Protein AF-A0AAX6NGW7-F1 (afdb_monomer_lite)

Foldseek 3Di:
DPDAAEAEQQDGDPPAHHADLDDACAVRQQVSQVCCVVVVHQEYEAEFHEHEYQAAEHAANYEYEYPAAVGYEYEHDEYPAQERYEYPDFAHEDYEYEGYEFHDLLRYANHEYHEFEWFFDPDPPREGTYAHYEYERYEFENYLAAPYEYYYPDDDDPPYDGEHANYEYYLYEFEYEQPHQHEPYYHEDRYEAYEYYLYEQEYDPPQAAGEHEHEEYAEYEHYEAYQYEYERYQEDYEYHNYENYEHECYEYEHYQEYYEYELYYNYEYELYEYENAQHPVPLNGEQYEADYQNDDYEHEAYHHYDDHSEHYYYNYLAYDYHYDDDDPHPNPDDNEAEEEDEQEAESEAYQHHEYEADQYEHQYYQYPDDFPRKHKYAYAYDHKYKYACHHQEHEPDPDGIDIGDHGKMWMWGQDPPDSHTYTPDIDPPPPD

Secondary structure (DSSP, 8-state):
-PPP-EEETTSPSTTPPPP-SSS--HHHHHHHHHHHHHHT--EEEPPSEEEEES-EEE-TT-EEE-S-TTTEEEEEPS---SEEEEE-SSSEES-EEEEEEEE-TTTSTT-EEEEEEE-B-SSTT--BSEES-EEEEEEEE--SS-SEEEEESS---TT----BBSEEEEEEEEE--TT--S-SEEEEESB--EEEES-EEES-TTS--EEEEEEEEEE-EEEEEES-EEEEEEEEEEEES-EEEEEES-EEEEEEEEEEEES-BSEEEES-EEEEES--SSS--EEEEE-STT--EEEES-EEESS-S-SEEE-SS-EEEE-S-BSS----S-SSEEEE--SEEEEET-SEEEEEP-SEEE-EEEE-PPTT--EEEEEESSS-EEEESSTTEE-GGG--EEEE-TT-EEEEEE-SSTT-EEEEEE------

Organism: Priestia aryabhattai (NCBI:txid412384)

Sequence (432 aa):
MVGEREIDAKNPPSPLTGLTGKGDETAVLENIMAFAKSNGYTKILLPRGTFTIRYLNYRDGIDIEGTGINSTFLKALPSTETVFIKSIDSPTQQFVISKFTIDGDAVNAGQHGLGLIAYPLGTPPYHGGVWYSCFKDLRIRKFRGAQIIVKKGAVEIVPSSLPNQFNVFDNVHAYRVAESTSYCLYMEDQIGQHTLRNCSFDGPLNGEKTKGTNIYIDGGNTILFDMVTSQNSEKAVEIKNNRNTTFRNCWFENINYSITAYKAVNLVIESVNFANACSDDSGGGYGVRSTDTTDSIIVSSCNFAGNVDTSVWGNGQSFEIKTWNNKGTIVTKGLTRQLRAIENIFIGNTKFIYLTNQNQIINNISHSSSPGELLAIKFHGSGTTTLTNLGNLKLPNGINTIIFRSGDCAIFTPTELENGLMLVSHNKFNAN

InterPro domains:
  IPR011050 Pectin lyase fold/virulence factor [SSF51126] (21-389)
  IPR012334 Pectin lyase fold [G3DSA:2.160.20.10] (19-410)

Radius of gyration: 26.52 Å; chains: 1; bounding box: 76×39×76 Å

Structure (mmCIF, N/CA/C/O backbone):
data_AF-A0AAX6NGW7-F1
#
_entry.id   AF-A0AAX6NGW7-F1
#
loop_
_atom_site.group_PDB
_atom_site.id
_atom_site.type_symbol
_atom_site.label_atom_id
_atom_site.label_alt_id
_atom_site.label_comp_id
_atom_site.label_asym_id
_atom_site.label_entity_id
_atom_site.label_seq_id
_atom_site.pdbx_PDB_ins_code
_atom_site.Cartn_x
_atom_site.Cartn_y
_atom_site.Cartn_z
_atom_site.occupancy
_atom_site.B_iso_or_equiv
_atom_site.auth_seq_id
_atom_site.auth_comp_id
_atom_site.auth_asym_id
_atom_site.auth_atom_id
_atom_site.pdbx_PDB_model_num
ATOM 1 N N . MET A 1 1 ? 9.872 -7.661 32.839 1.00 47.44 1 MET A N 1
ATOM 2 C CA . MET A 1 1 ? 8.665 -7.832 32.010 1.00 47.44 1 MET A CA 1
ATOM 3 C C . MET A 1 1 ? 7.472 -7.758 32.942 1.00 47.44 1 MET A C 1
ATOM 5 O O . MET A 1 1 ? 7.317 -8.645 33.770 1.00 47.44 1 MET A O 1
ATOM 9 N N . VAL A 1 2 ? 6.729 -6.652 32.913 1.00 51.25 2 VAL A N 1
ATOM 10 C CA . VAL A 1 2 ? 5.420 -6.579 33.581 1.00 51.25 2 VAL A CA 1
ATOM 11 C C . VAL A 1 2 ? 4.495 -7.486 32.770 1.00 51.25 2 VAL A C 1
ATOM 13 O O . VAL A 1 2 ? 4.556 -7.434 31.545 1.00 51.25 2 VAL A O 1
ATOM 16 N N . GLY A 1 3 ? 3.744 -8.377 33.422 1.00 66.00 3 GLY A N 1
ATOM 17 C CA . GLY A 1 3 ? 2.848 -9.300 32.720 1.00 66.00 3 GLY A CA 1
ATOM 18 C C . GLY A 1 3 ? 1.882 -8.542 31.808 1.00 66.00 3 GLY A C 1
ATOM 19 O O . GLY A 1 3 ? 1.421 -7.461 32.173 1.00 66.00 3 GLY A O 1
ATOM 20 N N . GLU A 1 4 ? 1.618 -9.093 30.625 1.00 80.62 4 GLU A N 1
ATOM 21 C CA . GLU A 1 4 ? 0.648 -8.550 29.672 1.00 80.62 4 GLU A CA 1
ATOM 22 C C . GLU A 1 4 ? -0.712 -8.417 30.374 1.00 80.62 4 GLU A C 1
ATOM 24 O O . GLU A 1 4 ? -1.225 -9.381 30.947 1.00 80.62 4 GLU A O 1
ATOM 29 N N . ARG A 1 5 ? -1.260 -7.199 30.414 1.00 94.44 5 ARG A N 1
ATOM 30 C CA . ARG A 1 5 ? -2.559 -6.921 31.038 1.00 94.44 5 ARG A CA 1
ATOM 31 C C . ARG A 1 5 ? -3.578 -6.716 29.934 1.00 94.44 5 ARG A C 1
ATOM 33 O O . ARG A 1 5 ? -3.487 -5.745 29.184 1.00 94.44 5 ARG A O 1
ATOM 40 N N . GLU A 1 6 ? -4.563 -7.600 29.873 1.00 97.06 6 GLU A N 1
ATOM 41 C CA . GLU A 1 6 ? -5.584 -7.616 28.825 1.00 97.06 6 GLU A CA 1
ATOM 42 C C . GLU A 1 6 ? -6.987 -7.268 29.345 1.00 97.06 6 GLU A C 1
ATOM 44 O O . GLU A 1 6 ? -7.314 -7.506 30.510 1.00 97.06 6 GLU A O 1
ATOM 49 N N . ILE A 1 7 ? -7.816 -6.694 28.469 1.00 97.94 7 ILE A N 1
ATOM 50 C CA . ILE A 1 7 ? -9.253 -6.486 28.682 1.00 97.94 7 ILE A CA 1
ATOM 51 C C . ILE A 1 7 ? -10.032 -7.294 27.643 1.00 97.94 7 ILE A C 1
ATOM 53 O O . ILE A 1 7 ? -9.869 -7.074 26.445 1.00 97.94 7 ILE A O 1
ATOM 57 N N . ASP A 1 8 ? -10.938 -8.168 28.089 1.00 98.12 8 ASP A N 1
ATOM 58 C CA . ASP A 1 8 ? -12.004 -8.708 27.237 1.00 98.12 8 ASP A CA 1
ATOM 59 C C . ASP A 1 8 ? -13.078 -7.632 27.046 1.00 98.12 8 ASP A C 1
ATOM 61 O O . ASP 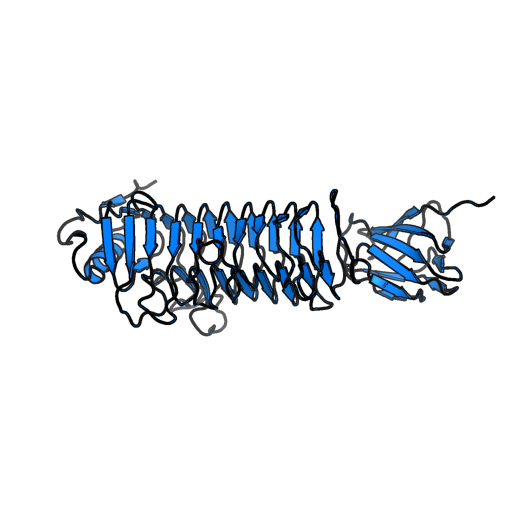A 1 8 ? -13.786 -7.278 27.991 1.00 98.12 8 ASP A O 1
ATOM 65 N N . ALA A 1 9 ? -13.225 -7.111 25.826 1.00 98.19 9 ALA A N 1
ATOM 66 C CA . ALA A 1 9 ? -14.196 -6.060 25.535 1.00 98.19 9 ALA A CA 1
ATOM 67 C C . ALA A 1 9 ? -15.651 -6.518 25.737 1.00 98.19 9 ALA A C 1
ATOM 69 O O . ALA A 1 9 ? -16.534 -5.671 25.867 1.00 98.19 9 ALA A O 1
ATOM 70 N N . LYS A 1 10 ? -15.927 -7.830 25.794 1.00 98.00 10 LYS A N 1
AT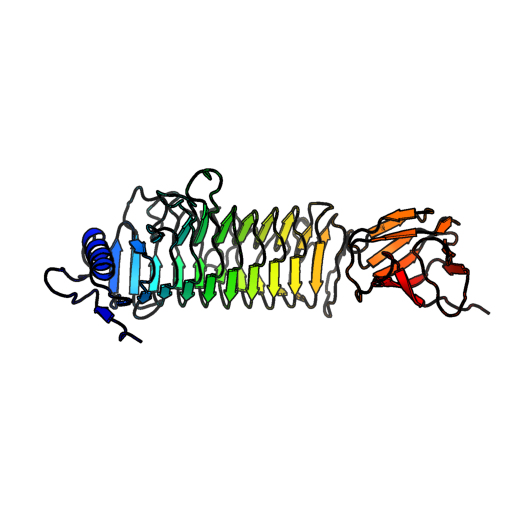OM 71 C CA . LYS A 1 10 ? -17.247 -8.368 26.159 1.00 98.00 10 LYS A CA 1
ATOM 72 C C . LYS A 1 10 ? -17.526 -8.276 27.656 1.00 98.00 10 LYS A C 1
ATOM 74 O O . LYS A 1 10 ? -18.666 -8.044 28.046 1.00 98.00 10 LYS A O 1
ATOM 79 N N . ASN A 1 11 ? -16.503 -8.489 28.481 1.00 98.06 11 ASN A N 1
ATOM 80 C CA . ASN A 1 11 ? -16.604 -8.561 29.938 1.00 98.06 11 ASN A CA 1
ATOM 81 C C . ASN A 1 11 ? -15.526 -7.679 30.597 1.00 98.06 11 ASN A C 1
ATOM 83 O O . ASN A 1 11 ? -14.668 -8.195 31.320 1.00 98.06 11 ASN A O 1
ATOM 87 N N . PRO A 1 12 ? -15.517 -6.361 30.329 1.00 97.81 12 PRO A N 1
ATOM 88 C CA . PRO A 1 12 ? -14.472 -5.494 30.842 1.00 97.81 12 PRO A CA 1
ATOM 89 C C . PRO A 1 12 ? -14.604 -5.309 32.367 1.00 97.81 12 PRO A C 1
ATOM 91 O O . PRO A 1 12 ? -15.681 -5.525 32.931 1.00 97.81 12 PRO A O 1
ATOM 94 N N . PRO A 1 13 ? -13.532 -4.886 33.062 1.00 96.50 13 PRO A N 1
ATOM 95 C CA . PRO A 1 13 ? -13.589 -4.601 34.492 1.00 96.50 13 PRO A CA 1
ATOM 96 C C . PRO A 1 13 ? -14.646 -3.546 34.846 1.00 96.50 13 PRO A C 1
ATOM 98 O O . PRO A 1 13 ? -14.817 -2.556 34.137 1.00 96.50 13 PRO A O 1
ATOM 101 N N . SER A 1 14 ? -15.308 -3.714 35.993 1.00 93.88 14 SER A N 1
ATOM 102 C CA . SER A 1 14 ? -16.222 -2.700 36.538 1.00 93.88 14 SER A CA 1
ATOM 103 C C . SER A 1 14 ? -15.496 -1.354 36.728 1.00 93.88 14 SER A C 1
ATOM 105 O O . SER A 1 14 ? -14.347 -1.358 37.181 1.00 93.88 14 SER A O 1
ATOM 107 N N . PRO A 1 15 ? -16.125 -0.203 36.409 1.00 95.50 15 PRO A N 1
ATOM 108 C CA . PRO A 1 15 ? -17.542 -0.006 36.067 1.00 95.50 15 PRO A CA 1
ATOM 109 C C . PRO A 1 15 ? -17.851 -0.014 34.558 1.00 95.50 15 PRO A C 1
ATOM 111 O O . PRO A 1 15 ? -18.891 0.500 34.143 1.00 95.50 15 PRO A O 1
ATOM 114 N N . LEU A 1 16 ? -16.958 -0.535 33.714 1.00 97.56 16 LEU A N 1
ATOM 115 C CA . LEU A 1 16 ? -17.169 -0.532 32.268 1.00 97.56 16 LEU A CA 1
ATOM 116 C C . LEU A 1 16 ? -18.340 -1.437 31.868 1.00 97.56 16 LEU A C 1
ATOM 118 O O . LEU A 1 16 ? -18.589 -2.483 32.464 1.00 97.56 16 LEU A O 1
ATOM 122 N N . THR A 1 17 ? -19.039 -1.035 30.811 1.00 97.62 17 THR A N 1
ATOM 123 C CA . THR A 1 17 ? -20.021 -1.882 30.126 1.00 97.62 17 THR A CA 1
ATOM 124 C C . THR A 1 17 ? -19.329 -2.602 28.975 1.00 97.62 17 THR A C 1
ATOM 126 O O . THR A 1 17 ? -18.498 -2.005 28.296 1.00 97.62 17 THR A O 1
ATOM 129 N N . GLY A 1 18 ? -19.641 -3.880 28.769 1.00 98.12 18 GLY A N 1
ATOM 130 C CA . GLY A 1 18 ? -19.083 -4.667 27.672 1.00 98.12 18 GLY A CA 1
ATOM 131 C C . GLY A 1 18 ? -19.829 -4.505 26.352 1.00 98.12 18 GLY A C 1
ATOM 132 O O . GLY A 1 18 ? -20.981 -4.071 26.316 1.00 98.12 18 GLY A O 1
ATOM 133 N N . LEU A 1 19 ? -19.170 -4.901 25.265 1.00 98.31 19 LEU A N 1
ATOM 134 C CA . LEU A 1 19 ? -19.763 -4.978 23.935 1.00 98.31 19 LEU A CA 1
ATOM 135 C C . LEU A 1 19 ? -20.880 -6.031 23.892 1.00 98.31 19 LEU A C 1
ATOM 137 O O . LEU A 1 19 ? -20.720 -7.184 24.298 1.00 98.31 19 LEU A O 1
ATOM 141 N N . THR A 1 20 ? -22.011 -5.623 23.337 1.00 97.88 20 THR A N 1
ATOM 142 C CA . THR A 1 20 ? -23.258 -6.378 23.197 1.00 97.88 20 THR A CA 1
ATOM 143 C C . THR A 1 20 ? -23.551 -6.794 21.754 1.00 97.88 20 THR A C 1
ATOM 145 O O . THR A 1 20 ? -24.342 -7.719 21.543 1.00 97.88 20 THR A O 1
ATOM 148 N N . GLY A 1 21 ? -22.944 -6.127 20.765 1.00 96.88 21 GLY A N 1
ATOM 149 C CA . GLY A 1 21 ? -23.258 -6.299 19.344 1.00 96.88 21 GLY A CA 1
ATOM 150 C C . GLY A 1 21 ? -24.611 -5.697 18.946 1.00 96.88 21 GLY A C 1
ATOM 151 O O . GLY A 1 21 ? -25.217 -6.135 17.965 1.00 96.88 21 GLY A O 1
ATOM 152 N N . LYS A 1 22 ? -25.141 -4.753 19.736 1.00 96.38 22 LYS A N 1
ATOM 153 C CA . LYS A 1 22 ? -26.439 -4.104 19.509 1.00 96.38 22 LYS A CA 1
ATOM 154 C C . LYS A 1 22 ? -26.314 -2.586 19.607 1.00 96.38 22 LYS A C 1
ATOM 156 O O . LYS A 1 22 ? -25.844 -2.063 20.609 1.00 96.38 22 LYS A O 1
ATOM 161 N N . GLY A 1 23 ? -26.859 -1.884 18.613 1.00 96.56 23 GLY A N 1
ATOM 162 C CA . GLY A 1 23 ? -26.894 -0.420 18.598 1.00 96.56 23 GLY A CA 1
ATOM 163 C C . GLY A 1 23 ? -25.537 0.217 18.288 1.00 96.56 23 GLY A C 1
ATOM 164 O O . GLY A 1 23 ? -24.658 -0.415 17.712 1.00 96.56 23 GLY A O 1
ATOM 165 N N . ASP A 1 24 ? -25.394 1.498 18.614 1.00 98.31 24 ASP A N 1
ATOM 166 C CA . ASP A 1 24 ? -24.142 2.237 18.445 1.00 98.31 24 ASP A CA 1
ATOM 167 C C . ASP A 1 24 ? -23.235 2.016 19.662 1.00 98.31 24 ASP A C 1
ATOM 169 O O . ASP A 1 24 ? -23.515 2.506 20.756 1.00 98.31 24 ASP A O 1
ATOM 173 N N . GLU A 1 25 ? -22.150 1.271 19.471 1.00 98.56 25 GLU A N 1
ATOM 174 C CA . GLU A 1 25 ? -21.233 0.873 20.545 1.00 98.56 25 GLU A CA 1
ATOM 175 C C . GLU A 1 25 ? -19.979 1.751 20.615 1.00 98.56 25 GLU A C 1
ATOM 177 O O . GLU A 1 25 ? -19.036 1.432 21.340 1.00 98.56 25 GLU A O 1
ATOM 182 N N . THR A 1 26 ? -19.971 2.881 19.898 1.00 98.56 26 THR A N 1
ATOM 183 C CA . THR A 1 26 ? -18.813 3.788 19.822 1.00 98.56 26 THR A CA 1
ATOM 184 C C . THR A 1 26 ? -18.353 4.224 21.211 1.00 98.56 26 THR A C 1
ATOM 186 O O . THR A 1 26 ? -17.193 4.046 21.567 1.00 98.56 26 THR A O 1
ATOM 189 N N . ALA A 1 27 ? -19.269 4.743 22.037 1.00 98.31 27 ALA A N 1
ATOM 190 C CA . ALA A 1 27 ? -18.928 5.226 23.376 1.00 98.31 27 ALA A CA 1
ATOM 191 C C . ALA A 1 27 ? -18.445 4.098 24.302 1.00 98.31 27 ALA A C 1
ATOM 193 O O . ALA A 1 27 ? -17.561 4.310 25.127 1.00 98.31 27 ALA A O 1
ATOM 194 N N . VAL A 1 28 ? -19.005 2.894 24.155 1.00 98.50 28 VAL A N 1
ATOM 195 C CA . VAL A 1 28 ? -18.617 1.724 24.952 1.00 98.50 28 VAL A CA 1
ATOM 196 C C . VAL A 1 28 ? -17.170 1.343 24.651 1.00 98.50 28 VAL A C 1
ATOM 198 O O . VAL A 1 28 ? -16.356 1.244 25.569 1.00 98.50 28 VAL A O 1
ATOM 201 N N . LEU A 1 29 ? -16.832 1.194 23.368 1.00 98.25 29 LEU A N 1
ATOM 202 C CA . LEU A 1 29 ? -15.488 0.811 22.953 1.00 98.25 29 LEU A CA 1
ATOM 203 C C . LEU A 1 29 ? -14.454 1.897 23.286 1.00 98.25 29 LEU A C 1
ATOM 205 O O . LEU A 1 29 ? -13.394 1.580 23.819 1.00 98.25 29 LEU A O 1
ATOM 209 N N . GLU A 1 30 ? -14.775 3.173 23.068 1.00 98.12 30 GLU A N 1
ATOM 210 C CA . GLU A 1 30 ? -13.881 4.286 23.417 1.00 98.12 30 GLU A CA 1
ATOM 211 C C . GLU A 1 30 ? -13.606 4.371 24.926 1.00 98.12 30 GLU A C 1
ATOM 213 O O . GLU A 1 30 ? -12.467 4.617 25.331 1.00 98.12 30 GLU A O 1
ATOM 218 N N . ASN A 1 31 ? -14.609 4.104 25.768 1.00 98.38 31 ASN A N 1
ATOM 219 C CA . ASN A 1 31 ? -14.425 4.047 27.220 1.00 98.38 31 ASN A CA 1
ATOM 220 C C . ASN A 1 31 ? -13.505 2.889 27.633 1.00 98.38 31 ASN A C 1
ATOM 222 O O . ASN A 1 31 ? -12.661 3.071 28.512 1.00 98.38 31 ASN A O 1
ATOM 226 N N . ILE A 1 32 ? -13.618 1.726 26.981 1.00 98.56 32 ILE A N 1
ATOM 227 C CA . ILE A 1 32 ? -12.707 0.591 27.193 1.00 98.56 32 ILE A CA 1
ATOM 228 C C . ILE A 1 32 ? -11.274 0.968 26.779 1.00 98.56 32 ILE A C 1
ATOM 230 O O . ILE A 1 32 ? -10.345 0.761 27.561 1.00 98.56 32 ILE A O 1
ATOM 234 N N . MET A 1 33 ? -11.089 1.582 25.603 1.00 98.06 33 MET A N 1
ATOM 235 C CA . MET A 1 33 ? -9.780 2.049 25.116 1.00 98.06 33 MET A CA 1
ATOM 236 C C . MET A 1 33 ? -9.139 3.067 26.071 1.00 98.06 33 MET A C 1
ATOM 238 O O . MET A 1 33 ? -7.954 2.970 26.396 1.00 98.06 33 MET A O 1
ATOM 242 N N . ALA A 1 34 ? -9.912 4.055 26.530 1.00 97.38 34 ALA A N 1
ATOM 243 C CA . ALA A 1 34 ? -9.437 5.074 27.463 1.00 97.38 34 ALA A CA 1
ATOM 244 C C . ALA A 1 34 ? -9.061 4.463 28.821 1.00 97.38 34 ALA A C 1
ATOM 246 O O . ALA A 1 34 ? -7.981 4.739 29.347 1.00 97.38 34 ALA A O 1
ATOM 247 N N . PHE A 1 35 ? -9.907 3.580 29.359 1.00 97.62 35 PHE A N 1
ATOM 248 C CA . PHE A 1 35 ? -9.631 2.886 30.612 1.00 97.62 35 PHE A CA 1
ATOM 249 C C . PHE A 1 35 ? -8.377 2.014 30.519 1.00 97.62 35 PHE A C 1
ATOM 251 O O . PHE A 1 35 ? -7.567 2.032 31.449 1.00 97.62 35 PHE A O 1
ATOM 258 N N . ALA A 1 36 ? -8.190 1.295 29.406 1.00 97.31 36 ALA A N 1
ATOM 259 C CA . ALA A 1 36 ? -6.997 0.491 29.168 1.00 97.31 36 ALA A CA 1
ATOM 260 C C . ALA A 1 36 ? -5.727 1.343 29.285 1.00 97.31 36 ALA A C 1
ATOM 262 O O . ALA A 1 36 ? -4.836 1.009 30.070 1.00 97.31 36 ALA A O 1
ATOM 263 N N . LYS A 1 37 ? -5.697 2.498 28.602 1.00 95.62 37 LYS A N 1
ATOM 264 C CA . LYS A 1 37 ? -4.553 3.422 28.628 1.00 95.62 37 LYS A CA 1
ATOM 265 C C . LYS A 1 37 ? -4.289 3.955 30.033 1.00 95.62 37 LYS A C 1
ATOM 267 O O . LYS A 1 37 ? -3.156 3.898 30.502 1.00 95.62 37 LYS A O 1
ATOM 272 N N . SER A 1 38 ? -5.323 4.434 30.726 1.00 96.38 38 SER A N 1
ATOM 273 C CA . SER A 1 38 ? -5.180 5.025 32.064 1.00 96.38 38 SER A CA 1
ATOM 274 C C . SER A 1 38 ? -4.776 4.021 33.145 1.00 96.38 38 SER A C 1
ATOM 276 O O . SER A 1 38 ? -4.199 4.421 34.151 1.00 96.38 38 SER A O 1
ATOM 278 N N . ASN A 1 39 ? -5.063 2.730 32.955 1.00 96.19 39 ASN A N 1
ATOM 279 C CA . ASN A 1 39 ? -4.804 1.691 33.955 1.00 96.19 39 ASN A CA 1
ATOM 280 C C . ASN A 1 39 ? -3.652 0.748 33.580 1.00 96.19 39 ASN A C 1
ATOM 282 O O . ASN A 1 39 ? -3.432 -0.243 34.284 1.00 96.19 39 ASN A O 1
ATOM 286 N N . GLY A 1 40 ? -2.914 1.042 32.505 1.00 95.12 40 GLY A N 1
ATOM 287 C CA . GLY A 1 40 ? -1.749 0.264 32.080 1.00 95.12 40 GLY A CA 1
ATOM 288 C C . GLY A 1 40 ? -2.092 -1.130 31.548 1.00 95.12 40 GLY A C 1
ATOM 289 O O . GLY A 1 40 ? -1.333 -2.069 31.783 1.00 95.12 40 GLY A O 1
ATOM 290 N N . TYR A 1 41 ? -3.244 -1.280 30.890 1.00 97.12 41 TYR A N 1
ATOM 291 C CA . TYR A 1 41 ? -3.520 -2.450 30.057 1.00 97.12 41 TYR A CA 1
ATOM 292 C C . TYR A 1 41 ? -2.855 -2.265 28.697 1.00 97.12 41 TYR A C 1
ATOM 294 O O . TYR A 1 41 ? -2.848 -1.166 28.147 1.00 97.12 41 TYR A O 1
ATOM 302 N N . THR A 1 42 ? -2.313 -3.350 28.163 1.00 97.12 42 THR A N 1
ATOM 303 C CA . THR A 1 42 ? -1.554 -3.367 26.909 1.00 97.12 42 THR A CA 1
ATOM 304 C C . THR A 1 42 ? -2.334 -4.006 25.770 1.00 97.12 42 THR A C 1
ATOM 306 O O . THR A 1 42 ? -1.876 -3.970 24.636 1.00 97.12 42 THR A O 1
ATOM 309 N N . LYS A 1 43 ? -3.502 -4.600 26.049 1.00 98.31 43 LYS A N 1
ATOM 310 C CA . LYS A 1 43 ? -4.281 -5.334 25.052 1.00 98.31 43 LYS A CA 1
ATOM 311 C C . LYS A 1 43 ? -5.782 -5.268 25.286 1.00 98.31 43 LYS A C 1
ATOM 313 O O . LYS A 1 43 ? -6.250 -5.387 26.419 1.00 98.31 43 LYS A O 1
ATOM 318 N N . ILE A 1 44 ? -6.536 -5.150 24.199 1.00 98.56 44 ILE A N 1
ATOM 319 C CA . ILE A 1 44 ? -7.993 -5.265 24.162 1.00 98.56 44 ILE A CA 1
ATOM 320 C C . ILE A 1 44 ? -8.379 -6.397 23.212 1.00 98.56 44 ILE A C 1
ATOM 322 O O . ILE A 1 44 ? -8.037 -6.384 22.028 1.00 98.56 44 ILE A O 1
ATOM 326 N N . LEU A 1 45 ? -9.116 -7.368 23.744 1.00 98.69 45 LEU A N 1
ATOM 327 C CA . LEU A 1 45 ? -9.663 -8.494 23.001 1.00 98.69 45 LEU A CA 1
ATOM 328 C C . LEU A 1 45 ? -11.081 -8.161 22.538 1.00 98.69 45 LEU A C 1
ATOM 330 O O . LEU A 1 45 ? -11.989 -7.970 23.348 1.00 98.69 45 LEU A O 1
ATOM 334 N N . LEU A 1 46 ? -11.282 -8.111 21.225 1.00 98.75 46 LEU A N 1
ATOM 335 C CA . LEU A 1 46 ? -12.591 -7.955 20.610 1.00 98.75 46 LEU A CA 1
ATOM 336 C C . LEU A 1 46 ? -13.236 -9.339 20.432 1.00 98.75 46 LEU A C 1
ATOM 338 O O . LEU A 1 46 ? -12.701 -10.177 19.696 1.00 98.75 46 LEU A O 1
ATOM 342 N N . PRO A 1 47 ? -14.398 -9.605 21.054 1.00 98.38 47 PRO A N 1
ATOM 343 C CA . PRO A 1 47 ? -15.051 -10.905 20.961 1.00 98.38 47 PRO A CA 1
ATOM 344 C C . PRO A 1 47 ? -15.536 -11.204 19.533 1.00 98.38 47 PRO A C 1
ATOM 346 O O . PRO A 1 47 ? -15.578 -10.344 18.649 1.00 98.38 47 PRO A O 1
ATOM 349 N N . ARG A 1 48 ? -15.945 -12.453 19.292 1.00 98.62 48 ARG A N 1
ATOM 350 C CA . ARG A 1 48 ? -16.683 -12.819 18.076 1.00 98.62 48 ARG A CA 1
ATOM 351 C C . ARG A 1 48 ? -18.004 -12.049 18.027 1.00 98.62 48 ARG A C 1
ATOM 353 O O . ARG A 1 48 ? -18.759 -12.062 18.998 1.00 98.62 48 ARG A O 1
ATOM 360 N N . GLY A 1 49 ? -18.314 -11.459 16.879 1.00 98.38 49 GLY A N 1
ATOM 361 C CA . GLY A 1 49 ? -19.549 -10.714 16.667 1.00 98.38 49 GLY A CA 1
ATOM 362 C C . GLY A 1 49 ? -19.395 -9.598 15.643 1.00 98.38 49 GLY A C 1
ATOM 363 O O . GLY A 1 49 ? -18.333 -9.407 15.049 1.00 98.38 49 GLY A O 1
ATOM 364 N N . THR A 1 50 ? -20.483 -8.865 15.442 1.00 98.69 50 THR A N 1
ATOM 365 C CA . THR A 1 50 ? -20.503 -7.631 14.660 1.00 98.69 50 THR A CA 1
ATOM 366 C C . THR A 1 50 ? -20.844 -6.487 15.596 1.00 98.69 50 THR A C 1
ATOM 368 O O . THR A 1 50 ? -21.902 -6.508 16.218 1.00 98.69 50 THR A O 1
ATOM 371 N N . PHE A 1 51 ? -19.949 -5.509 15.676 1.00 98.69 51 PHE A N 1
ATOM 372 C CA . PHE A 1 51 ? -20.067 -4.344 16.547 1.00 98.69 51 PHE A CA 1
ATOM 373 C C . PHE A 1 51 ? -20.169 -3.113 15.658 1.00 98.69 51 PHE A C 1
ATOM 375 O O . PHE A 1 51 ? -19.280 -2.848 14.842 1.00 98.69 51 PHE A O 1
ATOM 382 N N . THR A 1 52 ? -21.288 -2.404 15.756 1.00 98.56 52 THR A N 1
ATOM 383 C CA . THR A 1 52 ? -21.554 -1.212 14.950 1.00 98.56 52 THR A CA 1
ATOM 384 C C . THR A 1 52 ? -21.086 0.036 15.683 1.00 98.56 52 THR A C 1
ATOM 386 O O . THR A 1 52 ? -21.562 0.328 16.776 1.00 98.56 52 THR A O 1
ATOM 389 N N . ILE A 1 53 ? -20.157 0.773 15.077 1.00 98.62 53 ILE A N 1
ATOM 390 C CA . ILE A 1 53 ? -19.525 1.966 15.659 1.00 98.62 53 ILE A CA 1
ATOM 391 C C . ILE A 1 53 ? -19.388 3.062 14.594 1.00 98.62 53 ILE A C 1
ATOM 393 O O . ILE A 1 53 ? -19.507 2.804 13.397 1.00 98.62 53 ILE A O 1
ATOM 397 N N . ARG A 1 54 ? -19.145 4.305 15.007 1.00 98.38 54 ARG A N 1
ATOM 398 C CA . ARG A 1 54 ? -18.893 5.456 14.120 1.00 98.38 54 ARG A CA 1
ATOM 399 C C . ARG A 1 54 ? -17.412 5.662 13.843 1.00 98.38 54 ARG A C 1
ATOM 401 O O . ARG A 1 54 ? -17.075 6.156 12.769 1.00 98.38 54 ARG A O 1
ATOM 408 N N . TYR A 1 55 ? -16.575 5.312 14.814 1.00 98.31 55 TYR A N 1
ATOM 409 C CA . TYR A 1 55 ? -15.121 5.338 14.746 1.00 98.31 55 TYR A CA 1
ATOM 410 C C . TYR A 1 55 ? -14.508 4.488 15.867 1.00 98.31 55 TYR A C 1
ATOM 412 O O . TYR A 1 55 ? -15.203 4.106 16.809 1.00 98.31 55 TYR A O 1
ATOM 420 N N . LEU A 1 56 ? -13.204 4.236 15.761 1.00 98.31 56 LEU A N 1
ATOM 421 C CA . LEU A 1 56 ? -12.349 3.700 16.813 1.00 98.31 56 LEU A CA 1
ATOM 422 C C . LEU A 1 56 ? -11.024 4.461 16.842 1.00 98.31 56 LEU A C 1
ATOM 424 O O . LEU A 1 56 ? -10.333 4.576 15.826 1.00 98.31 56 LEU A O 1
ATOM 428 N N . ASN A 1 57 ? -10.641 4.926 18.020 1.00 97.56 57 ASN A N 1
ATOM 429 C CA . ASN A 1 57 ? -9.363 5.567 18.251 1.00 97.56 57 ASN A CA 1
ATOM 430 C C . ASN A 1 57 ? -8.376 4.584 18.889 1.00 97.56 57 ASN A C 1
ATOM 432 O O . ASN A 1 57 ? -8.496 4.250 20.071 1.00 97.56 57 ASN A O 1
ATOM 436 N N . TYR A 1 58 ? -7.381 4.135 18.124 1.00 96.81 58 TYR A N 1
ATOM 437 C CA . TYR A 1 58 ? -6.292 3.340 18.688 1.00 96.81 58 TYR A CA 1
ATOM 438 C C . TYR A 1 58 ? -5.248 4.234 19.361 1.00 96.81 58 TYR A C 1
ATOM 440 O O . TYR A 1 58 ? -5.120 5.428 19.067 1.00 96.81 58 TYR A O 1
ATOM 448 N N . ARG A 1 59 ? -4.533 3.636 20.313 1.00 96.06 59 ARG A N 1
ATOM 449 C CA . ARG A 1 59 ? -3.697 4.335 21.286 1.00 96.06 59 ARG A CA 1
ATOM 450 C C . ARG A 1 59 ? -2.312 3.721 21.355 1.00 96.06 59 ARG A C 1
ATOM 452 O O . ARG A 1 59 ? -2.119 2.547 21.053 1.00 96.06 59 ARG A O 1
ATOM 459 N N . ASP A 1 60 ? -1.369 4.540 21.782 1.00 95.56 60 ASP A N 1
ATOM 460 C CA . ASP A 1 60 ? 0.032 4.179 21.927 1.00 95.56 60 ASP A CA 1
ATOM 461 C C . ASP A 1 60 ? 0.189 3.009 22.913 1.00 95.56 60 ASP A C 1
ATOM 463 O O . ASP A 1 60 ? -0.335 3.067 24.034 1.00 95.56 60 ASP A O 1
ATOM 467 N N . GLY A 1 61 ? 0.889 1.955 22.487 1.00 96.19 61 GLY A N 1
ATOM 468 C CA . GLY A 1 61 ? 1.166 0.759 23.285 1.00 96.19 61 GLY A CA 1
ATOM 469 C C . GLY A 1 61 ? -0.037 -0.136 23.608 1.00 96.19 61 GLY A C 1
ATOM 470 O O . GLY A 1 61 ? 0.062 -0.938 24.537 1.00 96.19 61 GLY A O 1
ATOM 471 N N . ILE A 1 62 ? -1.178 0.016 22.917 1.00 97.81 62 ILE A N 1
ATOM 472 C CA . ILE A 1 62 ? -2.367 -0.824 23.140 1.00 97.81 62 ILE A CA 1
ATOM 473 C C . ILE A 1 62 ? -2.677 -1.667 21.908 1.00 97.81 62 ILE A C 1
ATOM 475 O O . ILE A 1 62 ? -3.155 -1.160 20.892 1.00 97.81 62 ILE A O 1
ATOM 479 N N . ASP A 1 63 ? -2.498 -2.974 22.053 1.00 98.44 63 ASP A N 1
ATOM 480 C CA . ASP A 1 63 ? -2.900 -3.962 21.065 1.00 98.44 63 ASP A CA 1
ATOM 481 C C . ASP A 1 63 ? -4.428 -4.093 21.002 1.00 98.44 63 ASP A C 1
ATOM 483 O O . ASP A 1 63 ? -5.122 -4.100 22.022 1.00 98.44 63 ASP A O 1
ATOM 487 N N . ILE A 1 64 ? -4.960 -4.253 19.793 1.00 98.69 64 ILE A N 1
ATOM 488 C CA . ILE A 1 64 ? -6.372 -4.536 19.527 1.00 98.69 64 ILE A CA 1
ATOM 489 C C . ILE A 1 64 ? -6.429 -5.844 18.742 1.00 98.69 64 ILE A C 1
ATOM 491 O O . ILE A 1 64 ? -6.015 -5.904 17.582 1.00 98.69 64 ILE A O 1
ATOM 495 N N . GLU A 1 65 ? -6.952 -6.900 19.356 1.00 98.81 65 GLU A N 1
ATOM 496 C CA . GLU A 1 65 ? -6.989 -8.237 18.760 1.00 98.81 65 GLU A CA 1
ATOM 497 C C . GLU A 1 65 ? -8.416 -8.786 18.714 1.00 98.81 65 GLU A C 1
ATOM 499 O O . GLU A 1 65 ? -9.087 -8.896 19.733 1.00 98.81 65 GLU A O 1
ATOM 504 N N . GLY A 1 66 ? -8.888 -9.151 17.524 1.00 98.75 66 GLY A N 1
ATOM 505 C CA . GLY A 1 66 ? -10.140 -9.878 17.337 1.00 98.75 66 GLY A CA 1
ATOM 506 C C . GLY A 1 66 ? -9.971 -11.397 17.361 1.00 98.75 66 GLY A C 1
ATOM 507 O O . GLY A 1 66 ? -8.879 -11.944 17.500 1.00 98.75 66 GLY A O 1
ATOM 508 N N . THR A 1 67 ? -11.078 -12.110 17.162 1.00 98.44 67 THR A N 1
ATOM 509 C CA . THR A 1 67 ? -11.098 -13.589 17.135 1.00 98.44 67 THR A CA 1
ATOM 510 C C . THR A 1 67 ? -10.883 -14.194 15.741 1.00 98.44 67 THR A C 1
ATOM 512 O O . THR A 1 67 ? -10.911 -15.414 15.580 1.00 98.44 67 THR A O 1
ATOM 515 N N . GLY A 1 68 ? -10.696 -13.364 14.712 1.00 98.00 68 GLY A N 1
ATOM 516 C CA . GLY A 1 68 ? -10.436 -13.770 13.331 1.00 98.00 68 GLY A CA 1
ATOM 517 C C . GLY A 1 68 ? -11.153 -12.892 12.303 1.00 98.00 68 GLY A C 1
ATOM 518 O O . GLY A 1 68 ? -12.228 -12.348 12.565 1.00 98.00 68 GLY A O 1
ATOM 519 N N . ILE A 1 69 ? -10.597 -12.820 11.087 1.00 97.88 69 ILE A N 1
ATOM 520 C CA . ILE A 1 69 ? -11.128 -12.004 9.976 1.00 97.88 69 ILE A CA 1
ATOM 521 C C . ILE A 1 69 ? -12.576 -12.338 9.593 1.00 97.88 69 ILE A C 1
ATOM 523 O O . ILE A 1 69 ? -13.286 -11.479 9.087 1.00 97.88 69 ILE A O 1
ATOM 527 N N . ASN A 1 70 ? -13.037 -13.565 9.847 1.00 98.12 70 ASN A N 1
ATOM 528 C CA . ASN A 1 70 ? -14.411 -14.000 9.567 1.00 98.12 70 ASN A CA 1
ATOM 529 C C . ASN A 1 70 ? -15.278 -14.106 10.839 1.00 98.12 70 ASN A C 1
ATOM 531 O O . ASN A 1 70 ? -16.402 -14.601 10.770 1.00 98.12 70 ASN A O 1
ATOM 535 N N . SER A 1 71 ? -14.763 -13.669 11.992 1.00 98.38 71 SER A N 1
ATOM 536 C CA . SER A 1 71 ? -15.390 -13.861 13.307 1.00 98.38 71 SER A CA 1
ATOM 537 C C . SER A 1 71 ? -15.714 -12.541 14.000 1.00 98.38 71 SER A C 1
ATOM 539 O O . SER A 1 71 ? -16.793 -12.404 14.577 1.00 98.38 71 SER A O 1
ATOM 541 N N . THR A 1 72 ? -14.805 -11.569 13.938 1.00 98.81 72 THR A N 1
ATOM 542 C CA . THR A 1 72 ? -14.966 -10.247 14.554 1.00 98.81 72 THR A CA 1
ATOM 543 C C . THR A 1 72 ? -15.087 -9.191 13.459 1.00 98.81 72 THR A C 1
ATOM 545 O O . THR A 1 72 ? -14.240 -9.115 12.568 1.00 98.81 72 THR A O 1
ATOM 548 N N . PHE A 1 73 ? -16.140 -8.377 13.523 1.00 98.81 73 PHE A N 1
ATOM 549 C CA . PHE A 1 73 ? -16.424 -7.310 12.565 1.00 98.81 73 PHE A CA 1
ATOM 550 C C . PHE A 1 73 ? -16.652 -5.993 13.303 1.00 98.81 73 PHE A C 1
ATOM 552 O O . PHE A 1 73 ? -17.551 -5.907 14.139 1.00 98.81 73 PHE A O 1
ATOM 559 N N . LEU A 1 74 ? -15.890 -4.963 12.945 1.00 98.75 74 LEU A N 1
ATOM 560 C CA . LEU A 1 74 ? -16.195 -3.576 13.284 1.00 98.75 74 LEU A CA 1
ATOM 561 C C . LEU A 1 74 ? -16.871 -2.939 12.074 1.00 98.75 74 LEU A C 1
ATOM 563 O O . LEU A 1 74 ? -16.243 -2.780 11.025 1.00 98.75 74 LEU A O 1
ATOM 567 N N . LYS A 1 75 ? -18.162 -2.636 12.203 1.00 98.62 75 LYS A N 1
ATOM 568 C CA . LYS A 1 75 ? -19.006 -2.166 11.104 1.00 98.62 75 LYS A CA 1
ATOM 569 C C . LYS A 1 75 ? -19.330 -0.682 11.271 1.00 98.62 75 LYS A C 1
ATOM 571 O O . LYS A 1 75 ? -19.808 -0.273 12.325 1.00 98.62 75 LYS A O 1
ATOM 576 N N . ALA A 1 76 ? -19.095 0.112 10.233 1.00 98.38 76 ALA A N 1
ATOM 577 C CA . ALA A 1 76 ? -19.337 1.546 10.258 1.00 98.38 76 ALA A CA 1
ATOM 578 C C . ALA A 1 76 ? -20.837 1.884 10.283 1.00 98.38 76 ALA A C 1
ATOM 580 O O . ALA A 1 76 ? -21.644 1.306 9.553 1.00 98.38 76 ALA A O 1
ATOM 581 N N . LEU A 1 77 ? -21.193 2.864 11.109 1.00 98.31 77 LEU A N 1
ATOM 582 C CA . LEU A 1 77 ? -22.476 3.564 11.102 1.00 98.31 77 LEU A CA 1
ATOM 583 C C . LEU A 1 77 ? -22.374 4.875 10.306 1.00 98.31 77 LEU A C 1
ATOM 585 O O . LEU A 1 77 ? -21.264 5.391 10.133 1.00 98.31 77 LEU A O 1
ATOM 589 N N . PRO A 1 78 ? -23.509 5.462 9.870 1.00 97.88 78 PRO A N 1
ATOM 590 C CA . PRO A 1 78 ? -23.530 6.813 9.314 1.00 97.88 78 PRO A CA 1
ATOM 591 C C . PRO A 1 78 ? -22.789 7.794 10.228 1.00 97.88 78 PRO A C 1
ATOM 593 O O . PRO A 1 78 ? -23.106 7.881 11.411 1.00 97.88 78 PRO A O 1
ATOM 596 N N . SER A 1 79 ? -21.790 8.504 9.716 1.00 96.50 79 SER A N 1
ATOM 597 C CA . SER A 1 79 ? -20.860 9.312 10.509 1.00 96.50 79 SER A CA 1
ATOM 598 C C . SER A 1 79 ? -20.259 10.445 9.677 1.00 96.50 79 SER A C 1
ATOM 600 O O . SER A 1 79 ? -20.154 10.347 8.457 1.00 96.50 79 SER A O 1
ATOM 602 N N . THR A 1 80 ? -19.836 11.515 10.349 1.00 95.75 80 THR A N 1
ATOM 603 C CA . THR A 1 80 ? -19.060 12.621 9.761 1.00 95.75 80 THR A CA 1
ATOM 604 C C . THR A 1 80 ? -17.549 12.406 9.875 1.00 95.75 80 THR A C 1
ATOM 606 O O . THR A 1 80 ? -16.771 13.246 9.430 1.00 95.75 80 THR A O 1
ATOM 609 N N . GLU A 1 81 ? -17.120 11.307 10.494 1.00 96.31 81 GLU A N 1
ATOM 610 C CA . GLU A 1 81 ? -15.708 10.970 10.660 1.00 96.31 81 GLU A CA 1
ATOM 611 C C . GLU A 1 81 ? -15.045 10.678 9.317 1.00 96.31 81 GLU A C 1
ATOM 613 O O . GLU A 1 81 ? -15.509 9.836 8.546 1.00 96.31 81 GLU A O 1
ATOM 618 N N . THR A 1 82 ? -13.916 11.334 9.060 1.00 95.50 82 THR A N 1
ATOM 619 C CA . THR A 1 82 ? -13.150 11.161 7.819 1.00 95.50 82 THR A CA 1
ATOM 620 C C . THR A 1 82 ? -12.380 9.847 7.783 1.00 95.50 82 THR A C 1
ATOM 622 O O . THR A 1 82 ? -12.146 9.309 6.706 1.00 95.50 82 THR A O 1
ATOM 625 N N . VAL A 1 83 ? -12.003 9.306 8.941 1.00 97.69 83 VAL A N 1
ATOM 626 C CA . VAL A 1 83 ? -11.294 8.031 9.083 1.00 97.69 83 VAL A CA 1
ATOM 627 C C . VAL A 1 83 ? -11.998 7.214 10.156 1.00 97.69 83 VAL A C 1
ATOM 629 O O . VAL A 1 83 ? -12.240 7.720 11.250 1.00 97.69 83 VAL A O 1
ATOM 632 N N . PHE A 1 84 ? -12.319 5.962 9.845 1.00 98.50 84 PHE A N 1
ATOM 633 C CA . PHE A 1 84 ? -13.056 5.084 10.742 1.00 98.50 84 PHE A CA 1
ATOM 634 C C . PHE A 1 84 ? -12.195 4.581 11.905 1.00 98.50 84 PHE A C 1
ATOM 636 O O . PHE A 1 84 ? -12.603 4.704 13.053 1.00 98.50 84 PHE A O 1
ATOM 643 N N . ILE A 1 85 ? -10.993 4.068 11.636 1.00 98.50 85 ILE A N 1
ATOM 644 C CA . ILE A 1 85 ? -10.031 3.665 12.670 1.00 98.50 85 ILE A CA 1
ATOM 645 C C . ILE A 1 85 ? -8.783 4.533 12.565 1.00 98.50 85 ILE A C 1
ATOM 647 O O . ILE A 1 85 ? -8.097 4.485 11.544 1.00 98.50 85 ILE A O 1
ATOM 651 N N . LYS A 1 86 ? -8.469 5.321 13.596 1.00 96.31 86 LYS A N 1
ATOM 652 C CA . LYS A 1 86 ? -7.379 6.312 13.550 1.00 96.31 86 LYS A CA 1
ATOM 653 C C . LYS A 1 86 ? -6.571 6.381 14.843 1.00 96.31 86 LYS A C 1
ATOM 655 O O . LYS A 1 86 ? -7.067 6.058 15.918 1.00 96.31 86 LYS A O 1
ATOM 660 N N . SER A 1 87 ? -5.329 6.836 14.715 1.00 92.88 87 SER A N 1
ATOM 661 C CA . SER A 1 87 ? -4.495 7.211 15.855 1.00 92.88 87 SER A CA 1
ATOM 662 C C . SER A 1 87 ? -5.027 8.500 16.470 1.00 92.88 87 SER A C 1
ATOM 664 O O . SER A 1 87 ? -5.336 9.440 15.734 1.00 92.88 87 SER A O 1
ATOM 666 N N . ILE A 1 88 ? -5.065 8.573 17.798 1.00 90.44 88 ILE A N 1
ATOM 667 C CA . ILE A 1 88 ? -5.318 9.833 18.523 1.00 90.44 88 ILE A CA 1
ATOM 668 C C . ILE A 1 88 ? -4.164 10.272 19.410 1.00 90.44 88 ILE A C 1
ATOM 670 O O . ILE A 1 88 ? -4.098 11.443 19.778 1.00 90.44 88 ILE A O 1
ATOM 674 N N . ASP A 1 89 ? -3.262 9.352 19.734 1.00 89.81 89 ASP A N 1
ATOM 675 C CA . ASP A 1 89 ? -2.037 9.692 20.435 1.00 89.81 89 ASP A CA 1
ATOM 676 C C . ASP A 1 89 ? -1.005 10.205 19.413 1.00 89.81 89 ASP A C 1
ATOM 678 O O . ASP A 1 89 ? -1.173 10.077 18.190 1.00 89.81 89 ASP A O 1
ATOM 682 N N . SER A 1 90 ? 0.042 10.859 19.911 1.00 88.06 90 SER A N 1
ATOM 683 C CA . SER A 1 90 ? 1.171 11.257 19.085 1.00 88.06 90 SER A CA 1
ATOM 684 C C . SER A 1 90 ? 2.449 11.406 19.915 1.00 88.06 90 SER A C 1
ATOM 686 O O . SER A 1 90 ? 2.402 12.083 20.941 1.00 88.06 90 SER A O 1
ATOM 688 N N . PRO A 1 91 ? 3.582 10.824 19.481 1.00 92.00 91 PRO A N 1
ATOM 689 C CA . PRO A 1 91 ? 3.637 9.724 18.515 1.00 92.00 91 PRO A CA 1
ATOM 690 C C . PRO A 1 91 ? 2.870 8.501 19.046 1.00 92.00 91 PRO A C 1
ATOM 692 O O . PRO A 1 91 ? 2.781 8.304 20.255 1.00 92.00 91 PRO A O 1
ATOM 695 N N . THR A 1 92 ? 2.356 7.668 18.144 1.00 94.75 92 THR A N 1
ATOM 696 C CA . THR A 1 92 ? 1.688 6.408 18.510 1.00 94.75 92 THR A CA 1
ATOM 697 C C . THR A 1 92 ? 2.549 5.250 18.080 1.00 94.75 92 THR A C 1
ATOM 699 O O . THR A 1 92 ? 2.856 5.116 16.893 1.00 94.75 92 THR A O 1
ATOM 702 N N . GLN A 1 93 ? 2.976 4.432 19.035 1.00 95.88 93 GLN A N 1
ATOM 703 C CA . GLN A 1 93 ? 3.991 3.428 18.776 1.00 95.88 93 GLN A CA 1
ATOM 704 C C . GLN A 1 93 ? 3.660 2.082 19.413 1.00 95.88 93 GLN A C 1
ATOM 706 O O . GLN A 1 93 ? 2.819 1.987 20.307 1.00 95.88 93 GLN A O 1
ATOM 711 N N . GLN A 1 94 ? 4.368 1.047 18.953 1.00 95.81 94 GLN A N 1
ATOM 712 C CA . GLN A 1 94 ? 4.465 -0.255 19.624 1.00 95.81 94 GLN A CA 1
ATOM 713 C C . GLN A 1 94 ? 3.110 -0.908 19.926 1.00 95.81 94 GLN A C 1
ATOM 715 O O . GLN A 1 94 ? 2.888 -1.404 21.027 1.00 95.81 94 GLN A O 1
ATOM 720 N N . PHE A 1 95 ? 2.208 -0.911 18.946 1.00 97.50 95 PHE A N 1
ATOM 721 C CA . PHE A 1 95 ? 0.929 -1.606 19.049 1.00 97.50 95 PHE A CA 1
ATOM 722 C C . PHE A 1 95 ? 0.705 -2.557 17.871 1.00 97.50 95 PHE A C 1
ATOM 724 O O . PHE A 1 95 ? 1.313 -2.436 16.797 1.00 97.50 95 PHE A O 1
ATOM 731 N N . VAL A 1 96 ? -0.219 -3.489 18.071 1.00 98.56 96 VAL A N 1
ATOM 732 C CA . VAL A 1 96 ? -0.683 -4.445 17.073 1.00 98.56 96 VAL A CA 1
ATOM 733 C C . VAL A 1 96 ? -2.193 -4.326 16.889 1.00 98.56 96 VAL A C 1
ATOM 735 O O . VAL A 1 96 ? -2.951 -4.485 17.839 1.00 98.56 96 VAL A O 1
ATOM 738 N N . ILE A 1 97 ? -2.658 -4.124 15.655 1.00 98.81 97 ILE A N 1
ATOM 739 C CA . ILE A 1 97 ? -4.082 -4.253 15.300 1.00 98.81 97 ILE A CA 1
ATOM 740 C C . ILE A 1 97 ? -4.255 -5.527 14.483 1.00 98.81 97 ILE A C 1
ATOM 742 O O . ILE A 1 97 ? -3.646 -5.657 13.417 1.00 98.81 97 ILE A O 1
ATOM 746 N N . SER A 1 98 ? -5.056 -6.481 14.970 1.00 98.81 98 SER A N 1
ATOM 747 C CA . SER A 1 98 ? -5.108 -7.793 14.326 1.00 98.81 98 SER A CA 1
ATOM 748 C C . SER A 1 98 ? -6.389 -8.603 14.439 1.00 98.81 98 SER A C 1
ATOM 750 O O . SER A 1 98 ? -7.150 -8.462 15.389 1.00 98.81 98 SER A O 1
ATOM 752 N N . LYS A 1 99 ? -6.578 -9.528 13.486 1.00 98.75 99 LYS A N 1
ATOM 753 C CA . LYS A 1 99 ? -7.585 -10.606 13.502 1.00 98.75 99 LYS A CA 1
ATOM 754 C C . LYS A 1 99 ? -9.048 -10.147 13.491 1.00 98.75 99 LYS A C 1
ATOM 756 O O . LYS A 1 99 ? -9.888 -10.721 14.187 1.00 98.75 99 LYS A O 1
ATOM 761 N N . PHE A 1 100 ? -9.403 -9.161 12.673 1.00 98.88 100 PHE A N 1
ATOM 762 C CA . PHE A 1 100 ? -10.808 -8.790 12.458 1.00 98.88 100 PHE A CA 1
ATOM 763 C C . PHE A 1 100 ? -11.046 -8.122 11.100 1.00 98.88 100 PHE A C 1
ATOM 765 O O . PHE A 1 100 ? -10.115 -7.754 10.383 1.00 98.88 100 PHE A O 1
ATOM 772 N N . THR A 1 101 ? -12.321 -7.985 10.736 1.00 98.88 101 THR A N 1
ATOM 773 C CA . THR A 1 101 ? -12.756 -7.209 9.570 1.00 98.88 101 THR A CA 1
ATOM 774 C C . THR A 1 101 ? -13.157 -5.790 9.979 1.00 98.88 101 THR A C 1
ATOM 776 O O . THR A 1 101 ? -13.929 -5.602 10.919 1.00 98.88 101 THR A O 1
ATOM 779 N N . ILE A 1 102 ? -12.686 -4.805 9.218 1.00 98.69 102 ILE A N 1
ATOM 780 C CA . ILE A 1 102 ? -13.094 -3.400 9.240 1.00 98.69 102 ILE A CA 1
ATOM 781 C C . ILE A 1 102 ? -14.032 -3.180 8.044 1.00 98.69 102 ILE A C 1
ATOM 783 O O . ILE A 1 102 ? -13.609 -3.259 6.887 1.00 98.69 102 ILE A O 1
ATOM 787 N N . ASP A 1 103 ? -15.318 -2.968 8.310 1.00 98.12 103 ASP A N 1
ATOM 788 C CA . ASP A 1 103 ? -16.369 -2.926 7.288 1.00 98.12 103 ASP A CA 1
ATOM 789 C C . ASP A 1 103 ? -17.019 -1.542 7.218 1.00 98.12 103 ASP A C 1
ATOM 791 O O . ASP A 1 103 ? -17.757 -1.150 8.119 1.00 98.12 103 ASP A O 1
ATOM 795 N N . GLY A 1 104 ? -16.767 -0.806 6.137 1.00 96.81 104 GLY A N 1
ATOM 796 C CA . GLY A 1 104 ? -17.328 0.528 5.925 1.00 96.81 104 GLY A CA 1
ATOM 797 C C . GLY A 1 104 ? -18.799 0.540 5.510 1.00 96.81 104 GLY A C 1
ATOM 798 O O . GLY A 1 104 ? -19.395 1.613 5.445 1.00 96.81 104 GLY A O 1
ATOM 799 N N . ASP A 1 105 ? -19.375 -0.624 5.176 1.00 93.19 105 ASP A N 1
ATOM 800 C CA . ASP A 1 105 ? -20.757 -0.822 4.706 1.00 93.19 105 ASP A CA 1
ATOM 801 C C . ASP A 1 105 ? -21.208 0.092 3.546 1.00 93.19 105 ASP A C 1
ATOM 803 O O . ASP A 1 105 ? -22.389 0.179 3.224 1.00 93.19 105 ASP A O 1
ATOM 807 N N . ALA A 1 106 ? -20.267 0.783 2.900 1.00 90.88 106 ALA A N 1
ATOM 808 C CA . ALA A 1 106 ? -20.476 1.817 1.895 1.00 90.88 106 ALA A CA 1
ATOM 809 C C . ALA A 1 106 ? -21.440 2.944 2.324 1.00 90.88 106 ALA A C 1
ATOM 811 O O . ALA A 1 106 ? -21.995 3.627 1.454 1.00 90.88 106 ALA A O 1
ATOM 812 N N . VAL A 1 107 ? -21.615 3.167 3.636 1.00 93.88 107 VAL A N 1
ATOM 813 C CA . VAL A 1 107 ? -22.597 4.129 4.176 1.00 93.88 107 VAL A CA 1
ATOM 814 C C . VAL A 1 107 ? -22.090 5.572 4.183 1.00 93.88 107 VAL A C 1
ATOM 816 O O . VAL A 1 107 ? -22.879 6.491 3.984 1.00 93.88 107 VAL A O 1
ATOM 819 N N . ASN A 1 108 ? -20.781 5.782 4.355 1.00 93.31 108 ASN A N 1
ATOM 820 C CA . ASN A 1 108 ? -20.189 7.114 4.502 1.00 93.31 108 ASN A CA 1
ATOM 821 C C . ASN A 1 108 ? -19.440 7.534 3.234 1.00 93.31 108 ASN A C 1
ATOM 823 O O . ASN A 1 108 ? -18.499 6.867 2.798 1.00 93.31 108 ASN A O 1
ATOM 827 N N . ALA A 1 109 ? -19.841 8.657 2.635 1.00 93.06 109 ALA A N 1
ATOM 828 C CA . ALA A 1 109 ? -19.130 9.246 1.504 1.00 93.06 109 ALA A CA 1
ATOM 829 C C . ALA A 1 109 ? -17.752 9.766 1.945 1.00 93.06 109 ALA A C 1
ATOM 831 O O . ALA A 1 109 ? -17.643 10.479 2.935 1.00 93.06 109 ALA A O 1
ATOM 832 N N . GLY A 1 110 ? -16.697 9.396 1.215 1.00 91.19 110 GLY A N 1
ATOM 833 C CA . GLY A 1 110 ? -15.333 9.882 1.456 1.00 91.19 110 GLY A CA 1
ATOM 834 C C . GLY A 1 110 ? -14.632 9.354 2.715 1.00 91.19 110 GLY A C 1
ATOM 835 O O . GLY A 1 110 ? -13.436 9.582 2.851 1.00 91.19 110 GLY A O 1
ATOM 836 N N . GLN A 1 111 ? -15.315 8.623 3.602 1.00 96.44 111 GLN A N 1
ATOM 837 C CA . GLN A 1 111 ? -14.684 8.051 4.793 1.00 96.44 111 GLN A CA 1
ATOM 838 C C . GLN A 1 111 ? -13.649 6.984 4.412 1.00 96.44 111 GLN A C 1
ATOM 840 O O . GLN A 1 111 ? -13.933 6.090 3.609 1.00 96.44 111 GLN A O 1
ATOM 845 N N . HIS A 1 112 ? -12.470 7.075 5.021 1.00 97.81 112 HIS A N 1
ATOM 846 C CA . HIS A 1 112 ? -11.383 6.106 4.939 1.00 97.81 112 HIS A CA 1
ATOM 847 C C . HIS A 1 112 ? -11.522 5.013 6.008 1.00 97.81 112 HIS A C 1
ATOM 849 O O . HIS A 1 112 ? -12.079 5.260 7.077 1.00 97.81 112 HIS A O 1
ATOM 855 N N . GLY A 1 113 ? -10.981 3.823 5.745 1.00 98.38 113 GLY A N 1
ATOM 856 C CA . GLY A 1 113 ? -11.028 2.697 6.681 1.00 98.38 113 GLY A CA 1
ATOM 857 C C . GLY A 1 113 ? -10.045 2.845 7.843 1.00 98.38 113 GLY A C 1
ATOM 858 O O . GLY A 1 113 ? -10.396 3.333 8.916 1.00 98.38 113 GLY A O 1
ATOM 859 N N . LEU A 1 114 ? -8.808 2.408 7.631 1.00 98.69 114 LEU A N 1
ATOM 860 C CA . LEU A 1 114 ? -7.720 2.471 8.605 1.00 98.69 114 LEU A CA 1
ATOM 861 C C . LEU A 1 114 ? -6.777 3.633 8.277 1.00 98.69 114 LEU A C 1
ATOM 863 O O . LEU A 1 114 ? -6.244 3.701 7.172 1.00 98.69 114 LEU A O 1
ATOM 867 N N . GLY A 1 115 ? -6.535 4.521 9.237 1.00 97.75 115 GLY A N 1
ATOM 868 C CA . GLY A 1 115 ? -5.644 5.663 9.072 1.00 97.75 115 GLY A CA 1
ATOM 869 C C . GLY A 1 115 ? -4.443 5.651 10.005 1.00 97.75 115 GLY A C 1
ATOM 870 O O . GLY A 1 115 ? -4.587 5.562 11.225 1.00 97.75 115 GLY A O 1
ATOM 871 N N . LEU A 1 116 ? -3.263 5.833 9.420 1.00 97.06 116 LEU A N 1
ATOM 872 C CA . LEU A 1 116 ? -2.028 6.231 10.090 1.00 97.06 116 LEU A CA 1
ATOM 873 C C . LEU A 1 116 ? -1.842 7.722 9.808 1.00 97.06 116 LEU A C 1
ATOM 875 O O . LEU A 1 116 ? -1.214 8.126 8.825 1.00 97.06 116 LEU A O 1
ATOM 879 N N . ILE A 1 117 ? -2.500 8.537 10.628 1.00 93.50 117 ILE A N 1
ATOM 880 C CA . ILE A 1 117 ? -2.541 9.986 10.456 1.00 93.50 117 ILE A CA 1
ATOM 881 C C . ILE A 1 117 ? -1.624 10.627 11.494 1.00 93.50 117 ILE A C 1
ATOM 883 O O . ILE A 1 117 ? -1.870 10.522 12.693 1.00 93.50 117 ILE A O 1
ATOM 887 N N . ALA A 1 118 ? -0.562 11.283 11.030 1.00 91.19 118 ALA A N 1
ATOM 888 C CA . ALA A 1 118 ? 0.438 11.881 11.906 1.00 91.19 118 ALA A CA 1
ATOM 889 C C . ALA A 1 118 ? 0.032 13.294 12.353 1.00 91.19 118 ALA A C 1
ATOM 891 O O . ALA A 1 118 ? -0.054 14.205 11.530 1.00 91.19 118 ALA A O 1
ATOM 892 N N . TYR A 1 119 ? -0.182 13.491 13.653 1.00 89.38 119 TYR A N 1
ATOM 893 C CA . TYR A 1 119 ? -0.438 14.803 14.258 1.00 89.38 119 TYR A CA 1
ATOM 894 C C . TYR A 1 119 ? 0.770 15.250 15.088 1.00 89.38 119 TYR A C 1
ATOM 896 O O . TYR A 1 119 ? 1.427 14.390 15.661 1.00 89.38 119 TYR A O 1
ATOM 904 N N . PRO A 1 120 ? 1.106 16.544 15.178 1.00 87.56 120 PRO A N 1
ATOM 905 C CA . PRO A 1 120 ? 2.183 17.000 16.053 1.00 87.56 120 PRO A CA 1
ATOM 906 C C . PRO A 1 120 ? 1.797 16.856 17.529 1.00 87.56 120 PRO A C 1
ATOM 908 O O . PRO A 1 120 ? 0.630 17.004 17.895 1.00 87.56 120 PRO A O 1
ATOM 911 N N . LEU A 1 121 ? 2.792 16.621 18.386 1.00 85.31 121 LEU A N 1
ATOM 912 C CA . LEU A 1 121 ? 2.660 16.824 19.830 1.00 85.31 121 LEU A CA 1
ATOM 913 C C . LEU A 1 121 ? 2.214 18.262 20.147 1.00 85.31 121 LEU A C 1
ATOM 915 O O . LEU A 1 121 ? 2.474 19.189 19.384 1.00 85.31 121 LEU A O 1
ATOM 919 N N . GLY A 1 122 ? 1.592 18.470 21.311 1.00 84.44 122 GLY A N 1
ATOM 920 C CA . GLY A 1 122 ? 1.259 19.816 21.797 1.00 84.44 122 GLY A CA 1
ATOM 921 C C . GLY A 1 122 ? 2.475 20.627 22.266 1.00 84.44 122 GLY A C 1
ATOM 922 O O . GLY A 1 122 ? 2.370 21.834 22.464 1.00 84.44 122 GLY A O 1
ATOM 923 N N . THR A 1 123 ? 3.629 19.978 22.445 1.00 82.94 123 THR A N 1
ATOM 924 C CA . THR A 1 123 ? 4.866 20.581 22.955 1.00 82.94 123 THR A CA 1
ATOM 925 C C . THR A 1 123 ? 6.080 20.223 22.084 1.00 82.94 123 THR A C 1
ATOM 927 O O . THR A 1 123 ? 6.097 19.158 21.455 1.00 82.94 123 THR A O 1
ATOM 930 N N . PRO A 1 124 ? 7.115 21.089 22.029 1.00 82.94 124 PRO A N 1
ATOM 931 C CA . PRO A 1 124 ? 8.355 20.800 21.309 1.00 82.94 124 PRO A CA 1
ATOM 932 C C . PRO A 1 124 ? 8.982 19.463 21.748 1.00 82.94 124 PRO A C 1
ATOM 934 O O . PRO A 1 124 ? 8.941 19.152 22.940 1.00 82.94 124 PRO A O 1
ATOM 937 N N . PRO A 1 125 ? 9.594 18.683 20.836 1.00 83.44 125 PRO A N 1
ATOM 938 C CA . PRO A 1 125 ? 9.907 19.004 19.437 1.00 83.44 125 PRO A CA 1
ATOM 939 C C . PRO A 1 125 ? 8.765 18.751 18.428 1.00 83.44 125 PRO A C 1
ATOM 941 O O . PRO A 1 125 ? 9.022 18.668 17.231 1.00 83.44 125 PRO A O 1
ATOM 944 N N . TYR A 1 126 ? 7.503 18.641 18.872 1.00 85.75 126 TYR A N 1
ATOM 945 C CA . TYR A 1 126 ? 6.324 18.511 17.997 1.00 85.75 126 TYR A CA 1
ATOM 946 C C . TYR A 1 126 ? 6.349 17.283 17.063 1.00 85.75 126 TYR A C 1
ATOM 948 O O . TYR A 1 126 ? 5.635 17.245 16.060 1.00 85.75 126 TYR A O 1
ATOM 956 N N . HIS A 1 127 ? 7.173 16.277 17.370 1.00 88.25 127 HIS A N 1
ATOM 957 C CA . HIS A 1 127 ? 7.241 15.043 16.591 1.00 88.25 127 HIS A CA 1
ATOM 958 C C . HIS A 1 127 ? 5.958 14.228 16.729 1.00 88.25 127 HIS A C 1
ATOM 960 O O . HIS A 1 127 ? 5.287 14.284 17.759 1.00 88.25 127 HIS A O 1
ATOM 966 N N . GLY A 1 128 ? 5.635 13.461 15.693 1.00 91.81 128 GLY A N 1
ATOM 967 C CA . GLY A 1 128 ? 4.445 12.627 15.690 1.00 91.81 128 GLY A CA 1
ATOM 968 C C . GLY A 1 128 ? 4.485 11.499 14.673 1.00 91.81 128 GLY A C 1
ATOM 969 O O . GLY A 1 128 ? 5.542 11.145 14.153 1.00 91.81 128 GLY A O 1
ATOM 970 N N . GLY A 1 129 ? 3.307 10.947 14.392 1.00 94.06 129 GLY A N 1
ATOM 971 C CA . GLY A 1 129 ? 3.128 9.832 13.462 1.00 94.06 129 GLY A CA 1
ATOM 972 C C . GLY A 1 129 ? 3.034 8.475 14.136 1.00 94.06 129 GLY A C 1
ATOM 973 O O . GLY A 1 129 ? 3.073 8.362 15.362 1.00 94.06 129 GLY A O 1
ATOM 974 N N . VAL A 1 130 ? 2.878 7.446 13.306 1.00 95.81 130 VAL A N 1
ATOM 975 C CA . VAL A 1 130 ? 2.741 6.050 13.730 1.00 95.81 130 VAL A CA 1
ATOM 976 C C . VAL A 1 130 ? 4.042 5.296 13.483 1.00 95.81 130 VAL A C 1
ATOM 978 O O . VAL A 1 130 ? 4.549 5.298 12.355 1.00 95.81 130 VAL A O 1
ATOM 981 N N . TRP A 1 131 ? 4.595 4.695 14.541 1.00 96.19 131 TRP A N 1
ATOM 982 C CA . TRP A 1 131 ? 5.924 4.086 14.506 1.00 96.19 131 TRP A CA 1
ATOM 983 C C . TRP A 1 131 ? 5.940 2.670 15.073 1.00 96.19 131 TRP A C 1
ATOM 985 O O . TRP A 1 131 ? 5.178 2.357 15.982 1.00 96.19 131 TRP A O 1
ATOM 995 N N . TYR A 1 132 ? 6.847 1.819 14.590 1.00 97.75 132 TYR A N 1
ATOM 996 C CA . TYR A 1 132 ? 7.123 0.499 15.186 1.00 97.75 132 TYR A CA 1
ATOM 997 C C . TYR A 1 132 ? 5.864 -0.350 15.438 1.00 97.75 132 TYR A C 1
ATOM 999 O O . TYR A 1 132 ? 5.768 -1.031 16.458 1.00 97.75 132 TYR A O 1
ATOM 1007 N N . SER A 1 133 ? 4.873 -0.258 14.550 1.00 98.38 133 SER A N 1
ATOM 1008 C CA . SER A 1 133 ? 3.552 -0.859 14.754 1.00 98.38 133 SER A CA 1
ATOM 1009 C C . SER A 1 133 ? 3.244 -1.918 13.702 1.00 98.38 133 SER A C 1
ATOM 1011 O O . SER A 1 133 ? 3.795 -1.907 12.595 1.00 98.38 133 SER A O 1
ATOM 1013 N N . CYS A 1 134 ? 2.368 -2.858 14.054 1.00 98.69 134 CYS A N 1
ATOM 1014 C CA . CYS A 1 134 ? 2.012 -3.985 13.199 1.00 98.69 134 CYS A CA 1
ATOM 1015 C C . CYS A 1 134 ? 0.501 -4.052 12.958 1.00 98.69 134 CYS A C 1
ATOM 1017 O O . CYS A 1 134 ? -0.308 -3.979 13.880 1.00 98.69 134 CYS A O 1
ATOM 1019 N N . PHE A 1 135 ? 0.118 -4.248 11.706 1.00 98.81 135 PHE A N 1
ATOM 1020 C CA . PHE A 1 135 ? -1.256 -4.469 11.281 1.00 98.81 135 PHE A CA 1
ATOM 1021 C C . PHE A 1 135 ? -1.294 -5.844 10.633 1.00 98.81 135 PHE A C 1
ATOM 1023 O O . PHE A 1 135 ? -0.651 -6.036 9.599 1.00 98.81 135 PHE A O 1
ATOM 1030 N N . LYS A 1 136 ? -1.988 -6.812 11.239 1.00 98.69 136 LYS A N 1
ATOM 1031 C CA . LYS A 1 136 ? -1.921 -8.196 10.755 1.00 98.69 136 LYS A CA 1
ATOM 1032 C C . LYS A 1 136 ? -3.238 -8.944 10.764 1.00 98.69 136 LYS A C 1
ATOM 1034 O O . LYS A 1 136 ? -4.044 -8.762 11.668 1.00 98.69 136 LYS A O 1
ATOM 1039 N N . ASP A 1 137 ? -3.448 -9.816 9.786 1.00 98.81 137 ASP A N 1
ATOM 1040 C CA . ASP A 1 137 ? -4.686 -10.593 9.656 1.00 98.81 137 ASP A CA 1
ATOM 1041 C C . ASP A 1 137 ? -5.925 -9.682 9.665 1.00 98.81 137 ASP A C 1
ATOM 1043 O O . ASP A 1 137 ? -6.825 -9.822 10.502 1.00 98.81 137 ASP A O 1
ATOM 1047 N N . LEU A 1 138 ? -5.946 -8.695 8.768 1.00 98.88 138 LEU A N 1
ATOM 1048 C CA . LEU A 1 138 ? -7.038 -7.728 8.657 1.00 98.88 138 LEU A CA 1
ATOM 1049 C C . LEU A 1 138 ? -7.720 -7.833 7.301 1.00 98.88 138 LEU A C 1
ATOM 1051 O O . LEU A 1 138 ? -7.080 -8.028 6.269 1.00 98.88 138 LEU A O 1
ATOM 1055 N N . ARG A 1 139 ? -9.035 -7.619 7.293 1.00 98.75 139 ARG A N 1
ATOM 1056 C CA . ARG A 1 139 ? -9.794 -7.372 6.064 1.00 98.75 139 ARG A CA 1
ATOM 1057 C C . ARG A 1 139 ? -10.470 -6.015 6.155 1.00 98.75 139 ARG A C 1
ATOM 1059 O O . ARG A 1 139 ? -11.258 -5.789 7.062 1.00 98.75 139 ARG A O 1
ATOM 1066 N N . ILE A 1 140 ? -10.201 -5.135 5.204 1.00 98.56 140 ILE A N 1
ATOM 1067 C CA . ILE A 1 140 ? -10.725 -3.773 5.149 1.00 98.56 140 ILE A CA 1
ATOM 1068 C C . ILE A 1 140 ? -11.504 -3.628 3.853 1.00 98.56 140 ILE A C 1
ATOM 1070 O O . ILE A 1 140 ? -10.977 -3.870 2.767 1.00 98.56 140 ILE A O 1
ATOM 1074 N N . ARG A 1 141 ? -12.788 -3.299 3.953 1.00 96.56 141 ARG A N 1
ATOM 1075 C CA . ARG A 1 141 ? -13.663 -3.279 2.781 1.00 96.56 141 ARG A CA 1
ATOM 1076 C C . ARG A 1 141 ? -14.761 -2.249 2.909 1.00 96.56 141 ARG A C 1
ATOM 1078 O O . ARG A 1 141 ? -15.132 -1.845 4.009 1.00 96.56 141 ARG A O 1
ATOM 1085 N N . LYS A 1 142 ? -15.372 -1.952 1.766 1.00 94.62 142 LYS A N 1
ATOM 1086 C CA . LYS A 1 142 ? -16.611 -1.178 1.673 1.00 94.62 142 LYS A CA 1
ATOM 1087 C C . LYS A 1 142 ? -16.497 0.263 2.185 1.00 94.62 142 LYS A C 1
ATOM 1089 O O . LYS A 1 142 ? -17.510 0.870 2.511 1.00 94.62 142 LYS A O 1
ATOM 1094 N N . PHE A 1 143 ? -15.303 0.848 2.213 1.00 96.12 143 PHE A N 1
ATOM 1095 C CA . PHE A 1 143 ? -15.156 2.296 2.383 1.00 96.12 143 PHE A CA 1
ATOM 1096 C C . PHE A 1 143 ? -15.241 2.996 1.026 1.00 96.12 143 PHE A C 1
ATOM 1098 O O . PHE A 1 143 ? -14.723 2.483 0.032 1.00 96.12 143 PHE A O 1
ATOM 1105 N N . ARG A 1 144 ? -15.909 4.157 0.970 1.00 94.56 144 ARG A N 1
ATOM 1106 C CA . ARG A 1 144 ? -15.967 4.980 -0.253 1.00 94.56 144 ARG A CA 1
ATOM 1107 C C . ARG A 1 144 ? -14.706 5.832 -0.434 1.00 94.56 144 ARG A C 1
ATOM 1109 O O . ARG A 1 144 ? -14.398 6.184 -1.570 1.00 94.56 144 ARG A O 1
ATOM 1116 N N . GLY A 1 145 ? -13.995 6.143 0.653 1.00 96.06 145 GLY A N 1
ATOM 1117 C CA . GLY A 1 145 ? -12.619 6.634 0.623 1.00 96.06 145 GLY A CA 1
ATOM 1118 C C . GLY A 1 145 ? -11.603 5.490 0.532 1.00 96.06 145 GLY A C 1
ATOM 1119 O O . GLY A 1 145 ? -11.940 4.351 0.206 1.00 96.06 145 GLY A O 1
ATOM 1120 N N . ALA A 1 146 ? -10.342 5.804 0.825 1.00 97.50 146 ALA A N 1
ATOM 1121 C CA . ALA A 1 146 ? -9.268 4.816 0.820 1.00 97.50 146 ALA A CA 1
ATOM 1122 C C . ALA A 1 146 ? -9.461 3.766 1.926 1.00 97.50 146 ALA A C 1
ATOM 1124 O O . ALA A 1 146 ? -9.833 4.118 3.047 1.00 97.50 146 ALA A O 1
ATOM 1125 N N . GLN A 1 147 ? -9.179 2.493 1.642 1.00 98.06 147 GLN A N 1
ATOM 1126 C CA . GLN A 1 147 ? -9.288 1.452 2.673 1.00 98.06 147 GLN A CA 1
ATOM 1127 C C . GLN A 1 147 ? -8.202 1.637 3.741 1.00 98.06 147 GLN A C 1
ATOM 1129 O O . GLN A 1 147 ? -8.493 1.564 4.931 1.00 98.06 147 GLN A O 1
ATOM 1134 N N . ILE A 1 148 ? -6.977 1.955 3.319 1.00 98.69 148 ILE A N 1
ATOM 1135 C CA . ILE A 1 148 ? -5.859 2.338 4.182 1.00 98.69 148 ILE A CA 1
ATOM 1136 C C . ILE A 1 148 ? -5.334 3.700 3.735 1.00 98.69 148 ILE A C 1
ATOM 1138 O O . ILE A 1 148 ? -5.110 3.924 2.543 1.00 98.69 148 ILE A O 1
ATOM 1142 N N . ILE A 1 149 ? -5.119 4.599 4.692 1.00 98.12 149 ILE A N 1
ATOM 1143 C CA . ILE A 1 149 ? -4.551 5.925 4.458 1.00 98.12 149 ILE A CA 1
ATOM 1144 C C . ILE A 1 149 ? -3.368 6.192 5.396 1.00 98.12 149 ILE A C 1
ATOM 1146 O O . ILE A 1 149 ? -3.475 6.044 6.610 1.00 98.12 149 ILE A O 1
ATOM 1150 N N . VAL A 1 150 ? -2.234 6.607 4.837 1.00 97.56 150 VAL A N 1
ATOM 1151 C CA . VAL A 1 150 ? -1.017 6.991 5.562 1.00 97.56 150 VAL A CA 1
ATOM 1152 C C . VAL A 1 150 ? -0.643 8.400 5.123 1.00 97.56 150 VAL A C 1
ATOM 1154 O O . VAL A 1 150 ? -0.312 8.611 3.962 1.00 97.56 150 VAL A O 1
ATOM 1157 N N . LYS A 1 151 ? -0.739 9.382 6.019 1.00 94.88 151 LYS A N 1
ATOM 1158 C CA . LYS A 1 151 ? -0.447 10.790 5.691 1.00 94.88 151 LYS A CA 1
ATOM 1159 C C . LYS A 1 151 ? -0.158 11.613 6.938 1.00 94.88 151 LYS A C 1
ATOM 1161 O O . LYS A 1 151 ? -0.382 11.158 8.064 1.00 94.88 151 LYS A O 1
ATOM 1166 N N . LYS A 1 152 ? 0.252 12.867 6.750 1.00 89.88 152 LYS A N 1
ATOM 1167 C CA . LYS A 1 152 ? 0.181 13.863 7.825 1.00 89.88 152 LYS A CA 1
ATOM 1168 C C . LYS A 1 152 ? -1.264 14.330 8.038 1.00 89.88 152 LYS A C 1
ATOM 1170 O O . LYS A 1 152 ? -2.046 14.467 7.095 1.00 89.88 152 LYS A O 1
ATOM 1175 N N . GLY A 1 153 ? -1.624 14.562 9.292 1.00 81.38 153 GLY A N 1
ATOM 1176 C CA . GLY A 1 153 ? -2.937 15.048 9.718 1.00 81.38 153 GLY A CA 1
ATOM 1177 C C . GLY A 1 153 ? -3.019 16.555 9.919 1.00 81.38 153 GLY A C 1
ATOM 1178 O O . GLY A 1 153 ? -4.119 17.087 10.029 1.00 81.38 153 GLY A O 1
ATOM 1179 N N . ALA A 1 154 ? -1.878 17.241 9.970 1.00 76.88 154 ALA A N 1
ATOM 1180 C CA . ALA A 1 154 ? -1.801 18.674 10.216 1.00 76.88 154 ALA A CA 1
ATOM 1181 C C . ALA A 1 154 ? -0.675 19.321 9.401 1.00 76.88 154 ALA A C 1
ATOM 1183 O O . ALA A 1 154 ? 0.215 18.644 8.880 1.00 76.88 154 ALA A O 1
ATOM 1184 N N . VAL A 1 155 ? -0.728 20.651 9.305 1.00 76.06 155 VAL A N 1
ATOM 1185 C CA . VAL A 1 155 ? 0.387 21.450 8.793 1.00 76.06 155 VAL A CA 1
ATOM 1186 C C . VAL A 1 155 ? 1.561 21.315 9.761 1.00 76.06 155 VAL A C 1
ATOM 1188 O O . VAL A 1 155 ? 1.393 21.409 10.976 1.00 76.06 155 VAL A O 1
ATOM 1191 N N . GLU A 1 156 ? 2.743 21.076 9.208 1.00 72.19 156 GLU A N 1
ATOM 1192 C CA . GLU A 1 156 ? 3.987 20.940 9.955 1.00 72.19 156 GLU A CA 1
ATOM 1193 C C . GLU A 1 156 ? 4.356 22.282 10.608 1.00 72.19 156 GLU A C 1
ATOM 1195 O O . GLU A 1 156 ? 4.516 23.296 9.927 1.00 72.19 156 GLU A O 1
ATOM 1200 N N . ILE A 1 157 ? 4.475 22.305 11.936 1.00 76.12 157 ILE A N 1
ATOM 1201 C CA . ILE A 1 157 ? 4.988 23.461 12.684 1.00 76.12 157 ILE A CA 1
ATOM 1202 C C . ILE A 1 157 ? 6.489 23.255 12.838 1.00 76.12 157 ILE A C 1
ATOM 1204 O O . ILE A 1 157 ? 6.894 22.332 13.533 1.00 76.12 157 ILE A O 1
ATOM 1208 N N . VAL A 1 158 ? 7.332 24.054 12.191 1.00 74.81 158 VAL A N 1
ATOM 1209 C CA . VAL A 1 158 ? 8.797 23.891 12.264 1.00 74.81 158 VAL A CA 1
ATOM 1210 C C . VAL A 1 158 ? 9.284 24.024 13.724 1.00 74.81 158 VAL A C 1
ATOM 1212 O O . VAL A 1 158 ? 8.867 24.972 14.394 1.00 74.81 158 VAL A O 1
ATOM 1215 N N . PRO A 1 159 ? 10.171 23.142 14.238 1.00 67.44 159 PRO A N 1
ATOM 1216 C CA . PRO A 1 159 ? 10.859 22.024 13.578 1.00 67.44 159 PRO A CA 1
ATOM 1217 C C . PRO A 1 159 ? 10.202 20.653 13.859 1.00 67.44 159 PRO A C 1
ATOM 1219 O O . PRO A 1 159 ? 10.851 19.744 14.372 1.00 67.44 159 PRO A O 1
ATOM 1222 N N . SER A 1 160 ? 8.907 20.492 13.577 1.00 76.75 160 SER A N 1
ATOM 1223 C CA . SER A 1 160 ? 8.248 19.182 13.674 1.00 76.75 160 SER A CA 1
ATOM 1224 C C . SER A 1 160 ? 8.758 18.225 12.601 1.00 76.75 160 SER A C 1
ATOM 1226 O O . SER A 1 160 ? 9.391 18.615 11.629 1.00 76.75 160 SER A O 1
ATOM 1228 N N . SER A 1 161 ? 8.509 16.942 12.841 1.00 86.19 161 SER A N 1
ATOM 1229 C CA . SER A 1 161 ? 8.644 15.880 11.855 1.00 86.19 161 SER A CA 1
ATOM 1230 C C . SER A 1 161 ? 7.515 14.904 12.147 1.00 86.19 161 SER A C 1
ATOM 1232 O O . SER A 1 161 ? 7.327 14.497 13.299 1.00 86.19 161 SER A O 1
ATOM 1234 N N . LEU A 1 162 ? 6.726 14.585 11.127 1.00 91.88 162 LEU A N 1
ATOM 1235 C CA . LEU A 1 162 ? 5.506 13.789 11.238 1.00 91.88 162 LEU A CA 1
ATOM 1236 C C . LEU A 1 162 ? 5.604 12.484 10.428 1.00 91.88 162 LEU A C 1
ATOM 1238 O O . LEU A 1 162 ? 4.682 12.191 9.659 1.00 91.88 162 LEU A O 1
ATOM 1242 N N . PRO A 1 163 ? 6.703 11.706 10.529 1.00 92.56 163 PRO A N 1
ATOM 1243 C CA . PRO A 1 163 ? 6.865 10.533 9.702 1.00 92.56 163 PRO A CA 1
ATOM 1244 C C . PRO A 1 163 ? 5.995 9.390 10.222 1.00 92.56 163 PRO A C 1
ATOM 1246 O O . PRO A 1 163 ? 5.917 9.134 11.421 1.00 92.56 163 PRO A O 1
ATOM 1249 N N . ASN A 1 164 ? 5.390 8.643 9.307 1.00 95.81 164 ASN A N 1
ATOM 1250 C CA . ASN A 1 164 ? 4.905 7.299 9.608 1.00 95.81 164 ASN A CA 1
ATOM 1251 C C . ASN A 1 164 ? 5.984 6.310 9.165 1.00 95.81 164 ASN A C 1
ATOM 1253 O O . ASN A 1 164 ? 6.265 6.241 7.966 1.00 95.81 164 ASN A O 1
ATOM 1257 N N . GLN A 1 165 ? 6.602 5.564 10.083 1.00 95.88 165 GLN A N 1
ATOM 1258 C CA . GLN A 1 165 ? 7.781 4.746 9.759 1.00 95.88 165 GLN A CA 1
ATOM 1259 C C . GLN A 1 165 ? 7.988 3.533 10.668 1.00 95.88 165 GLN A C 1
ATOM 1261 O O . GLN A 1 165 ? 7.496 3.480 11.783 1.00 95.88 165 GLN A O 1
ATOM 1266 N N . PHE A 1 166 ? 8.745 2.552 10.191 1.00 97.75 166 PHE A N 1
ATOM 1267 C CA . PHE A 1 166 ? 8.954 1.251 10.832 1.00 97.75 166 PHE A CA 1
ATOM 1268 C C . PHE A 1 166 ? 7.660 0.463 11.074 1.00 97.75 166 PHE A C 1
ATOM 1270 O O . PHE A 1 166 ? 7.534 -0.225 12.083 1.00 97.75 166 PHE A O 1
ATOM 1277 N N . ASN A 1 167 ? 6.698 0.554 10.153 1.00 98.44 167 ASN A N 1
ATOM 1278 C CA . ASN A 1 167 ? 5.428 -0.160 10.274 1.00 98.44 167 ASN A CA 1
ATOM 1279 C C . ASN A 1 167 ? 5.386 -1.398 9.376 1.00 98.44 167 ASN A C 1
ATOM 1281 O O . ASN A 1 167 ? 5.967 -1.424 8.285 1.00 98.44 167 ASN A O 1
ATOM 1285 N N . VAL A 1 168 ? 4.672 -2.421 9.839 1.00 98.88 168 VAL A N 1
ATOM 1286 C CA . VAL A 1 168 ? 4.483 -3.680 9.115 1.00 98.88 168 VAL A CA 1
ATOM 1287 C C . VAL A 1 168 ? 2.998 -3.930 8.890 1.00 98.88 168 VAL A C 1
ATOM 1289 O O . VAL A 1 168 ? 2.212 -3.909 9.832 1.00 98.88 168 VAL A O 1
ATOM 1292 N N . PHE A 1 169 ? 2.633 -4.208 7.645 1.00 98.88 169 PHE A N 1
ATOM 1293 C CA . PHE A 1 169 ? 1.347 -4.770 7.256 1.00 98.88 169 PHE A CA 1
ATOM 1294 C C . PHE A 1 169 ? 1.594 -6.217 6.832 1.00 98.88 169 PHE A C 1
ATOM 1296 O O . PHE A 1 169 ? 2.398 -6.456 5.932 1.00 98.88 169 PHE A O 1
ATOM 1303 N N . ASP A 1 170 ? 0.955 -7.178 7.490 1.00 98.81 170 ASP A N 1
ATOM 1304 C CA . ASP A 1 170 ? 1.161 -8.608 7.240 1.00 98.81 170 ASP A CA 1
ATOM 1305 C C . ASP A 1 170 ? -0.182 -9.324 7.095 1.00 98.81 170 ASP A C 1
ATOM 1307 O O . ASP A 1 170 ? -1.002 -9.296 8.008 1.00 98.81 170 ASP A O 1
ATOM 1311 N N . ASN A 1 171 ? -0.445 -9.948 5.950 1.00 98.75 171 ASN A N 1
ATOM 1312 C CA . ASN A 1 171 ? -1.741 -10.582 5.685 1.00 98.75 171 ASN A CA 1
ATOM 1313 C C . ASN A 1 171 ? -2.929 -9.597 5.819 1.00 98.75 171 ASN A C 1
ATOM 1315 O O . ASN A 1 171 ? -3.925 -9.855 6.503 1.00 98.75 171 ASN A O 1
ATOM 1319 N N . VAL A 1 172 ? -2.795 -8.413 5.207 1.00 98.88 172 VAL A N 1
ATOM 1320 C CA . VAL A 1 172 ? -3.833 -7.371 5.181 1.00 98.88 172 VAL A CA 1
ATOM 1321 C C . VAL A 1 172 ? -4.495 -7.329 3.808 1.00 98.88 172 VAL A C 1
ATOM 1323 O O . VAL A 1 172 ? -3.837 -7.126 2.790 1.00 98.88 172 VAL A O 1
ATOM 1326 N N . HIS A 1 173 ? -5.817 -7.475 3.780 1.00 98.50 173 HIS A N 1
ATOM 1327 C CA . HIS A 1 173 ? -6.610 -7.455 2.555 1.00 98.50 173 HIS A CA 1
ATOM 1328 C C . HIS A 1 173 ? -7.494 -6.210 2.506 1.00 98.50 173 HIS A C 1
ATOM 1330 O O . HIS A 1 173 ? -8.382 -6.045 3.342 1.00 98.50 173 HIS A O 1
ATOM 1336 N N . ALA A 1 174 ? -7.281 -5.352 1.518 1.00 98.12 174 ALA A N 1
ATOM 1337 C CA . ALA A 1 174 ? -7.993 -4.103 1.310 1.00 98.12 174 ALA A CA 1
ATOM 1338 C C . ALA A 1 174 ? -8.713 -4.112 -0.047 1.00 98.12 174 ALA A C 1
ATOM 1340 O O . ALA A 1 174 ? -8.071 -4.198 -1.094 1.00 98.12 174 ALA A O 1
ATOM 1341 N N . TYR A 1 175 ? -10.043 -3.981 -0.018 1.00 95.88 175 TYR A N 1
ATOM 1342 C CA . TYR A 1 175 ? -10.903 -4.065 -1.203 1.00 95.88 175 TYR A CA 1
ATOM 1343 C C . TYR A 1 175 ? -11.699 -2.780 -1.422 1.00 95.88 175 TYR A C 1
ATOM 1345 O O . TYR A 1 175 ? -12.499 -2.384 -0.564 1.00 95.88 175 TYR A O 1
ATOM 1353 N N . ARG A 1 176 ? -11.530 -2.149 -2.588 1.00 91.44 176 ARG A N 1
ATOM 1354 C CA . ARG A 1 176 ? -12.362 -1.001 -2.991 1.00 91.44 176 ARG A CA 1
ATOM 1355 C C . ARG A 1 176 ? -13.787 -1.433 -3.329 1.00 91.44 176 ARG A C 1
ATOM 1357 O O . ARG A 1 176 ? -14.035 -2.554 -3.770 1.00 91.44 176 ARG A O 1
ATOM 1364 N N . VAL A 1 177 ? -14.730 -0.507 -3.164 1.00 89.12 177 VAL A N 1
ATOM 1365 C CA . VAL A 1 177 ? -16.067 -0.635 -3.767 1.00 89.12 177 VAL A CA 1
ATOM 1366 C C . VAL A 1 177 ? -15.997 -0.341 -5.263 1.00 89.12 177 VAL A C 1
ATOM 1368 O O . VAL A 1 177 ? -15.164 0.459 -5.691 1.00 89.12 177 VAL A O 1
ATOM 1371 N N . ALA A 1 178 ? -16.862 -0.975 -6.055 1.00 85.88 178 ALA A N 1
ATOM 1372 C CA . ALA A 1 178 ? -16.789 -0.935 -7.516 1.00 85.88 178 ALA A CA 1
ATOM 1373 C C . ALA A 1 178 ? -16.944 0.470 -8.095 1.00 85.88 178 ALA A C 1
ATOM 1375 O O . ALA A 1 178 ? -16.304 0.822 -9.084 1.00 85.88 178 ALA A O 1
ATOM 1376 N N . GLU A 1 179 ? -17.756 1.287 -7.437 1.00 84.38 179 GLU A N 1
ATOM 1377 C CA . GLU A 1 179 ? -18.093 2.637 -7.862 1.00 84.38 179 GLU A CA 1
ATOM 1378 C C . GLU A 1 179 ? -17.067 3.680 -7.389 1.00 84.38 179 GLU A C 1
ATOM 1380 O O . GLU A 1 179 ? -17.179 4.852 -7.749 1.00 84.38 179 GLU A O 1
ATOM 1385 N N . SER A 1 180 ? -16.084 3.298 -6.562 1.00 82.31 180 SER A N 1
ATOM 1386 C CA . SER A 1 180 ? -15.107 4.236 -6.003 1.00 82.31 180 SER A CA 1
ATOM 1387 C C . SER A 1 180 ? -13.836 4.304 -6.840 1.00 82.31 180 SER A C 1
ATOM 1389 O O . SER A 1 180 ? -13.146 3.308 -7.050 1.00 82.31 180 SER A O 1
ATOM 1391 N N . THR A 1 181 ? -13.461 5.526 -7.212 1.00 87.44 181 THR A N 1
ATOM 1392 C CA . THR A 1 181 ? -12.146 5.854 -7.781 1.00 87.44 181 THR A CA 1
ATOM 1393 C C . THR A 1 181 ? -11.081 6.098 -6.707 1.00 87.44 181 THR A C 1
ATOM 1395 O O . THR A 1 181 ? -10.013 6.616 -7.023 1.00 87.44 181 THR A O 1
ATOM 1398 N N . SER A 1 182 ? -11.379 5.807 -5.434 1.00 90.81 182 SER A N 1
ATOM 1399 C CA . SER A 1 182 ? -10.416 5.917 -4.336 1.00 90.81 182 SER A CA 1
ATOM 1400 C C . SER A 1 182 ? -9.398 4.769 -4.371 1.00 90.81 182 SER A C 1
ATOM 1402 O O . SER A 1 182 ? -9.246 4.105 -5.392 1.00 90.81 182 SER A O 1
ATOM 1404 N N . TYR A 1 183 ? -8.701 4.539 -3.259 1.00 96.44 183 TYR A N 1
ATOM 1405 C CA . TYR A 1 183 ? -7.530 3.666 -3.185 1.00 96.44 183 TYR A CA 1
ATOM 1406 C C . TYR A 1 183 ? -7.743 2.485 -2.232 1.00 96.44 183 TYR A C 1
ATOM 1408 O O . TYR A 1 183 ? -8.492 2.573 -1.257 1.00 96.44 183 TYR A O 1
ATOM 1416 N N . CYS A 1 184 ? -7.063 1.367 -2.466 1.00 97.81 184 CYS A N 1
ATOM 1417 C CA . CYS A 1 184 ? -6.888 0.359 -1.419 1.00 97.81 184 CYS A CA 1
ATOM 1418 C C . CYS A 1 184 ? -5.881 0.881 -0.393 1.00 97.81 184 CYS A C 1
ATOM 1420 O O . CYS A 1 184 ? -6.163 0.889 0.803 1.00 97.81 184 CYS A O 1
ATOM 1422 N N . LEU A 1 185 ? -4.750 1.391 -0.879 1.00 98.56 185 LEU A N 1
ATOM 1423 C CA . LEU A 1 185 ? -3.697 2.004 -0.084 1.00 98.56 185 LEU A CA 1
ATOM 1424 C C . LEU A 1 185 ? -3.366 3.385 -0.647 1.00 98.56 185 LEU A C 1
ATOM 1426 O O . LEU A 1 185 ? -3.000 3.512 -1.814 1.00 98.56 185 LEU A O 1
ATOM 1430 N N . TYR A 1 186 ? -3.473 4.405 0.196 1.00 98.31 186 TYR A N 1
ATOM 1431 C CA . TYR A 1 186 ? -3.033 5.762 -0.097 1.00 98.31 186 TYR A CA 1
ATOM 1432 C C . TYR A 1 186 ? -1.929 6.164 0.873 1.00 98.31 186 TYR A C 1
ATOM 1434 O O . TYR A 1 186 ? -2.156 6.171 2.083 1.00 98.31 186 TYR A O 1
ATOM 1442 N N . MET A 1 187 ? -0.758 6.522 0.357 1.00 98.31 187 MET A N 1
ATOM 1443 C CA . MET A 1 187 ? 0.363 7.020 1.146 1.00 98.31 187 MET A CA 1
ATOM 1444 C C . MET A 1 187 ? 0.815 8.376 0.601 1.00 98.31 187 MET A C 1
ATOM 1446 O O . MET A 1 187 ? 1.114 8.488 -0.585 1.00 98.31 187 MET A O 1
ATOM 1450 N N . GLU A 1 188 ? 0.894 9.390 1.459 1.00 95.69 188 GLU A N 1
ATOM 1451 C CA . GLU A 1 188 ? 1.390 10.724 1.103 1.00 95.69 188 GLU A CA 1
ATOM 1452 C C . GLU A 1 188 ? 2.308 11.319 2.192 1.00 95.69 188 GLU A C 1
ATOM 1454 O O . GLU A 1 188 ? 2.201 10.971 3.371 1.00 95.69 188 GLU A O 1
ATOM 1459 N N . ASP A 1 189 ? 3.172 12.259 1.795 1.00 90.81 189 ASP A N 1
ATOM 1460 C CA . ASP A 1 189 ? 4.034 13.089 2.647 1.00 90.81 189 ASP A CA 1
ATOM 1461 C C . ASP A 1 189 ? 5.238 12.347 3.275 1.00 90.81 189 ASP A C 1
ATOM 1463 O O . ASP A 1 189 ? 6.056 11.730 2.587 1.00 90.81 189 ASP A O 1
ATOM 1467 N N . GLN A 1 190 ? 5.421 12.486 4.595 1.00 90.94 190 GLN A N 1
ATOM 1468 C CA . GLN A 1 190 ? 6.555 11.952 5.343 1.00 90.94 190 GLN A CA 1
ATOM 1469 C C . GLN A 1 190 ? 6.313 10.471 5.646 1.00 90.94 190 GLN A C 1
ATOM 1471 O O . GLN A 1 190 ? 5.756 10.085 6.674 1.00 90.94 190 GLN A O 1
ATOM 1476 N N . ILE A 1 191 ? 6.730 9.623 4.714 1.00 95.00 191 ILE A N 1
ATOM 1477 C CA . ILE A 1 191 ? 6.636 8.169 4.829 1.00 95.00 191 ILE A CA 1
ATOM 1478 C C . ILE A 1 191 ? 8.053 7.606 4.971 1.00 95.00 191 ILE A C 1
ATOM 1480 O O . ILE A 1 191 ? 8.917 7.846 4.131 1.00 95.00 191 ILE A O 1
ATOM 1484 N N . GLY A 1 192 ? 8.315 6.862 6.038 1.00 92.31 192 GLY A N 1
ATOM 1485 C CA . GLY A 1 192 ? 9.579 6.143 6.199 1.00 92.31 192 GLY A CA 1
ATOM 1486 C C . GLY A 1 192 ? 9.437 4.667 5.854 1.00 92.31 192 GLY A C 1
ATOM 1487 O O . GLY A 1 192 ? 8.732 4.291 4.921 1.00 92.31 192 GLY A O 1
ATOM 1488 N N . GLN A 1 193 ? 10.103 3.826 6.637 1.00 97.19 193 GLN A N 1
ATOM 1489 C CA . GLN A 1 193 ? 10.200 2.395 6.397 1.00 97.19 193 GLN A CA 1
ATOM 1490 C C . GLN A 1 193 ? 8.837 1.716 6.572 1.00 97.19 193 GLN A C 1
ATOM 1492 O O . GLN A 1 193 ? 8.320 1.643 7.685 1.00 97.19 193 GLN A O 1
ATOM 1497 N N . HIS A 1 194 ? 8.260 1.181 5.498 1.00 98.56 194 HIS A N 1
ATOM 1498 C CA . HIS A 1 194 ? 7.046 0.356 5.561 1.00 98.56 194 HIS A CA 1
ATOM 1499 C C . HIS A 1 194 ? 7.303 -0.987 4.899 1.00 98.56 194 HIS A C 1
ATOM 1501 O O . HIS A 1 194 ? 7.939 -1.061 3.850 1.00 98.56 194 HIS A O 1
ATOM 1507 N N . THR A 1 195 ? 6.810 -2.060 5.508 1.00 98.75 195 THR A N 1
ATOM 1508 C CA . THR A 1 195 ? 6.847 -3.398 4.914 1.00 98.75 195 THR A CA 1
ATOM 1509 C C . THR A 1 195 ? 5.436 -3.943 4.796 1.00 98.75 195 THR A C 1
ATOM 1511 O O . THR A 1 195 ? 4.746 -4.066 5.802 1.00 98.75 195 THR A O 1
ATOM 1514 N N . LEU A 1 196 ? 5.031 -4.309 3.587 1.00 98.81 196 LEU A N 1
ATOM 1515 C CA . LEU A 1 196 ? 3.733 -4.882 3.269 1.00 98.81 196 LEU A CA 1
ATOM 1516 C C . LEU A 1 196 ? 3.962 -6.295 2.737 1.00 98.81 196 LEU A C 1
ATOM 1518 O O . LEU A 1 196 ? 4.508 -6.471 1.648 1.00 98.81 196 LEU A O 1
ATOM 1522 N N . ARG A 1 197 ? 3.605 -7.296 3.541 1.00 98.62 197 ARG A N 1
ATOM 1523 C CA . ARG A 1 197 ? 3.840 -8.720 3.288 1.00 98.62 197 ARG A CA 1
ATOM 1524 C C . ARG A 1 197 ? 2.520 -9.458 3.136 1.00 98.62 197 ARG A C 1
ATOM 1526 O O . ARG A 1 197 ? 1.614 -9.262 3.943 1.00 98.62 197 ARG A O 1
ATOM 1533 N N . ASN A 1 198 ? 2.411 -10.298 2.107 1.00 98.44 198 ASN A N 1
ATOM 1534 C CA . ASN A 1 198 ? 1.227 -11.135 1.879 1.00 98.44 198 ASN A CA 1
ATOM 1535 C C . ASN A 1 198 ? -0.093 -10.327 1.873 1.00 98.44 198 ASN A C 1
ATOM 1537 O O . ASN A 1 198 ? -1.099 -10.745 2.436 1.00 98.44 198 ASN A O 1
ATOM 1541 N N . CYS A 1 199 ? -0.069 -9.108 1.326 1.00 98.81 199 CYS A N 1
ATOM 1542 C CA . CYS A 1 199 ? -1.227 -8.211 1.323 1.00 98.81 199 CYS A CA 1
ATOM 1543 C C . CYS A 1 199 ? -1.983 -8.281 -0.008 1.00 98.81 199 CYS A C 1
ATOM 1545 O O . CYS A 1 199 ? -1.383 -8.506 -1.058 1.00 98.81 199 CYS A O 1
ATOM 1547 N N . SER A 1 200 ? -3.285 -8.001 0.027 1.00 98.38 200 SER A N 1
ATOM 1548 C CA . SER A 1 200 ? -4.116 -7.862 -1.175 1.00 98.38 200 SER A CA 1
ATOM 1549 C C . SER A 1 200 ? -4.657 -6.446 -1.273 1.00 98.38 200 SER A C 1
ATOM 1551 O O . SER A 1 200 ? -5.331 -5.981 -0.354 1.00 98.38 200 SER A O 1
ATOM 1553 N N . PHE A 1 201 ? -4.385 -5.764 -2.380 1.00 98.12 201 PHE A N 1
ATOM 1554 C CA . PHE A 1 201 ? -4.888 -4.426 -2.677 1.00 98.12 201 PHE A CA 1
ATOM 1555 C C . PHE A 1 201 ? -5.672 -4.486 -3.974 1.00 98.12 201 PHE A C 1
ATOM 1557 O O . PHE A 1 201 ? -5.145 -4.152 -5.029 1.00 98.12 201 PHE A O 1
ATOM 1564 N N . ASP A 1 202 ? -6.928 -4.911 -3.896 1.00 96.19 202 ASP A N 1
ATOM 1565 C CA . ASP A 1 202 ? -7.698 -5.249 -5.090 1.00 96.19 202 ASP A CA 1
ATOM 1566 C C . ASP A 1 202 ? -8.901 -4.321 -5.285 1.00 96.19 202 ASP A C 1
ATOM 1568 O O . ASP A 1 202 ? -9.471 -3.752 -4.343 1.00 96.19 202 ASP A O 1
ATOM 1572 N N . GLY A 1 203 ? -9.328 -4.217 -6.541 1.00 89.12 203 GLY A N 1
ATOM 1573 C CA . GLY A 1 203 ? -10.676 -3.792 -6.874 1.00 89.12 203 GLY A CA 1
ATOM 1574 C C . GLY A 1 203 ? -11.731 -4.770 -6.329 1.00 89.12 203 GLY A C 1
ATOM 1575 O O . GLY A 1 203 ? -11.454 -5.630 -5.486 1.00 89.12 203 GLY A O 1
ATOM 1576 N N . PRO A 1 204 ? -12.979 -4.655 -6.791 1.00 81.88 204 PRO A N 1
ATOM 1577 C CA . PRO A 1 204 ? -14.045 -5.547 -6.360 1.00 81.88 204 PRO A CA 1
ATOM 1578 C C . PRO A 1 204 ? -13.735 -7.022 -6.638 1.00 81.88 204 PRO A C 1
ATOM 1580 O O . PRO A 1 204 ? -13.092 -7.390 -7.619 1.00 81.88 204 PRO A O 1
ATOM 1583 N N . LEU A 1 205 ? -14.272 -7.887 -5.778 1.00 77.81 205 LEU A N 1
ATOM 1584 C CA . LEU A 1 205 ? -14.082 -9.342 -5.831 1.00 77.81 205 LEU A CA 1
ATOM 1585 C C . LEU A 1 205 ? -14.867 -10.041 -6.957 1.00 77.81 205 LEU A C 1
ATOM 1587 O O . LEU A 1 205 ? -14.865 -11.266 -7.026 1.00 77.81 205 LEU A O 1
ATOM 1591 N N . ASN A 1 206 ? -15.575 -9.298 -7.811 1.00 79.38 206 ASN A N 1
ATOM 1592 C CA . ASN A 1 206 ? -16.383 -9.863 -8.897 1.00 79.38 206 ASN A CA 1
ATOM 1593 C C . ASN A 1 206 ? -15.569 -10.164 -10.170 1.00 79.38 206 ASN A C 1
ATOM 1595 O O . ASN A 1 206 ? -16.138 -10.659 -11.138 1.00 79.38 206 ASN A O 1
ATOM 1599 N N . GLY A 1 207 ? -14.263 -9.871 -10.176 1.00 79.75 207 GLY A N 1
ATOM 1600 C CA . GLY A 1 207 ? -13.391 -10.075 -11.336 1.00 79.75 207 GLY A CA 1
ATOM 1601 C C . GLY A 1 207 ? -13.522 -8.995 -12.412 1.00 79.75 207 GLY A C 1
ATOM 1602 O O . GLY A 1 207 ? -12.850 -9.073 -13.438 1.00 79.75 207 GLY A O 1
ATOM 1603 N N . GLU A 1 208 ? -14.359 -7.977 -12.204 1.00 86.50 208 GLU A N 1
ATOM 1604 C CA . GLU A 1 208 ? -14.504 -6.879 -13.153 1.00 86.50 208 GLU A CA 1
ATOM 1605 C C . GLU A 1 208 ? -13.480 -5.787 -12.872 1.00 86.50 208 GLU A C 1
ATOM 1607 O O . GLU A 1 208 ? -13.331 -5.301 -11.750 1.00 86.50 208 GLU A O 1
ATOM 1612 N N . LYS A 1 209 ? -12.799 -5.356 -13.930 1.00 89.06 209 LYS A N 1
ATOM 1613 C CA . LYS A 1 209 ? -11.869 -4.236 -13.870 1.00 89.06 209 LYS A CA 1
ATOM 1614 C C . LYS A 1 209 ? -12.639 -2.940 -13.611 1.00 89.06 209 LYS A C 1
ATOM 1616 O O . LYS A 1 209 ? -13.487 -2.555 -14.415 1.00 89.06 209 LYS A O 1
ATOM 1621 N N . THR A 1 210 ? -12.321 -2.238 -12.525 1.00 92.19 210 THR A N 1
ATOM 1622 C CA . THR A 1 210 ? -12.951 -0.948 -12.196 1.00 92.19 210 THR A CA 1
ATOM 1623 C C . THR A 1 210 ? -11.998 0.227 -12.342 1.00 92.19 210 THR A C 1
ATOM 1625 O O . THR A 1 210 ? -10.780 0.084 -12.249 1.00 92.19 210 THR A O 1
ATOM 1628 N N . LYS A 1 211 ? -12.552 1.425 -12.557 1.00 91.19 211 LYS A N 1
ATOM 1629 C CA . LYS A 1 211 ? -11.766 2.665 -12.620 1.00 91.19 211 LYS A CA 1
ATOM 1630 C C . LYS A 1 211 ? -11.023 2.931 -11.307 1.00 91.19 211 LYS A C 1
ATOM 1632 O O . LYS A 1 211 ? -11.469 2.519 -10.233 1.00 91.19 211 LYS A O 1
ATOM 1637 N N . GLY A 1 212 ? -9.930 3.684 -11.398 1.00 91.69 212 GLY A N 1
ATOM 1638 C CA . GLY A 1 212 ? -9.138 4.117 -10.244 1.00 91.69 212 GLY A CA 1
ATOM 1639 C C . GLY A 1 212 ? -7.872 3.296 -10.000 1.00 91.69 212 GLY A C 1
ATOM 1640 O O . GLY A 1 212 ? -7.513 2.411 -10.779 1.00 91.69 212 GLY A O 1
ATOM 1641 N N . THR A 1 213 ? -7.190 3.633 -8.906 1.00 95.81 213 THR A N 1
ATOM 1642 C CA . THR A 1 213 ? -5.864 3.106 -8.568 1.00 95.81 213 THR A CA 1
ATOM 1643 C C . THR A 1 213 ? -5.922 2.308 -7.274 1.00 95.81 213 THR A C 1
ATOM 1645 O O . THR A 1 213 ? -6.441 2.803 -6.279 1.00 95.81 213 THR A O 1
ATOM 1648 N N . ASN A 1 214 ? -5.351 1.105 -7.236 1.00 97.88 214 ASN A N 1
ATOM 1649 C CA . ASN A 1 214 ? -5.315 0.327 -5.995 1.00 97.88 214 ASN A CA 1
ATOM 1650 C C . ASN A 1 214 ? -4.291 0.884 -4.990 1.00 97.88 214 ASN A C 1
ATOM 1652 O O . ASN A 1 214 ? -4.633 1.092 -3.826 1.00 97.88 214 ASN A O 1
ATOM 1656 N N . ILE A 1 215 ? -3.060 1.162 -5.424 1.00 98.56 215 ILE A N 1
ATOM 1657 C CA . ILE A 1 215 ? -1.965 1.632 -4.565 1.00 98.56 215 ILE A CA 1
ATOM 1658 C C . ILE A 1 215 ? -1.457 2.986 -5.064 1.00 98.56 215 ILE A C 1
ATOM 1660 O O . ILE A 1 215 ? -0.979 3.102 -6.191 1.00 98.56 215 ILE A O 1
ATOM 1664 N N . TYR A 1 216 ? -1.529 4.005 -4.214 1.00 98.38 216 TYR A N 1
ATOM 1665 C CA . TYR A 1 216 ? -0.984 5.335 -4.476 1.00 98.38 216 TYR A CA 1
ATOM 1666 C C . TYR A 1 216 ? 0.081 5.693 -3.445 1.00 98.38 216 TYR A C 1
ATOM 1668 O O . TYR A 1 216 ? -0.156 5.561 -2.243 1.00 98.38 216 TYR A O 1
ATOM 1676 N N . ILE A 1 217 ? 1.232 6.165 -3.919 1.00 98.00 217 ILE A N 1
ATOM 1677 C CA . ILE A 1 217 ? 2.351 6.610 -3.089 1.00 98.00 217 ILE A CA 1
ATOM 1678 C C . ILE A 1 217 ? 2.854 7.946 -3.630 1.00 98.00 217 ILE A C 1
ATOM 1680 O O . ILE A 1 217 ? 3.277 8.018 -4.782 1.00 98.00 217 ILE A O 1
ATOM 1684 N N . ASP A 1 218 ? 2.859 8.984 -2.801 1.00 96.88 218 ASP A N 1
ATOM 1685 C CA . ASP A 1 218 ? 3.502 10.262 -3.105 1.00 96.88 218 ASP A CA 1
ATOM 1686 C C . ASP A 1 218 ? 4.438 10.679 -1.972 1.00 96.88 218 ASP A C 1
ATOM 1688 O O . ASP A 1 218 ? 4.013 10.995 -0.860 1.00 96.88 218 ASP A O 1
ATOM 1692 N N . GLY A 1 219 ? 5.735 10.636 -2.253 1.00 92.12 219 GLY A N 1
ATOM 1693 C CA . GLY A 1 219 ? 6.779 10.762 -1.253 1.00 92.12 219 GLY A CA 1
ATOM 1694 C C . GLY A 1 219 ? 7.246 9.413 -0.715 1.00 92.12 219 GLY A C 1
ATOM 1695 O O . GLY A 1 219 ? 6.944 8.333 -1.228 1.00 92.12 219 GLY A O 1
ATOM 1696 N N . GLY A 1 220 ? 8.030 9.488 0.348 1.00 90.19 220 GLY A N 1
ATOM 1697 C CA . GLY A 1 220 ? 8.471 8.331 1.105 1.00 90.19 220 GLY A CA 1
ATOM 1698 C C . GLY A 1 220 ? 9.837 7.756 0.753 1.00 90.19 220 GLY A C 1
ATOM 1699 O O . GLY A 1 220 ? 10.415 8.026 -0.303 1.00 90.19 220 GLY A O 1
ATOM 1700 N N . ASN A 1 221 ? 10.358 6.957 1.683 1.00 93.06 221 ASN A N 1
ATOM 1701 C CA . ASN A 1 221 ? 11.652 6.301 1.567 1.00 93.06 221 ASN A CA 1
ATOM 1702 C C . ASN A 1 221 ? 11.609 4.883 2.150 1.00 93.06 221 ASN A C 1
ATOM 1704 O O . ASN A 1 221 ? 11.220 4.711 3.300 1.00 93.06 221 ASN A O 1
ATOM 1708 N N . THR A 1 222 ? 12.123 3.901 1.407 1.00 96.06 222 THR A N 1
ATOM 1709 C CA . THR A 1 222 ? 12.287 2.509 1.869 1.00 96.06 222 THR A CA 1
ATOM 1710 C C . THR A 1 222 ? 10.947 1.811 2.122 1.00 96.06 222 THR A C 1
ATOM 1712 O O . THR A 1 222 ? 10.596 1.480 3.252 1.00 96.06 222 THR A O 1
ATOM 1715 N N . ILE A 1 223 ? 10.180 1.573 1.057 1.00 98.38 223 ILE A N 1
ATOM 1716 C CA . ILE A 1 223 ? 8.908 0.840 1.134 1.00 98.38 223 ILE A CA 1
ATOM 1717 C C . ILE A 1 223 ? 9.078 -0.518 0.451 1.00 98.38 223 ILE A C 1
ATOM 1719 O O . ILE A 1 223 ? 9.485 -0.588 -0.706 1.00 98.38 223 ILE A O 1
ATOM 1723 N N . LEU A 1 224 ? 8.770 -1.602 1.156 1.00 98.69 224 LEU A N 1
ATOM 1724 C CA . LEU A 1 224 ? 8.849 -2.962 0.630 1.00 98.69 224 LEU A CA 1
ATOM 1725 C C . LEU A 1 224 ? 7.449 -3.558 0.483 1.00 98.69 224 LEU A C 1
ATOM 1727 O O . LEU A 1 224 ? 6.753 -3.739 1.478 1.00 98.69 224 LEU A O 1
ATOM 1731 N N . PHE A 1 225 ? 7.087 -3.932 -0.738 1.00 98.81 225 PHE A N 1
ATOM 1732 C CA . PHE A 1 225 ? 5.945 -4.780 -1.063 1.00 98.81 225 PHE A CA 1
ATOM 1733 C C . PHE A 1 225 ? 6.467 -6.176 -1.412 1.00 98.81 225 PHE A C 1
ATOM 1735 O O . PHE A 1 225 ? 7.235 -6.336 -2.361 1.00 98.81 225 PHE A O 1
ATOM 1742 N N . ASP A 1 226 ? 6.073 -7.183 -0.641 1.00 98.69 226 ASP A N 1
ATOM 1743 C CA . ASP A 1 226 ? 6.534 -8.563 -0.788 1.00 98.69 226 ASP A CA 1
ATOM 1744 C C . ASP A 1 226 ? 5.344 -9.522 -0.786 1.00 98.69 226 ASP A C 1
ATOM 1746 O O . ASP A 1 226 ? 4.556 -9.540 0.161 1.00 98.69 226 ASP A O 1
ATOM 1750 N N . MET A 1 227 ? 5.205 -10.315 -1.850 1.00 98.25 227 MET A N 1
ATOM 1751 C CA . MET A 1 227 ? 4.050 -11.205 -2.046 1.00 98.25 227 MET A CA 1
ATOM 1752 C C . MET A 1 227 ? 2.714 -10.451 -2.007 1.00 98.25 227 MET A C 1
ATOM 1754 O O . MET A 1 227 ? 1.763 -10.867 -1.351 1.00 98.25 227 MET A O 1
ATOM 1758 N N . VAL A 1 228 ? 2.654 -9.301 -2.679 1.00 98.62 228 VAL A N 1
ATOM 1759 C CA . VAL A 1 228 ? 1.447 -8.471 -2.745 1.00 98.62 228 VAL A CA 1
ATOM 1760 C C . VAL A 1 228 ? 0.644 -8.776 -4.004 1.00 98.62 228 VAL A C 1
ATOM 1762 O O . VAL A 1 228 ? 1.212 -8.878 -5.094 1.00 98.62 228 VAL A O 1
ATOM 1765 N N . THR A 1 229 ? -0.678 -8.871 -3.867 1.00 98.12 229 THR A N 1
ATOM 1766 C CA . THR A 1 229 ? -1.605 -8.928 -5.003 1.00 98.12 229 THR A CA 1
ATOM 1767 C C . THR A 1 229 ? -2.236 -7.564 -5.257 1.00 98.12 229 THR A C 1
ATOM 1769 O O . THR A 1 229 ? -2.536 -6.821 -4.320 1.00 98.12 229 THR A O 1
ATOM 1772 N N . SER A 1 230 ? -2.422 -7.224 -6.531 1.00 97.75 230 SER A N 1
ATOM 1773 C CA . SER A 1 230 ? -3.255 -6.094 -6.943 1.00 97.75 230 SER A CA 1
ATOM 1774 C C . SER A 1 230 ? -4.024 -6.479 -8.194 1.00 97.75 230 SER A C 1
ATOM 1776 O O . SER A 1 230 ? -3.419 -6.840 -9.205 1.00 97.75 230 SER A O 1
ATOM 1778 N N . GLN A 1 231 ? -5.351 -6.461 -8.110 1.00 95.94 231 GLN A N 1
ATOM 1779 C CA . GLN A 1 231 ? -6.216 -6.973 -9.170 1.00 95.94 231 GLN A CA 1
ATOM 1780 C C . GLN A 1 231 ? -7.381 -6.041 -9.506 1.00 95.94 231 GLN A C 1
ATOM 1782 O O . GLN A 1 231 ? -7.765 -5.180 -8.708 1.00 95.94 231 GLN A O 1
ATOM 1787 N N . ASN A 1 232 ? -7.987 -6.269 -10.676 1.00 94.81 232 ASN A N 1
ATOM 1788 C CA . ASN A 1 232 ? -9.307 -5.749 -11.061 1.00 94.81 232 ASN A CA 1
ATOM 1789 C C . ASN A 1 232 ? -9.414 -4.216 -10.998 1.00 94.81 232 ASN A C 1
ATOM 1791 O O . ASN A 1 232 ? -10.396 -3.651 -10.512 1.00 94.81 232 ASN A O 1
ATOM 1795 N N . SER A 1 233 ? -8.395 -3.522 -11.494 1.00 94.69 233 SER A N 1
ATOM 1796 C CA . SER A 1 233 ? -8.327 -2.059 -11.462 1.00 94.69 233 SER A CA 1
ATOM 1797 C C . SER A 1 233 ? -7.771 -1.492 -12.755 1.00 94.69 233 SER A C 1
ATOM 1799 O O . SER A 1 233 ? -6.922 -2.107 -13.390 1.00 94.69 233 SER A O 1
ATOM 1801 N N . GLU A 1 234 ? -8.162 -0.275 -13.102 1.00 94.62 234 GLU A N 1
ATOM 1802 C CA . GLU A 1 234 ? -7.531 0.481 -14.179 1.00 94.62 234 GLU A CA 1
ATOM 1803 C C . GLU A 1 234 ? -6.030 0.668 -13.914 1.00 94.62 234 GLU A C 1
ATOM 1805 O O . GLU A 1 234 ? -5.220 0.394 -14.801 1.00 94.62 234 GLU A O 1
ATOM 1810 N N . LYS A 1 235 ? -5.649 1.052 -12.687 1.00 96.38 235 LYS A N 1
ATOM 1811 C CA . LYS A 1 235 ? -4.246 1.182 -12.275 1.00 96.38 235 LYS A CA 1
ATOM 1812 C C . LYS A 1 235 ? -3.922 0.345 -11.039 1.00 96.38 235 LYS A C 1
ATOM 1814 O O . LYS A 1 235 ? -4.580 0.489 -10.011 1.00 96.38 235 LYS A O 1
ATOM 1819 N N . ALA A 1 236 ? -2.854 -0.451 -11.085 1.00 97.56 236 ALA A N 1
ATOM 1820 C CA . ALA A 1 236 ? -2.409 -1.174 -9.888 1.00 97.56 236 ALA A CA 1
ATOM 1821 C C . ALA A 1 236 ? -1.682 -0.232 -8.922 1.00 97.56 236 ALA A C 1
ATOM 1823 O O . ALA A 1 236 ? -2.028 -0.158 -7.744 1.00 97.56 236 ALA A O 1
ATOM 1824 N N . VAL A 1 237 ? -0.679 0.482 -9.435 1.00 98.44 237 VAL A N 1
ATOM 1825 C CA . VAL A 1 237 ? 0.273 1.266 -8.650 1.00 98.44 237 VAL A CA 1
ATOM 1826 C C . VAL A 1 237 ? 0.579 2.597 -9.342 1.00 98.44 237 VAL A C 1
ATOM 1828 O O . VAL A 1 237 ? 0.953 2.638 -10.517 1.00 98.44 237 VAL A O 1
ATOM 1831 N N . GLU A 1 238 ? 0.497 3.690 -8.589 1.00 97.81 238 GLU A N 1
ATOM 1832 C CA . GLU A 1 238 ? 0.995 5.012 -8.978 1.00 97.81 238 GLU A CA 1
ATOM 1833 C C . GLU A 1 238 ? 1.965 5.530 -7.907 1.00 97.81 238 GLU A C 1
ATOM 1835 O O . GLU A 1 238 ? 1.603 5.632 -6.735 1.00 97.81 238 GLU A O 1
ATOM 1840 N N . ILE A 1 239 ? 3.204 5.829 -8.309 1.00 96.88 239 ILE A N 1
ATOM 1841 C CA . ILE A 1 239 ? 4.296 6.248 -7.422 1.00 96.88 239 ILE A CA 1
ATOM 1842 C C . ILE A 1 239 ? 4.849 7.591 -7.879 1.00 96.88 239 ILE A C 1
ATOM 1844 O O . ILE A 1 239 ? 5.244 7.753 -9.037 1.00 96.88 239 ILE A O 1
ATOM 1848 N N . LYS A 1 240 ? 4.935 8.532 -6.943 1.00 96.19 240 LYS A N 1
ATOM 1849 C CA . LYS A 1 240 ? 5.454 9.882 -7.144 1.00 96.19 240 LYS A CA 1
ATOM 1850 C C . LYS A 1 240 ? 6.480 10.237 -6.080 1.00 96.19 240 LYS A C 1
ATOM 1852 O O . LYS A 1 240 ? 6.327 9.851 -4.927 1.00 96.19 240 LYS A O 1
ATOM 1857 N N . ASN A 1 241 ? 7.515 10.985 -6.465 1.00 94.94 241 ASN A N 1
ATOM 1858 C CA . ASN A 1 241 ? 8.480 11.616 -5.548 1.00 94.94 241 ASN A CA 1
ATOM 1859 C C . ASN A 1 241 ? 9.072 10.663 -4.485 1.00 94.94 241 ASN A C 1
ATOM 1861 O O . ASN A 1 241 ? 9.365 11.071 -3.361 1.00 94.94 241 ASN A O 1
ATOM 1865 N N . ASN A 1 242 ? 9.231 9.386 -4.821 1.00 94.19 242 ASN A N 1
ATOM 1866 C CA . ASN A 1 242 ? 9.540 8.325 -3.869 1.00 94.19 242 ASN A CA 1
ATOM 1867 C C . ASN A 1 242 ? 10.977 7.813 -4.039 1.00 94.19 242 ASN A C 1
ATOM 1869 O O . ASN A 1 242 ? 11.543 7.867 -5.135 1.00 94.19 242 ASN A O 1
ATOM 1873 N N . ARG A 1 243 ? 11.572 7.298 -2.955 1.00 93.50 243 ARG A N 1
ATOM 1874 C CA . ARG A 1 243 ? 12.919 6.714 -2.968 1.00 93.50 243 ARG A CA 1
ATOM 1875 C C . ARG A 1 243 ? 12.943 5.294 -2.400 1.00 93.50 243 ARG A C 1
ATOM 1877 O O . ARG A 1 243 ? 12.331 5.022 -1.371 1.00 93.50 243 ARG A O 1
ATOM 1884 N N . ASN A 1 244 ? 13.743 4.421 -3.009 1.00 94.56 244 ASN A N 1
ATOM 1885 C CA . ASN A 1 244 ? 14.063 3.081 -2.505 1.00 94.56 244 ASN A CA 1
ATOM 1886 C C . ASN A 1 244 ? 12.822 2.200 -2.249 1.00 94.56 244 ASN A C 1
ATOM 1888 O O . ASN A 1 244 ? 12.727 1.548 -1.209 1.00 94.56 244 ASN A O 1
ATOM 1892 N N . THR A 1 245 ? 11.851 2.192 -3.163 1.00 97.06 245 THR A N 1
ATOM 1893 C CA . THR A 1 245 ? 10.703 1.273 -3.076 1.00 97.06 245 THR A CA 1
ATOM 1894 C C . THR A 1 245 ? 10.986 -0.018 -3.829 1.00 97.06 245 THR A C 1
ATOM 1896 O O . THR A 1 245 ? 11.553 0.006 -4.916 1.00 97.06 245 THR A O 1
ATOM 1899 N N . THR A 1 246 ? 10.585 -1.154 -3.265 1.00 98.12 246 THR A N 1
ATOM 1900 C CA . THR A 1 246 ? 10.731 -2.475 -3.886 1.00 98.12 246 THR A CA 1
ATOM 1901 C C . THR A 1 246 ? 9.389 -3.188 -3.951 1.00 98.12 246 THR A C 1
ATOM 1903 O O . THR A 1 246 ? 8.716 -3.320 -2.934 1.00 98.12 246 THR A O 1
ATOM 1906 N N . PHE A 1 247 ? 9.037 -3.699 -5.127 1.00 98.50 247 PHE A N 1
ATOM 1907 C CA . PHE A 1 247 ? 8.002 -4.708 -5.326 1.00 98.50 247 PHE A CA 1
ATOM 1908 C C . PHE A 1 247 ? 8.695 -6.017 -5.649 1.00 98.50 247 PHE A C 1
ATOM 1910 O O . PHE A 1 247 ? 9.395 -6.100 -6.658 1.00 98.50 247 PHE A O 1
ATOM 1917 N N . ARG A 1 248 ? 8.505 -7.037 -4.814 1.00 97.81 248 ARG A N 1
ATOM 1918 C CA . ARG A 1 248 ? 9.054 -8.366 -5.071 1.00 97.81 248 ARG A CA 1
ATOM 1919 C C . ARG A 1 248 ? 8.020 -9.466 -4.900 1.00 97.81 248 ARG A C 1
ATOM 1921 O O . ARG A 1 248 ? 7.146 -9.367 -4.039 1.00 97.81 248 ARG A O 1
ATOM 1928 N N . ASN A 1 249 ? 8.111 -10.509 -5.722 1.00 97.62 249 ASN A N 1
ATOM 1929 C CA . ASN A 1 249 ? 7.212 -11.672 -5.673 1.00 97.62 249 ASN A CA 1
ATOM 1930 C C . ASN A 1 249 ? 5.717 -11.302 -5.770 1.00 97.62 249 ASN A C 1
ATOM 1932 O O . ASN A 1 249 ? 4.869 -11.985 -5.203 1.00 97.62 249 ASN A O 1
ATOM 1936 N N . CYS A 1 250 ? 5.386 -10.181 -6.415 1.00 98.56 250 CYS A N 1
ATOM 1937 C CA . CYS A 1 250 ? 4.017 -9.667 -6.480 1.00 98.56 250 CYS A CA 1
ATOM 1938 C C . CYS A 1 250 ? 3.228 -10.287 -7.644 1.00 98.56 250 CYS A C 1
ATOM 1940 O O . CYS A 1 250 ? 3.810 -10.765 -8.620 1.00 98.56 250 CYS A O 1
ATOM 1942 N N . TRP A 1 251 ? 1.898 -10.226 -7.563 1.00 97.50 251 TRP A N 1
ATOM 1943 C CA . TRP A 1 251 ? 0.984 -10.680 -8.613 1.00 97.50 251 TRP A CA 1
ATOM 1944 C C . TRP A 1 251 ? 0.008 -9.572 -9.003 1.00 97.50 251 TRP A C 1
ATOM 1946 O O . TRP A 1 251 ? -0.868 -9.198 -8.219 1.00 97.50 251 TRP A O 1
ATOM 1956 N N . PHE A 1 252 ? 0.140 -9.065 -10.224 1.00 97.56 252 PHE A N 1
ATOM 1957 C CA . PHE A 1 252 ? -0.749 -8.062 -10.797 1.00 97.56 252 PHE A CA 1
ATOM 1958 C C . PHE A 1 252 ? -1.579 -8.677 -11.911 1.00 97.56 252 PHE A C 1
ATOM 1960 O O . PHE A 1 252 ? -1.030 -9.244 -12.856 1.00 97.56 252 PHE A O 1
ATOM 1967 N N . GLU A 1 253 ? -2.900 -8.567 -11.805 1.00 94.44 253 GLU A N 1
ATOM 1968 C CA . GLU A 1 253 ? -3.811 -9.228 -12.733 1.00 94.44 253 GLU A CA 1
ATOM 1969 C C . GLU A 1 253 ? -5.022 -8.388 -13.111 1.00 94.44 253 GLU A C 1
ATOM 1971 O O . GLU A 1 253 ? -5.588 -7.680 -12.280 1.00 94.44 253 GLU A O 1
ATOM 1976 N N . ASN A 1 254 ? -5.438 -8.495 -14.376 1.00 93.75 254 ASN A N 1
ATOM 1977 C CA . ASN A 1 254 ? -6.607 -7.793 -14.903 1.00 93.75 254 ASN A CA 1
ATOM 1978 C C . ASN A 1 254 ? -6.509 -6.265 -14.711 1.00 93.75 254 ASN A C 1
ATOM 1980 O O . ASN A 1 254 ? -7.381 -5.626 -14.115 1.00 93.75 254 ASN A O 1
ATOM 1984 N N . ILE A 1 255 ? -5.411 -5.677 -15.205 1.00 94.81 255 ILE A N 1
ATOM 1985 C CA . ILE A 1 255 ? -5.060 -4.258 -15.024 1.00 94.81 255 ILE A CA 1
ATOM 1986 C C . ILE A 1 255 ? -4.672 -3.594 -16.349 1.00 94.81 255 ILE A C 1
ATOM 1988 O O . ILE A 1 255 ? -3.916 -4.176 -17.123 1.00 94.81 255 ILE A O 1
ATOM 1992 N N . ASN A 1 256 ? -5.119 -2.355 -16.595 1.00 94.62 256 ASN A N 1
ATOM 1993 C CA . ASN A 1 256 ? -4.693 -1.593 -17.783 1.00 94.62 256 ASN A CA 1
ATOM 1994 C C . ASN A 1 256 ? -3.251 -1.086 -17.640 1.00 94.62 256 ASN A C 1
ATOM 1996 O O . ASN A 1 256 ? -2.415 -1.270 -18.527 1.00 94.62 256 ASN A O 1
ATOM 2000 N N . TYR A 1 257 ? -2.964 -0.455 -16.500 1.00 95.69 257 TYR A N 1
ATOM 2001 C CA . TYR A 1 257 ? -1.716 0.251 -16.226 1.00 95.69 257 TYR A CA 1
ATOM 2002 C C . TYR A 1 257 ? -1.118 -0.237 -14.901 1.00 95.69 257 TYR A C 1
ATOM 2004 O O . TYR A 1 257 ? -1.581 0.134 -13.821 1.00 95.69 257 TYR A O 1
ATOM 2012 N N . SER A 1 258 ? -0.109 -1.107 -14.952 1.00 96.62 258 SER A N 1
ATOM 2013 C CA . SER A 1 258 ? 0.300 -1.824 -13.738 1.00 96.62 258 SER A CA 1
ATOM 2014 C C . SER A 1 258 ? 1.097 -0.940 -12.772 1.00 96.62 258 SER A C 1
ATOM 2016 O O . SER A 1 258 ? 0.632 -0.692 -11.665 1.00 96.62 258 SER A O 1
ATOM 2018 N N . ILE A 1 259 ? 2.246 -0.397 -13.177 1.00 97.06 259 ILE A N 1
ATOM 2019 C CA . ILE A 1 259 ? 3.048 0.533 -12.369 1.00 97.06 259 ILE A CA 1
ATOM 2020 C C . ILE A 1 259 ? 3.315 1.804 -13.171 1.00 97.06 259 ILE A C 1
ATOM 2022 O O . ILE A 1 259 ? 3.934 1.759 -14.233 1.00 97.06 259 ILE A O 1
ATOM 2026 N N . THR A 1 260 ? 2.909 2.952 -12.631 1.00 96.06 260 THR A N 1
ATOM 2027 C CA . THR A 1 260 ? 3.278 4.280 -13.146 1.00 96.06 260 THR A CA 1
ATOM 2028 C C . THR A 1 260 ? 4.202 4.974 -12.158 1.00 96.06 260 THR A C 1
ATOM 2030 O O . THR A 1 260 ? 3.839 5.142 -10.996 1.00 96.06 260 THR A O 1
ATOM 2033 N N . ALA A 1 261 ? 5.371 5.405 -12.620 1.00 94.06 261 ALA A N 1
ATOM 2034 C CA . ALA A 1 261 ? 6.377 6.091 -11.825 1.00 94.06 261 ALA A CA 1
ATOM 2035 C C . ALA A 1 261 ? 6.625 7.518 -12.338 1.00 94.06 261 ALA A C 1
ATOM 2037 O O . ALA A 1 261 ? 6.663 7.767 -13.550 1.00 94.06 261 ALA A O 1
ATOM 2038 N N . TYR A 1 262 ? 6.795 8.445 -11.398 1.00 92.81 262 TYR A N 1
ATOM 2039 C CA . TYR A 1 262 ? 7.166 9.836 -11.641 1.00 92.81 262 TYR A CA 1
ATOM 2040 C C . TYR A 1 262 ? 8.113 10.330 -10.543 1.00 92.81 262 TYR A C 1
ATOM 2042 O O . TYR A 1 262 ? 7.737 10.405 -9.371 1.00 92.81 262 TYR A O 1
ATOM 2050 N N . LYS A 1 263 ? 9.344 10.691 -10.907 1.00 90.31 263 LYS A N 1
ATOM 2051 C CA . LYS A 1 263 ? 10.414 11.058 -9.964 1.00 90.31 263 LYS A CA 1
ATOM 2052 C C . LYS A 1 263 ? 10.658 9.970 -8.911 1.00 90.31 263 LYS A C 1
ATOM 2054 O O . LYS A 1 263 ? 10.840 10.266 -7.728 1.00 90.31 263 LYS A O 1
ATOM 2059 N N . ALA A 1 264 ? 10.619 8.709 -9.337 1.00 90.12 264 ALA A N 1
ATOM 2060 C CA . ALA A 1 264 ? 10.898 7.551 -8.497 1.00 90.12 264 ALA A CA 1
ATOM 2061 C C . ALA A 1 264 ? 12.379 7.168 -8.606 1.00 90.12 264 ALA A C 1
ATOM 2063 O O . ALA A 1 264 ? 12.871 6.819 -9.680 1.00 90.12 264 ALA A O 1
ATOM 2064 N N . VAL A 1 265 ? 13.099 7.211 -7.489 1.00 86.75 265 VAL A N 1
ATOM 2065 C CA . VAL A 1 265 ? 14.534 6.905 -7.445 1.00 86.75 265 VAL A CA 1
ATOM 2066 C C . VAL A 1 265 ? 14.745 5.551 -6.783 1.00 86.75 265 VAL A C 1
ATOM 2068 O O . VAL A 1 265 ? 14.311 5.344 -5.652 1.00 86.75 265 VAL A O 1
ATOM 2071 N N . ASN A 1 266 ? 15.456 4.651 -7.463 1.00 86.50 266 ASN A N 1
ATOM 2072 C CA . ASN A 1 266 ? 15.740 3.290 -7.002 1.00 86.50 266 ASN A CA 1
ATOM 2073 C C . ASN A 1 266 ? 14.457 2.482 -6.751 1.00 86.50 266 ASN A C 1
ATOM 2075 O O . ASN A 1 266 ? 14.300 1.854 -5.703 1.00 86.50 266 ASN A O 1
ATOM 2079 N N . LEU A 1 267 ? 13.526 2.529 -7.705 1.00 92.12 267 LEU A N 1
ATOM 2080 C CA . LEU A 1 267 ? 12.366 1.644 -7.717 1.00 92.12 267 LEU A CA 1
ATOM 2081 C C . LEU A 1 267 ? 12.794 0.271 -8.247 1.00 92.12 267 LEU A C 1
ATOM 2083 O O . LEU A 1 267 ? 13.225 0.159 -9.391 1.00 92.12 267 LEU A O 1
ATOM 2087 N N . VAL A 1 268 ? 12.665 -0.772 -7.436 1.00 91.81 268 VAL A N 1
ATOM 2088 C CA . VAL A 1 268 ? 12.992 -2.150 -7.825 1.00 91.81 268 VAL A CA 1
ATOM 2089 C C . VAL A 1 268 ? 11.707 -2.948 -7.998 1.00 91.81 268 VAL A C 1
ATOM 2091 O O . VAL A 1 268 ? 10.838 -2.939 -7.131 1.00 91.81 268 VAL A O 1
ATOM 2094 N N . ILE A 1 269 ? 11.575 -3.630 -9.127 1.00 93.94 269 ILE A N 1
ATOM 2095 C CA . ILE A 1 269 ? 10.438 -4.478 -9.477 1.00 93.94 269 ILE A CA 1
ATOM 2096 C C . ILE A 1 269 ? 11.025 -5.834 -9.849 1.00 93.94 269 ILE A C 1
ATOM 2098 O O . ILE A 1 269 ? 11.625 -5.988 -10.910 1.00 93.94 269 ILE A O 1
ATOM 2102 N N . GLU A 1 270 ? 10.903 -6.805 -8.955 1.00 91.44 270 GLU A N 1
ATOM 2103 C CA . GLU A 1 270 ? 11.579 -8.093 -9.069 1.00 91.44 270 GLU A CA 1
ATOM 2104 C C . GLU A 1 270 ? 10.602 -9.260 -8.947 1.00 91.44 270 GLU A C 1
ATOM 2106 O O . GLU A 1 270 ? 9.774 -9.303 -8.041 1.00 91.44 270 GLU A O 1
ATOM 2111 N N . SER A 1 271 ? 10.711 -10.256 -9.826 1.00 90.94 271 SER A N 1
ATOM 2112 C CA . SER A 1 271 ? 9.914 -11.489 -9.718 1.00 90.94 271 SER A CA 1
ATOM 2113 C C . SER A 1 271 ? 8.405 -11.218 -9.643 1.00 90.94 271 SER A C 1
ATOM 2115 O O . SER A 1 271 ? 7.671 -11.902 -8.933 1.00 90.94 271 SER A O 1
ATOM 2117 N N . VAL A 1 272 ? 7.939 -10.178 -10.343 1.00 94.62 272 VAL A N 1
ATOM 2118 C CA . VAL A 1 272 ? 6.521 -9.810 -10.404 1.00 94.62 272 VAL A CA 1
ATOM 2119 C C . VAL A 1 272 ? 5.863 -10.514 -11.583 1.00 94.62 272 VAL A C 1
ATOM 2121 O O . VAL A 1 272 ? 6.380 -10.496 -12.703 1.00 94.62 272 VAL A O 1
ATOM 2124 N N . ASN A 1 273 ? 4.710 -11.124 -11.337 1.00 91.12 273 ASN A N 1
ATOM 2125 C CA . ASN A 1 273 ? 3.877 -11.701 -12.377 1.00 91.12 273 ASN A CA 1
ATOM 2126 C C . ASN A 1 273 ? 2.778 -10.714 -12.788 1.00 91.12 273 ASN A C 1
ATOM 2128 O O . ASN A 1 273 ? 1.963 -10.318 -11.960 1.00 91.12 273 ASN A O 1
ATOM 2132 N N . PHE A 1 274 ? 2.745 -10.357 -14.066 1.00 91.12 274 PHE A N 1
ATOM 2133 C CA . PHE A 1 274 ? 1.721 -9.539 -14.704 1.00 91.12 274 PHE A CA 1
ATOM 2134 C C . PHE A 1 274 ? 0.851 -10.459 -15.576 1.00 91.12 274 PHE A C 1
ATOM 2136 O O . PHE A 1 274 ? 1.268 -10.833 -16.672 1.00 91.12 274 PHE A O 1
ATOM 2143 N N . ALA A 1 275 ? -0.328 -10.864 -15.099 1.00 85.56 275 ALA A N 1
ATOM 2144 C CA . ALA A 1 275 ? -1.227 -11.803 -15.786 1.00 85.56 275 ALA A CA 1
ATOM 2145 C C . ALA A 1 275 ? -2.483 -11.101 -16.314 1.00 85.56 275 ALA A C 1
ATOM 2147 O O . ALA A 1 275 ? -3.244 -10.532 -15.542 1.00 85.56 275 ALA A O 1
ATOM 2148 N N . ASN A 1 276 ? -2.731 -11.130 -17.627 1.00 83.38 276 ASN A N 1
ATOM 2149 C CA . ASN A 1 276 ? -3.811 -10.350 -18.260 1.00 83.38 276 ASN A CA 1
ATOM 2150 C C . ASN A 1 276 ? -3.797 -8.883 -17.795 1.00 83.38 276 ASN A C 1
ATOM 2152 O O . ASN A 1 276 ? -4.828 -8.258 -17.549 1.00 83.38 276 ASN A O 1
ATOM 2156 N N . ALA A 1 277 ? -2.593 -8.372 -17.581 1.00 85.19 277 ALA A N 1
ATOM 2157 C CA . ALA A 1 277 ? -2.322 -7.030 -17.123 1.00 85.19 277 ALA A CA 1
ATOM 2158 C C . ALA A 1 277 ? -1.512 -6.331 -18.211 1.00 85.19 277 ALA A C 1
ATOM 2160 O O . ALA A 1 277 ? -0.849 -7.002 -19.000 1.00 85.19 277 ALA A O 1
ATOM 2161 N N . CYS A 1 278 ? -1.480 -5.000 -18.189 1.00 88.19 278 CYS A N 1
ATOM 2162 C CA . CYS A 1 278 ? -0.759 -4.159 -19.148 1.00 88.19 278 CYS A CA 1
ATOM 2163 C C . CYS A 1 278 ? -1.474 -3.954 -20.495 1.00 88.19 278 CYS A C 1
ATOM 2165 O O . CYS A 1 278 ? -0.800 -3.641 -21.475 1.00 88.19 278 CYS A O 1
ATOM 2167 N N . SER A 1 279 ? -2.795 -4.131 -20.571 1.00 85.31 279 SER A N 1
ATOM 2168 C CA . SER A 1 279 ? -3.569 -3.856 -21.788 1.00 85.31 279 SER A CA 1
ATOM 2169 C C . SER A 1 279 ? -4.837 -3.067 -21.479 1.00 85.31 279 SER A C 1
ATOM 2171 O O . SER A 1 279 ? -5.563 -3.405 -20.539 1.00 85.31 279 SER A O 1
ATOM 2173 N N . ASP A 1 280 ? -5.076 -2.008 -22.253 1.00 89.69 280 ASP A N 1
ATOM 2174 C CA . ASP A 1 280 ? -6.325 -1.234 -22.241 1.00 89.69 280 ASP A CA 1
ATOM 2175 C C . ASP A 1 280 ? -7.220 -1.537 -23.454 1.00 89.69 280 ASP A C 1
ATOM 2177 O O . ASP A 1 280 ? -8.142 -0.775 -23.755 1.00 89.69 280 ASP A O 1
ATOM 2181 N N . ASP A 1 281 ? -6.918 -2.631 -24.164 1.00 85.25 281 ASP A N 1
ATOM 2182 C CA . ASP A 1 281 ? -7.568 -3.100 -25.395 1.00 85.25 281 ASP A CA 1
ATOM 2183 C C . ASP A 1 281 ? -7.520 -2.095 -26.570 1.00 85.25 281 ASP A C 1
ATOM 2185 O O . ASP A 1 281 ? -8.018 -2.374 -27.662 1.00 85.25 281 ASP A O 1
ATOM 2189 N N . SER A 1 282 ? -6.885 -0.935 -26.371 1.00 87.62 282 SER A N 1
ATOM 2190 C CA . SER A 1 282 ? -6.712 0.145 -27.350 1.00 87.62 282 SER A CA 1
ATOM 2191 C C . SER A 1 282 ? -5.238 0.366 -27.714 1.00 87.62 282 SER A C 1
ATOM 2193 O O . SER A 1 282 ? -4.927 1.247 -28.519 1.00 87.62 282 SER A O 1
ATOM 2195 N N . GLY A 1 283 ? -4.327 -0.430 -27.143 1.00 81.69 283 GLY A N 1
ATOM 2196 C CA . GLY A 1 283 ? -2.886 -0.364 -27.387 1.00 81.69 283 GLY A CA 1
ATOM 2197 C C . GLY A 1 283 ? -2.144 0.654 -26.515 1.00 81.69 283 GLY A C 1
ATOM 2198 O O . GLY A 1 283 ? -0.972 0.931 -26.779 1.00 81.69 283 GLY A O 1
ATOM 2199 N N . GLY A 1 284 ? -2.801 1.243 -25.514 1.00 86.94 284 GLY A N 1
ATOM 2200 C CA . GLY A 1 284 ? -2.218 2.214 -24.586 1.00 86.94 284 GLY A CA 1
ATOM 2201 C C . GLY A 1 284 ? -1.772 1.618 -23.248 1.00 86.94 284 GLY A C 1
ATOM 2202 O O . GLY A 1 284 ? -1.111 2.317 -22.470 1.00 86.94 284 GLY A O 1
ATOM 2203 N N . GLY A 1 285 ? -2.112 0.355 -22.966 1.00 89.62 285 GLY A N 1
ATOM 2204 C CA . GLY A 1 285 ? -1.786 -0.332 -21.717 1.00 89.62 285 GLY A CA 1
ATOM 2205 C C . GLY A 1 285 ? -0.283 -0.507 -21.485 1.00 89.62 285 GLY A C 1
ATOM 2206 O O . GLY A 1 285 ? 0.519 -0.538 -22.422 1.00 89.62 285 GLY A O 1
ATOM 2207 N N . TYR A 1 286 ? 0.122 -0.616 -20.214 1.00 91.56 286 TYR A N 1
ATOM 2208 C CA . TYR A 1 286 ? 1.523 -0.884 -19.880 1.00 91.56 286 TYR A CA 1
ATOM 2209 C C . TYR A 1 286 ? 1.751 -1.591 -18.541 1.00 91.56 286 TYR A C 1
ATOM 2211 O O . TYR A 1 286 ? 0.969 -1.465 -17.597 1.00 91.56 286 TYR A O 1
ATOM 2219 N N . GLY A 1 287 ? 2.873 -2.306 -18.444 1.00 91.44 287 GLY A N 1
ATOM 2220 C CA . GLY A 1 287 ? 3.336 -2.938 -17.210 1.00 91.44 287 GLY A CA 1
ATOM 2221 C C . GLY A 1 287 ? 4.072 -1.971 -16.308 1.00 91.44 287 GLY A C 1
ATOM 2222 O O . GLY A 1 287 ? 3.628 -1.698 -15.200 1.00 91.44 287 GLY A O 1
ATOM 2223 N N . VAL A 1 288 ? 5.166 -1.393 -16.785 1.00 91.56 288 VAL A N 1
ATOM 2224 C CA . VAL A 1 288 ? 5.923 -0.390 -16.028 1.00 91.56 288 VAL A CA 1
ATOM 2225 C C . VAL A 1 288 ? 6.109 0.843 -16.889 1.00 91.56 288 VAL A C 1
ATOM 2227 O O . VAL A 1 288 ? 6.639 0.741 -17.991 1.00 91.56 288 VAL A O 1
ATOM 2230 N N . ARG A 1 289 ? 5.703 2.013 -16.392 1.00 90.50 289 ARG A N 1
ATOM 2231 C CA . ARG A 1 289 ? 5.896 3.291 -17.076 1.00 90.50 289 ARG A CA 1
ATOM 2232 C C . ARG A 1 289 ? 6.708 4.265 -16.238 1.00 90.50 289 ARG A C 1
ATOM 2234 O O . ARG A 1 289 ? 6.260 4.665 -15.171 1.00 90.50 289 ARG A O 1
ATOM 2241 N N . SER A 1 290 ? 7.843 4.711 -16.769 1.00 87.88 290 SER A N 1
ATOM 2242 C CA . SER A 1 290 ? 8.546 5.909 -16.296 1.00 87.88 290 SER A CA 1
ATOM 2243 C C . SER A 1 290 ? 8.046 7.129 -17.062 1.00 87.88 290 SER A C 1
ATOM 2245 O O . SER A 1 290 ? 7.999 7.132 -18.296 1.00 87.88 290 SER A O 1
ATOM 2247 N N . THR A 1 291 ? 7.669 8.172 -16.333 1.00 85.94 291 THR A N 1
ATOM 2248 C CA . THR A 1 291 ? 7.152 9.415 -16.921 1.00 85.94 291 THR A CA 1
ATOM 2249 C C . THR A 1 291 ? 8.117 10.589 -16.786 1.00 85.94 291 THR A C 1
ATOM 2251 O O . THR A 1 291 ? 7.931 11.589 -17.480 1.00 85.94 291 THR A O 1
ATOM 2254 N N . ASP A 1 292 ? 9.170 10.461 -15.974 1.00 83.00 292 ASP A N 1
ATOM 2255 C CA . ASP A 1 292 ? 10.151 11.512 -15.705 1.00 83.00 292 ASP A CA 1
ATOM 2256 C C . ASP A 1 292 ? 11.577 11.032 -16.039 1.00 83.00 292 ASP A C 1
ATOM 2258 O O . ASP A 1 292 ? 11.918 9.860 -15.892 1.00 83.00 292 ASP A O 1
ATOM 2262 N N . THR A 1 293 ? 12.445 11.934 -16.503 1.00 71.06 293 THR A N 1
ATOM 2263 C CA . THR A 1 293 ? 13.833 11.596 -16.870 1.00 71.06 293 THR A CA 1
ATOM 2264 C C . THR A 1 293 ? 14.724 11.328 -15.658 1.00 71.06 293 THR A C 1
ATOM 2266 O O . THR A 1 293 ? 15.814 10.778 -15.815 1.00 71.06 293 THR A O 1
ATOM 2269 N N . THR A 1 294 ? 14.285 11.707 -14.458 1.00 73.88 294 THR A N 1
ATOM 2270 C CA . THR A 1 294 ? 14.981 11.448 -13.191 1.00 73.88 294 THR A CA 1
ATOM 2271 C C . THR A 1 294 ? 14.652 10.080 -12.589 1.00 73.88 294 THR A C 1
ATOM 2273 O O . THR A 1 294 ? 15.273 9.692 -11.599 1.00 73.88 294 THR A O 1
ATOM 2276 N N . ASP A 1 295 ? 13.718 9.335 -13.190 1.00 77.50 295 ASP A N 1
ATOM 2277 C CA . ASP A 1 295 ? 13.368 7.991 -12.740 1.00 77.50 295 ASP A CA 1
ATOM 2278 C C . ASP A 1 295 ? 14.564 7.025 -12.867 1.00 77.50 295 ASP A C 1
ATOM 2280 O O . ASP A 1 295 ? 15.267 7.001 -13.885 1.00 77.50 295 ASP A O 1
ATOM 2284 N N . SER A 1 296 ? 14.751 6.190 -11.841 1.00 80.50 296 SER A N 1
ATOM 2285 C CA . SER A 1 296 ? 15.712 5.080 -11.796 1.00 80.50 296 SER A CA 1
ATOM 2286 C C . SER A 1 296 ? 14.965 3.812 -11.386 1.00 80.50 296 SER A C 1
ATOM 2288 O O . SER A 1 296 ? 14.560 3.688 -10.225 1.00 80.50 296 SER A O 1
ATOM 2290 N N . ILE A 1 297 ? 14.726 2.912 -12.348 1.00 83.19 297 ILE A N 1
ATOM 2291 C CA . ILE A 1 297 ? 13.838 1.753 -12.188 1.00 83.19 297 ILE A CA 1
ATOM 2292 C C . ILE A 1 297 ? 14.548 0.469 -12.634 1.00 83.19 297 ILE A C 1
ATOM 2294 O O . ILE A 1 297 ? 15.056 0.374 -13.748 1.00 83.19 297 ILE A O 1
ATOM 2298 N N . ILE A 1 298 ? 14.538 -0.560 -11.794 1.00 82.25 298 ILE A N 1
ATOM 2299 C CA . ILE A 1 298 ? 15.064 -1.894 -12.112 1.00 82.25 298 ILE A CA 1
ATOM 2300 C C . ILE A 1 298 ? 13.880 -2.850 -12.261 1.00 82.25 298 ILE A C 1
ATOM 2302 O O . ILE A 1 298 ? 13.026 -2.889 -11.381 1.00 82.25 298 ILE A O 1
ATOM 2306 N N . VAL A 1 299 ? 13.818 -3.613 -13.359 1.00 83.19 299 VAL A N 1
ATOM 2307 C CA . VAL A 1 299 ? 12.730 -4.570 -13.636 1.00 83.19 299 VAL A CA 1
ATOM 2308 C C . VAL A 1 299 ? 13.318 -5.959 -13.907 1.00 83.19 299 VAL A C 1
ATOM 2310 O O . VAL A 1 299 ? 13.564 -6.342 -15.048 1.00 83.19 299 VAL A O 1
ATOM 2313 N N . SER A 1 300 ? 13.562 -6.749 -12.867 1.00 79.31 300 SER A N 1
ATOM 2314 C CA . SER A 1 300 ? 14.205 -8.065 -12.970 1.00 79.31 300 SER A CA 1
ATOM 2315 C C . SER A 1 300 ? 13.217 -9.215 -12.783 1.00 79.31 300 SER A C 1
ATOM 2317 O O . SER A 1 300 ? 12.220 -9.105 -12.080 1.00 79.31 300 SER A O 1
ATOM 2319 N N . SER A 1 301 ? 13.476 -10.349 -13.432 1.00 80.62 301 SER A N 1
ATOM 2320 C CA . SER A 1 301 ? 12.798 -11.635 -13.204 1.00 80.62 301 SER A CA 1
ATOM 2321 C C . SER A 1 301 ? 11.265 -11.618 -13.312 1.00 80.62 301 SER A C 1
ATOM 2323 O O . SER A 1 301 ? 10.604 -12.534 -12.839 1.00 80.62 301 SER A O 1
ATOM 2325 N N . CYS A 1 302 ? 10.682 -10.594 -13.938 1.00 82.19 302 CYS A N 1
ATOM 2326 C CA . CYS A 1 302 ? 9.240 -10.457 -14.103 1.00 82.19 302 CYS A CA 1
ATOM 2327 C C . CYS A 1 302 ? 8.699 -11.346 -15.232 1.00 82.19 302 CYS A C 1
ATOM 2329 O O . CYS A 1 302 ? 9.388 -11.612 -16.220 1.00 82.19 302 CYS A O 1
ATOM 2331 N N . ASN A 1 303 ? 7.441 -11.761 -15.100 1.00 79.19 303 ASN A N 1
ATOM 2332 C CA . ASN A 1 303 ? 6.706 -12.505 -16.119 1.00 79.19 303 ASN A CA 1
ATOM 2333 C C . ASN A 1 303 ? 5.528 -11.668 -16.623 1.00 79.19 303 ASN A C 1
ATOM 2335 O O . ASN A 1 303 ? 4.727 -11.204 -15.818 1.00 79.19 303 ASN A O 1
ATOM 2339 N N . PHE A 1 304 ? 5.405 -11.505 -17.939 1.00 82.56 304 PHE A N 1
ATOM 2340 C CA . PHE A 1 304 ? 4.276 -10.829 -18.579 1.00 82.56 304 PHE A CA 1
ATOM 2341 C C . PHE A 1 304 ? 3.491 -11.862 -19.389 1.00 82.56 304 PHE A C 1
ATOM 2343 O O . PHE A 1 304 ? 4.011 -12.426 -20.353 1.00 82.56 304 PHE A O 1
ATOM 2350 N N . ALA A 1 305 ? 2.257 -12.142 -18.979 1.00 75.19 305 ALA A N 1
ATOM 2351 C CA . ALA A 1 305 ? 1.421 -13.196 -19.539 1.00 75.19 305 ALA A CA 1
ATOM 2352 C C . ALA A 1 305 ? 0.017 -12.678 -19.883 1.00 75.19 305 ALA A C 1
ATOM 2354 O O . ALA A 1 305 ? -0.519 -11.812 -19.198 1.00 75.19 305 ALA A O 1
ATOM 2355 N N . GLY A 1 306 ? -0.605 -13.253 -20.916 1.00 74.06 306 GLY A N 1
ATOM 2356 C CA . GLY A 1 306 ? -1.932 -12.841 -21.389 1.00 74.06 306 GLY A CA 1
ATOM 2357 C C . GLY A 1 306 ? -1.881 -11.654 -22.355 1.00 74.06 306 GLY A C 1
ATOM 2358 O O . GLY A 1 306 ? -0.922 -11.522 -23.117 1.00 74.06 306 GLY A O 1
ATOM 2359 N N . ASN A 1 307 ? -2.918 -10.811 -22.335 1.00 76.12 307 ASN A N 1
ATOM 2360 C CA . ASN A 1 307 ? -2.979 -9.593 -23.149 1.00 76.12 307 ASN A CA 1
ATOM 2361 C C . ASN A 1 307 ? -2.066 -8.508 -22.563 1.00 76.12 307 ASN A C 1
ATOM 2363 O O . ASN A 1 307 ? -2.292 -8.050 -21.445 1.00 76.12 307 ASN A O 1
ATOM 2367 N N . VAL A 1 308 ? -1.054 -8.101 -23.329 1.00 78.31 308 VAL A N 1
ATOM 2368 C CA . VAL A 1 308 ? -0.042 -7.109 -22.944 1.00 78.31 308 VAL A CA 1
ATOM 2369 C C . VAL A 1 308 ? 0.175 -6.175 -24.134 1.00 78.31 308 VAL A C 1
ATOM 2371 O O . VAL A 1 308 ? 0.663 -6.623 -25.170 1.00 78.31 308 VAL A O 1
ATOM 2374 N N . ASP A 1 309 ? -0.149 -4.889 -23.984 1.00 81.62 309 ASP A N 1
ATOM 2375 C CA . ASP A 1 309 ? 0.102 -3.883 -25.025 1.00 81.62 309 ASP A CA 1
ATOM 2376 C C . ASP A 1 309 ? 1.575 -3.451 -24.993 1.00 81.62 309 ASP A C 1
ATOM 2378 O O . ASP A 1 309 ? 2.272 -3.475 -26.005 1.00 81.62 309 ASP A O 1
ATOM 2382 N N . THR A 1 310 ? 2.072 -3.079 -23.806 1.00 82.12 310 THR A N 1
ATOM 2383 C CA . THR A 1 310 ? 3.471 -2.687 -23.579 1.00 82.12 310 THR A CA 1
ATOM 2384 C C . THR A 1 310 ? 3.984 -3.244 -22.249 1.00 82.12 310 THR A C 1
ATOM 2386 O O . THR A 1 310 ? 3.436 -2.961 -21.191 1.00 82.12 310 THR A O 1
ATOM 2389 N N . SER A 1 311 ? 5.081 -4.004 -22.233 1.00 82.12 311 SER A N 1
ATOM 2390 C CA . SER A 1 311 ? 5.632 -4.500 -20.956 1.00 82.12 311 SER A CA 1
ATOM 2391 C C . SER A 1 311 ? 6.261 -3.370 -20.135 1.00 82.12 311 SER A C 1
ATOM 2393 O O . SER A 1 311 ? 5.958 -3.198 -18.956 1.00 82.12 311 SER A O 1
ATOM 2395 N N . VAL A 1 312 ? 7.124 -2.570 -20.767 1.00 82.19 312 VAL A N 1
ATOM 2396 C CA . VAL A 1 312 ? 7.857 -1.472 -20.127 1.00 82.19 312 VAL A CA 1
ATOM 2397 C C . VAL A 1 312 ? 7.956 -0.287 -21.087 1.00 82.19 312 VAL A C 1
ATOM 2399 O O . VAL A 1 312 ? 8.342 -0.457 -22.242 1.00 82.19 312 VAL A O 1
ATOM 2402 N N . TRP A 1 313 ? 7.645 0.909 -20.594 1.00 80.12 313 TRP A N 1
ATOM 2403 C CA . TRP A 1 313 ? 7.718 2.180 -21.308 1.00 80.12 313 TRP A CA 1
ATOM 2404 C C . TRP A 1 313 ? 8.466 3.205 -20.452 1.00 80.12 313 TRP A C 1
ATOM 2406 O O . TRP A 1 313 ? 8.198 3.337 -19.261 1.00 80.12 313 TRP A O 1
ATOM 2416 N N . GLY A 1 314 ? 9.385 3.990 -21.010 1.00 70.31 314 GLY A N 1
ATOM 2417 C CA . GLY A 1 314 ? 9.905 5.106 -20.232 1.00 70.31 314 GLY A CA 1
ATOM 2418 C C . GLY A 1 314 ? 10.786 6.097 -20.959 1.00 70.31 314 GLY A C 1
ATOM 2419 O O . GLY A 1 314 ? 11.340 5.813 -22.017 1.00 70.31 314 GLY A O 1
ATOM 2420 N N . ASN A 1 315 ? 10.924 7.256 -20.318 1.00 62.91 315 ASN A N 1
ATOM 2421 C CA . ASN A 1 315 ? 11.897 8.300 -20.644 1.00 62.91 315 ASN A CA 1
ATOM 2422 C C . ASN A 1 315 ? 13.037 8.383 -19.600 1.00 62.91 315 ASN A C 1
ATOM 2424 O O . ASN A 1 315 ? 13.932 9.217 -19.742 1.00 62.91 315 ASN A O 1
ATOM 2428 N N . GLY A 1 316 ? 12.978 7.552 -18.552 1.00 50.62 316 GLY A N 1
ATOM 2429 C CA . GLY A 1 316 ? 13.915 7.504 -17.430 1.00 50.62 316 GLY A CA 1
ATOM 2430 C C . GLY A 1 316 ? 15.307 6.977 -17.782 1.00 50.62 316 GLY A C 1
ATOM 2431 O O . GLY A 1 316 ? 15.531 6.356 -18.822 1.00 50.62 316 GLY A O 1
ATOM 2432 N N . GLN A 1 317 ? 16.267 7.247 -16.897 1.00 50.56 317 GLN A N 1
ATOM 2433 C CA . GLN A 1 317 ? 17.690 7.028 -17.147 1.00 50.56 317 GLN A CA 1
ATOM 2434 C C . GLN A 1 317 ? 18.157 5.578 -16.979 1.00 50.56 317 GLN A C 1
ATOM 2436 O O . GLN A 1 317 ? 19.333 5.334 -17.159 1.00 50.56 317 GLN A O 1
ATOM 2441 N N . SER A 1 318 ? 17.347 4.576 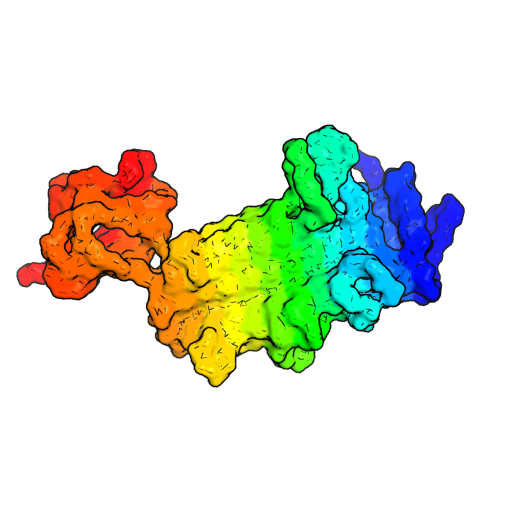-16.646 1.00 50.75 318 SER A N 1
ATOM 2442 C CA . SER A 1 318 ? 17.784 3.164 -16.721 1.00 50.75 318 SER A CA 1
ATOM 2443 C C . SER A 1 318 ? 16.606 2.226 -16.546 1.00 50.75 318 SER A C 1
ATOM 2445 O O . SER A 1 318 ? 15.844 2.393 -15.604 1.00 50.75 318 SER A O 1
ATOM 2447 N N . PHE A 1 319 ? 16.509 1.220 -17.412 1.00 53.91 319 PHE A N 1
ATOM 2448 C CA . PHE A 1 319 ? 15.813 -0.024 -17.114 1.00 53.91 319 PHE A CA 1
ATOM 2449 C C . PHE A 1 319 ? 16.821 -1.156 -17.266 1.00 53.91 319 PHE A C 1
ATOM 2451 O O . PHE A 1 319 ? 17.542 -1.224 -18.261 1.00 53.91 319 PHE A O 1
ATOM 2458 N N . GLU A 1 320 ? 16.868 -2.061 -16.301 1.00 50.12 320 GLU A N 1
ATOM 2459 C CA . GLU A 1 320 ? 17.557 -3.340 -16.441 1.00 50.12 320 GLU A CA 1
ATOM 2460 C C . GLU A 1 320 ? 16.486 -4.426 -16.480 1.00 50.12 320 GLU A C 1
ATOM 2462 O O . GLU A 1 320 ? 15.780 -4.606 -15.491 1.00 50.12 320 GLU A O 1
ATOM 2467 N N . ILE A 1 321 ? 16.342 -5.106 -17.626 1.00 54.69 321 ILE A N 1
ATOM 2468 C CA . ILE A 1 321 ? 15.410 -6.226 -17.800 1.00 54.69 321 ILE A CA 1
ATOM 2469 C C . ILE A 1 321 ? 16.179 -7.543 -17.807 1.00 54.69 321 ILE A C 1
ATOM 2471 O O . ILE A 1 321 ? 16.933 -7.823 -18.736 1.00 54.69 321 ILE A O 1
ATOM 2475 N N . LYS A 1 322 ? 15.930 -8.387 -16.802 1.00 49.53 322 LYS A N 1
ATOM 2476 C CA . LYS A 1 322 ? 16.418 -9.777 -16.728 1.00 49.53 322 LYS A CA 1
ATOM 2477 C C . LYS A 1 322 ? 15.228 -10.733 -16.757 1.00 49.53 322 LYS A C 1
ATOM 2479 O O . LYS A 1 322 ? 14.790 -11.161 -15.701 1.00 49.53 322 LYS A O 1
ATOM 2484 N N . THR A 1 323 ? 14.634 -11.023 -17.915 1.00 49.38 323 THR A N 1
ATOM 2485 C CA . THR A 1 323 ? 13.408 -11.854 -17.991 1.00 49.38 323 THR A CA 1
ATOM 2486 C C . THR A 1 323 ? 13.583 -13.040 -18.939 1.00 49.38 323 THR A C 1
ATOM 2488 O O . THR A 1 323 ? 14.280 -12.929 -19.945 1.00 49.38 323 THR A O 1
ATOM 2491 N N . TRP A 1 324 ? 13.001 -14.196 -18.584 1.00 39.38 324 TRP A N 1
ATOM 2492 C CA . TRP A 1 324 ? 13.155 -15.475 -19.305 1.00 39.38 324 TRP A CA 1
ATOM 2493 C C . TRP A 1 324 ? 11.974 -15.836 -20.219 1.00 39.38 324 TRP A C 1
ATOM 2495 O O . TRP A 1 324 ? 12.108 -16.747 -21.026 1.00 39.38 324 TRP A O 1
ATOM 2505 N N . ASN A 1 325 ? 10.842 -15.128 -20.156 1.00 38.22 325 ASN A N 1
ATOM 2506 C CA . ASN A 1 325 ? 9.666 -15.425 -20.976 1.00 38.22 325 ASN A CA 1
ATOM 2507 C C . ASN A 1 325 ? 8.997 -14.138 -21.453 1.00 38.22 325 ASN A C 1
ATOM 2509 O O . ASN A 1 325 ? 8.437 -13.386 -20.666 1.00 38.22 325 ASN A O 1
ATOM 2513 N N . ASN A 1 326 ? 9.066 -13.908 -22.759 1.00 44.88 326 ASN A N 1
ATOM 2514 C CA . ASN A 1 326 ? 8.583 -12.706 -23.420 1.00 44.88 326 ASN A CA 1
ATOM 2515 C C . ASN A 1 326 ? 7.838 -13.130 -24.695 1.00 44.88 326 ASN A C 1
ATOM 2517 O O . ASN A 1 326 ? 8.426 -13.224 -25.772 1.00 44.88 326 ASN A O 1
ATOM 2521 N N . LYS A 1 327 ? 6.543 -13.447 -24.583 1.00 38.16 327 LYS A N 1
ATOM 2522 C CA . LYS A 1 327 ? 5.651 -13.493 -25.752 1.00 38.16 327 LYS A CA 1
ATOM 2523 C C . LYS A 1 327 ? 5.031 -12.104 -25.908 1.00 38.16 327 LYS A C 1
ATOM 2525 O O . LYS A 1 327 ? 4.387 -11.630 -24.986 1.00 38.16 327 LYS A O 1
ATOM 2530 N N . GLY A 1 328 ? 5.233 -11.466 -27.064 1.00 40.88 328 GLY A N 1
ATOM 2531 C CA . GLY A 1 328 ? 4.571 -10.200 -27.416 1.00 40.88 328 GLY A CA 1
A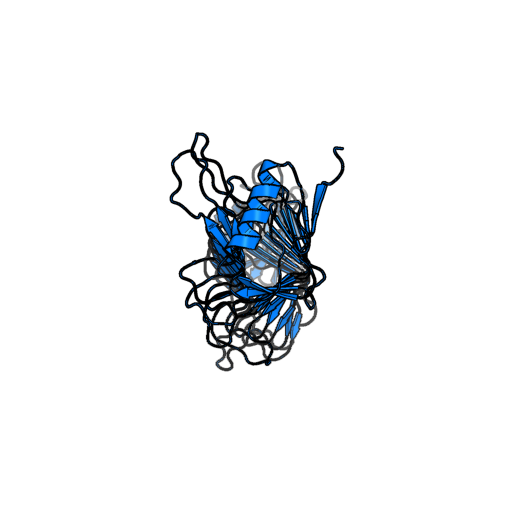TOM 2532 C C . GLY A 1 328 ? 5.346 -8.914 -27.115 1.00 40.88 328 GLY A C 1
ATOM 2533 O O . GLY A 1 328 ? 4.772 -7.836 -27.190 1.00 40.88 328 GLY A O 1
ATOM 2534 N N . THR A 1 329 ? 6.642 -8.981 -26.803 1.00 39.81 329 THR A N 1
ATOM 2535 C CA . THR A 1 329 ? 7.413 -7.788 -26.428 1.00 39.81 329 THR A CA 1
ATOM 2536 C C . THR A 1 329 ? 7.647 -6.855 -27.618 1.00 39.81 329 THR A C 1
ATOM 2538 O O . THR A 1 329 ? 8.665 -6.935 -28.306 1.00 39.81 329 THR A O 1
ATOM 2541 N N . ILE A 1 330 ? 6.749 -5.893 -27.820 1.00 40.56 330 ILE A N 1
ATOM 2542 C CA . ILE A 1 330 ? 7.164 -4.599 -28.350 1.00 40.56 330 ILE A CA 1
ATOM 2543 C C . ILE A 1 330 ? 7.825 -3.875 -27.177 1.00 40.56 330 ILE A C 1
ATOM 2545 O O . ILE A 1 330 ? 7.178 -3.286 -26.316 1.00 40.56 330 ILE A O 1
ATOM 2549 N N . VAL A 1 331 ? 9.154 -3.955 -27.113 1.00 45.41 331 VAL A N 1
ATOM 2550 C CA . VAL A 1 331 ? 9.931 -2.986 -26.341 1.00 45.41 331 VAL A CA 1
ATOM 2551 C C . VAL A 1 331 ? 9.853 -1.658 -27.096 1.00 45.41 331 VAL A C 1
ATOM 2553 O O . VAL A 1 331 ? 10.709 -1.344 -27.927 1.00 45.41 331 VAL A O 1
ATOM 2556 N N . THR A 1 332 ? 8.812 -0.868 -26.866 1.00 41.38 332 THR A N 1
ATOM 2557 C CA . THR A 1 332 ? 8.650 0.435 -27.522 1.00 41.38 332 THR A CA 1
ATOM 2558 C C . THR A 1 332 ? 9.409 1.503 -26.739 1.00 41.38 332 THR A C 1
ATOM 2560 O O . THR A 1 332 ? 8.830 2.210 -25.931 1.00 41.38 332 THR A O 1
ATOM 2563 N N . LYS A 1 333 ? 10.714 1.635 -27.035 1.00 38.69 333 LYS A N 1
ATOM 2564 C CA . LYS A 1 333 ? 11.630 2.730 -26.629 1.00 38.69 333 LYS A CA 1
ATOM 2565 C C . LYS A 1 333 ? 11.804 2.943 -25.106 1.00 38.69 333 LYS A C 1
ATOM 2567 O O . LYS A 1 333 ? 10.856 3.083 -24.348 1.00 38.69 333 LYS A O 1
ATOM 2572 N N . GLY A 1 334 ? 13.063 3.050 -24.669 1.00 41.06 334 GLY A N 1
ATOM 2573 C CA . GLY A 1 334 ? 13.407 3.493 -23.308 1.00 41.06 334 GLY A CA 1
ATOM 2574 C C . GLY A 1 334 ? 14.260 2.532 -22.479 1.00 41.06 334 GLY A C 1
ATOM 2575 O O . GLY A 1 334 ? 14.872 2.982 -21.522 1.00 41.06 334 GLY A O 1
ATOM 2576 N N . LEU A 1 335 ? 14.403 1.251 -22.854 1.00 49.62 335 LEU A N 1
ATOM 2577 C CA . LEU A 1 335 ? 15.271 0.318 -22.100 1.00 49.62 335 LEU A CA 1
ATOM 2578 C C . LEU A 1 335 ? 16.755 0.663 -22.160 1.00 49.62 335 LEU A C 1
ATOM 2580 O O . LEU A 1 335 ? 17.562 0.195 -21.366 1.00 49.62 335 LEU A O 1
ATOM 2584 N N . THR A 1 336 ? 17.127 1.442 -23.161 1.00 55.38 336 THR A N 1
ATOM 2585 C CA . THR A 1 336 ? 18.502 1.775 -23.448 1.00 55.38 336 THR A CA 1
ATOM 2586 C C . THR A 1 336 ? 18.558 3.253 -23.749 1.00 55.38 336 THR A C 1
ATOM 2588 O O . THR A 1 336 ? 17.912 3.728 -24.689 1.00 55.38 336 THR A O 1
ATOM 2591 N N . ARG A 1 337 ? 19.348 3.990 -22.968 1.00 62.00 337 ARG A N 1
ATOM 2592 C CA . ARG A 1 337 ? 19.588 5.397 -23.263 1.00 62.00 337 ARG A CA 1
ATOM 2593 C C . ARG A 1 337 ? 20.419 5.470 -24.535 1.00 62.00 337 ARG A C 1
ATOM 2595 O O . ARG A 1 337 ? 21.578 5.054 -24.548 1.00 62.00 337 ARG A O 1
ATOM 2602 N N . GLN A 1 338 ? 19.816 5.974 -25.606 1.00 72.75 338 GLN A N 1
ATOM 2603 C CA . GLN A 1 338 ? 20.548 6.238 -26.830 1.00 72.75 338 GLN A CA 1
ATOM 2604 C C . GLN A 1 338 ? 21.231 7.597 -26.713 1.00 72.75 338 GLN A C 1
ATOM 2606 O O . GLN A 1 338 ? 20.576 8.621 -26.519 1.00 72.75 338 GLN A O 1
ATOM 2611 N N . LEU A 1 339 ? 22.551 7.604 -26.821 1.00 78.31 339 LEU A N 1
ATOM 2612 C CA . LEU A 1 339 ? 23.369 8.810 -26.783 1.00 78.31 339 LEU A CA 1
ATOM 2613 C C . LEU A 1 339 ? 24.149 8.934 -28.086 1.00 78.31 339 LEU A C 1
ATOM 2615 O O . LEU A 1 339 ? 24.401 7.945 -28.770 1.00 78.31 339 LEU A O 1
ATOM 2619 N N . ARG A 1 340 ? 24.547 10.154 -28.436 1.00 83.50 340 ARG A N 1
ATOM 2620 C CA . ARG A 1 340 ? 25.541 10.374 -29.491 1.00 83.50 340 ARG A CA 1
ATOM 2621 C C . ARG A 1 340 ? 26.923 10.357 -28.853 1.00 83.50 340 ARG A C 1
ATOM 2623 O O . ARG A 1 340 ? 27.089 10.928 -27.776 1.00 83.50 340 ARG A O 1
ATOM 2630 N N . ALA A 1 341 ? 27.888 9.710 -29.501 1.00 84.25 341 ALA A N 1
ATOM 2631 C CA . ALA A 1 341 ? 29.282 9.838 -29.101 1.00 84.25 341 ALA A CA 1
ATOM 2632 C C . ALA A 1 341 ? 29.695 11.313 -29.225 1.00 84.25 341 ALA A C 1
ATOM 2634 O O . ALA A 1 341 ? 29.524 11.907 -30.285 1.00 84.25 341 ALA A O 1
ATOM 2635 N N . ILE A 1 342 ? 30.185 11.888 -28.131 1.00 87.75 342 ILE A N 1
ATOM 2636 C CA . ILE A 1 342 ? 30.787 13.223 -28.004 1.00 87.75 342 ILE A CA 1
ATOM 2637 C C . ILE A 1 342 ? 31.901 13.112 -26.957 1.00 87.75 342 ILE A C 1
ATOM 2639 O O . ILE A 1 342 ? 31.902 12.152 -26.191 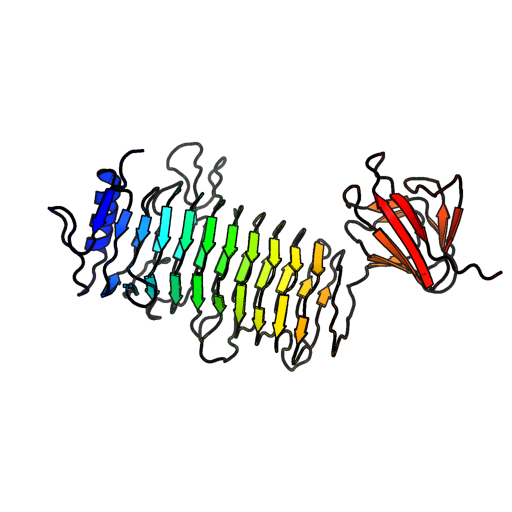1.00 87.75 342 ILE A O 1
ATOM 2643 N N . GLU A 1 343 ? 32.818 14.075 -26.887 1.00 84.12 343 GLU A N 1
ATOM 2644 C CA . GLU A 1 343 ? 34.012 13.969 -26.029 1.00 84.12 343 GLU A CA 1
ATOM 2645 C C . GLU A 1 343 ? 33.716 13.655 -24.552 1.00 84.12 343 GLU A C 1
ATOM 2647 O O . GLU A 1 343 ? 34.399 12.828 -23.939 1.00 84.12 343 GLU A O 1
ATOM 2652 N N . ASN A 1 344 ? 32.674 14.288 -24.003 1.00 86.56 344 ASN A N 1
ATOM 2653 C CA . ASN A 1 344 ? 32.238 14.127 -22.620 1.00 86.56 344 ASN A CA 1
ATOM 2654 C C . ASN A 1 344 ? 30.775 13.687 -22.590 1.00 86.56 344 ASN A C 1
ATOM 2656 O O . ASN A 1 344 ? 29.884 14.438 -22.990 1.00 86.56 344 ASN A O 1
ATOM 2660 N N . ILE A 1 345 ? 30.514 12.478 -22.103 1.00 87.62 345 ILE A N 1
ATOM 2661 C CA . ILE A 1 345 ? 29.172 11.895 -22.082 1.00 87.62 345 ILE A CA 1
ATOM 2662 C C . ILE A 1 345 ? 28.646 11.878 -20.652 1.00 87.62 345 ILE A C 1
ATOM 2664 O O . ILE A 1 345 ? 29.288 11.335 -19.763 1.00 87.62 345 ILE A O 1
ATOM 2668 N N . PHE A 1 346 ? 27.440 12.398 -20.426 1.00 82.25 346 PHE A N 1
ATOM 2669 C CA . PHE A 1 346 ? 26.744 12.241 -19.148 1.00 82.25 346 PHE A CA 1
ATOM 2670 C C . PHE A 1 346 ? 25.717 11.111 -19.227 1.00 82.25 346 PHE A C 1
ATOM 2672 O O . PHE A 1 346 ? 24.687 11.254 -19.893 1.00 82.25 346 PHE A O 1
ATOM 2679 N N . ILE A 1 347 ? 25.972 10.008 -18.523 1.00 74.94 347 ILE A N 1
ATOM 2680 C CA . ILE A 1 347 ? 25.098 8.827 -18.475 1.00 74.94 347 ILE A CA 1
ATOM 2681 C C . ILE A 1 347 ? 24.241 8.764 -17.201 1.00 74.94 347 ILE A C 1
ATOM 2683 O O . ILE A 1 347 ? 23.252 8.034 -17.185 1.00 74.94 347 ILE A O 1
ATOM 2687 N N . GLY A 1 348 ? 24.535 9.564 -16.171 1.00 73.25 348 GLY A N 1
ATOM 2688 C CA . GLY A 1 348 ? 23.775 9.560 -14.913 1.00 73.25 348 GLY A CA 1
ATOM 2689 C C . GLY A 1 348 ? 23.751 8.168 -14.269 1.00 73.25 348 GLY A C 1
ATOM 2690 O O . GLY A 1 348 ? 24.803 7.544 -14.129 1.00 73.25 348 GLY A O 1
ATOM 2691 N N . ASN A 1 349 ? 22.569 7.654 -13.920 1.00 62.91 349 ASN A N 1
ATOM 2692 C CA . ASN A 1 349 ? 22.408 6.302 -13.350 1.00 62.91 349 ASN A CA 1
ATOM 2693 C C . ASN A 1 349 ? 22.260 5.179 -14.397 1.00 62.91 349 ASN A C 1
ATOM 2695 O O . ASN A 1 349 ? 22.071 4.022 -14.030 1.00 62.91 349 ASN A O 1
ATOM 2699 N N . THR A 1 350 ? 22.369 5.490 -15.695 1.00 64.94 350 THR A N 1
ATOM 2700 C CA . THR A 1 350 ? 22.133 4.509 -16.769 1.00 64.94 350 THR A CA 1
ATOM 2701 C C . THR A 1 350 ? 23.132 3.361 -16.745 1.00 64.94 350 THR A C 1
ATOM 2703 O O . THR A 1 350 ? 24.319 3.591 -16.951 1.00 64.94 350 THR A O 1
ATOM 2706 N N . LYS A 1 351 ? 22.644 2.119 -16.610 1.00 68.38 351 LYS A N 1
ATOM 2707 C CA . LYS A 1 351 ? 23.473 0.901 -16.677 1.00 68.38 351 LYS A CA 1
ATOM 2708 C C . LYS A 1 351 ? 23.680 0.348 -18.085 1.00 68.38 351 LYS A C 1
ATOM 2710 O O . LYS A 1 351 ? 24.707 -0.264 -18.336 1.00 68.38 351 LYS A O 1
ATOM 2715 N N . PHE A 1 352 ? 22.741 0.582 -19.004 1.00 71.88 352 PHE A N 1
ATOM 2716 C CA . PHE A 1 352 ? 22.807 0.105 -20.390 1.00 71.88 352 PHE A CA 1
ATOM 2717 C C . PHE A 1 352 ? 22.623 1.260 -21.380 1.00 71.88 352 PHE A C 1
ATOM 2719 O O . PHE A 1 352 ? 21.555 1.872 -21.465 1.00 71.88 352 PHE A O 1
ATOM 2726 N N . ILE A 1 353 ? 23.671 1.558 -22.144 1.00 79.88 353 ILE A N 1
ATOM 2727 C CA . ILE A 1 353 ? 23.726 2.679 -23.089 1.00 79.88 353 ILE A CA 1
ATOM 2728 C C . ILE A 1 353 ? 23.879 2.139 -24.510 1.00 79.88 353 ILE A C 1
ATOM 2730 O O . ILE A 1 353 ? 24.686 1.244 -24.754 1.00 79.88 353 ILE A O 1
ATOM 2734 N N . TYR A 1 354 ? 23.142 2.713 -25.460 1.00 81.44 354 TYR A N 1
ATOM 2735 C CA . TYR A 1 354 ? 23.413 2.557 -26.887 1.00 81.44 354 TYR A CA 1
ATOM 2736 C C . TYR A 1 354 ? 24.067 3.837 -27.369 1.00 81.44 354 TYR A C 1
ATOM 2738 O O . TYR A 1 354 ? 23.446 4.899 -27.394 1.00 81.44 354 TYR A O 1
ATOM 2746 N N . LEU A 1 355 ? 25.335 3.747 -27.731 1.00 86.81 355 LEU A N 1
ATOM 2747 C CA . LEU A 1 355 ? 26.092 4.899 -28.164 1.00 86.81 355 LEU A CA 1
ATOM 2748 C C . LEU A 1 355 ? 26.194 4.921 -29.686 1.00 86.81 355 LEU A C 1
ATOM 2750 O O . LEU A 1 355 ? 26.773 4.023 -30.297 1.00 86.81 355 LEU A O 1
ATOM 2754 N N . THR A 1 356 ? 25.610 5.945 -30.304 1.00 87.00 356 THR A N 1
ATOM 2755 C CA . THR A 1 356 ? 25.683 6.153 -31.749 1.00 87.00 356 THR A CA 1
ATOM 2756 C C . THR A 1 356 ? 27.084 6.634 -32.122 1.00 87.00 356 THR A C 1
ATOM 2758 O O . THR A 1 356 ? 27.495 7.717 -31.697 1.00 87.00 356 THR A O 1
ATOM 2761 N N . ASN A 1 357 ? 27.796 5.844 -32.925 1.00 86.81 357 ASN A N 1
ATOM 2762 C CA . ASN A 1 357 ? 29.132 6.151 -33.429 1.00 86.81 357 ASN A CA 1
ATOM 2763 C C . ASN A 1 357 ? 29.127 7.411 -34.301 1.00 86.81 357 ASN A C 1
ATOM 2765 O O . ASN A 1 357 ? 28.213 7.602 -35.104 1.00 86.81 357 ASN A O 1
ATOM 2769 N N . GLN A 1 358 ? 30.148 8.263 -34.138 1.00 87.06 358 GLN A N 1
ATOM 2770 C CA . GLN A 1 358 ? 30.291 9.533 -34.873 1.00 87.06 358 GLN A CA 1
ATOM 2771 C C . GLN A 1 358 ? 31.750 9.918 -35.194 1.00 87.06 358 GLN A C 1
ATOM 2773 O O . GLN A 1 358 ? 32.047 11.094 -35.387 1.00 87.06 358 GLN A O 1
ATOM 2778 N N . ASN A 1 359 ? 32.673 8.951 -35.252 1.00 89.25 359 ASN A N 1
ATOM 2779 C CA . ASN A 1 359 ? 34.122 9.186 -35.378 1.00 89.25 359 ASN A CA 1
ATOM 2780 C C . ASN A 1 359 ? 34.662 10.112 -34.273 1.00 89.25 359 ASN A C 1
ATOM 2782 O O . ASN A 1 359 ? 35.505 10.969 -34.520 1.00 89.25 359 ASN A O 1
ATOM 2786 N N . GLN A 1 360 ? 34.136 9.951 -33.057 1.00 91.56 360 GLN A N 1
ATOM 2787 C CA . GLN A 1 360 ? 34.470 10.779 -31.900 1.00 91.56 360 GLN A CA 1
ATOM 2788 C C . GLN A 1 360 ? 35.434 10.061 -30.962 1.00 91.56 360 GLN A C 1
ATOM 2790 O O . GLN A 1 360 ? 35.440 8.830 -30.875 1.00 91.56 360 GLN A O 1
ATOM 2795 N N . ILE A 1 361 ? 36.224 10.858 -30.247 1.00 93.06 361 ILE A N 1
ATOM 2796 C CA . ILE A 1 361 ? 37.106 10.410 -29.174 1.00 93.06 361 ILE A CA 1
ATOM 2797 C C . ILE A 1 361 ? 36.437 10.777 -27.852 1.00 93.06 361 ILE A C 1
ATOM 2799 O O . ILE A 1 361 ? 36.106 11.939 -27.650 1.00 93.06 361 ILE A O 1
ATOM 2803 N N . ILE A 1 362 ? 36.227 9.801 -26.974 1.00 93.56 362 ILE A N 1
ATOM 2804 C CA . ILE A 1 362 ? 35.617 9.992 -25.658 1.00 93.56 362 ILE A CA 1
ATOM 2805 C C . ILE A 1 362 ? 36.706 9.884 -24.608 1.00 93.56 362 ILE A C 1
ATOM 2807 O O . ILE A 1 362 ? 37.392 8.862 -24.515 1.00 93.56 362 ILE A O 1
ATOM 2811 N N . ASN A 1 363 ? 36.806 10.939 -23.808 1.00 90.12 363 ASN A N 1
ATOM 2812 C CA . ASN A 1 363 ? 37.751 11.043 -22.703 1.00 90.12 363 ASN A CA 1
ATOM 2813 C C . ASN A 1 363 ? 37.028 10.982 -21.354 1.00 90.12 363 ASN A C 1
ATOM 2815 O O . ASN A 1 363 ? 37.617 10.562 -20.367 1.00 90.12 363 ASN A O 1
ATOM 2819 N N . ASN A 1 364 ? 35.750 11.381 -21.288 1.00 90.50 364 ASN A N 1
ATOM 2820 C CA . ASN A 1 364 ? 34.995 11.305 -20.042 1.00 90.50 364 ASN A CA 1
ATOM 2821 C C . ASN A 1 364 ? 33.596 10.721 -20.219 1.00 90.50 364 ASN A C 1
ATOM 2823 O O . ASN A 1 364 ? 32.853 11.076 -21.137 1.00 90.50 364 ASN A O 1
ATOM 2827 N N . ILE A 1 365 ? 33.212 9.873 -19.270 1.00 90.75 365 ILE A N 1
ATOM 2828 C CA . ILE A 1 365 ? 31.853 9.363 -19.107 1.00 90.75 365 ILE A CA 1
ATOM 2829 C C . ILE A 1 365 ? 31.433 9.622 -17.659 1.00 90.75 365 ILE A C 1
ATOM 2831 O O . ILE A 1 365 ? 31.815 8.903 -16.737 1.00 90.75 365 ILE A O 1
ATOM 2835 N N . SER A 1 366 ? 30.653 10.677 -17.449 1.00 86.56 366 SER A N 1
ATOM 2836 C CA . SER A 1 366 ? 30.131 11.071 -16.142 1.00 86.56 366 SER A CA 1
ATOM 2837 C C . SER A 1 366 ? 28.923 10.214 -15.756 1.00 86.56 366 SER A C 1
ATOM 2839 O O . SER A 1 366 ? 27.935 10.150 -16.493 1.00 86.56 366 SER A O 1
ATOM 2841 N N . HIS A 1 367 ? 28.977 9.595 -14.578 1.00 81.56 367 HIS A N 1
ATOM 2842 C CA . HIS A 1 367 ? 27.954 8.690 -14.050 1.00 81.56 367 HIS A CA 1
ATOM 2843 C C . HIS A 1 367 ? 27.618 9.012 -12.587 1.00 81.56 367 HIS A C 1
ATOM 2845 O O . HIS A 1 367 ? 28.341 9.737 -11.912 1.00 81.56 367 HIS A O 1
ATOM 2851 N N . SER A 1 368 ? 26.526 8.432 -12.095 1.00 75.62 368 SER A N 1
ATOM 2852 C CA . SER A 1 368 ? 26.072 8.514 -10.698 1.00 75.62 368 SER A CA 1
ATOM 2853 C C . SER A 1 368 ? 25.992 7.132 -10.023 1.00 75.62 368 SER A C 1
ATOM 2855 O O . SER A 1 368 ? 25.439 6.985 -8.941 1.00 75.62 368 SER A O 1
ATOM 2857 N N . SER A 1 369 ? 26.583 6.122 -10.671 1.00 70.88 369 SER A N 1
ATOM 2858 C CA . SER A 1 369 ? 26.677 4.737 -10.186 1.00 70.88 369 SER A CA 1
ATOM 2859 C C . SER A 1 369 ? 27.663 4.567 -9.026 1.00 70.88 369 SER A C 1
ATOM 2861 O O . SER A 1 369 ? 28.692 5.242 -8.996 1.00 70.88 369 SER A O 1
ATOM 2863 N N . SER A 1 370 ? 27.363 3.639 -8.121 1.00 75.19 370 SER A N 1
ATOM 2864 C CA . SER A 1 370 ? 28.195 3.233 -6.989 1.00 75.19 370 SER A CA 1
ATOM 2865 C C . SER A 1 370 ? 29.364 2.324 -7.415 1.00 75.19 370 SER A C 1
ATOM 2867 O O . SER A 1 370 ? 29.267 1.624 -8.429 1.00 75.19 370 SER A O 1
ATOM 2869 N N . PRO A 1 371 ? 30.470 2.300 -6.643 1.00 78.12 371 PRO A N 1
ATOM 2870 C CA . PRO A 1 371 ? 31.575 1.365 -6.855 1.00 78.12 371 PRO A CA 1
ATOM 2871 C C . PRO A 1 371 ? 31.116 -0.097 -6.942 1.00 78.12 371 PRO A C 1
ATOM 2873 O O . PRO A 1 371 ? 30.281 -0.539 -6.156 1.00 78.12 371 PRO A O 1
ATOM 2876 N N . GLY A 1 372 ? 31.665 -0.840 -7.907 1.00 67.19 372 GLY A N 1
ATOM 2877 C CA . GLY A 1 372 ? 31.365 -2.263 -8.131 1.00 67.19 372 GLY A CA 1
ATOM 2878 C C . GLY A 1 372 ? 30.139 -2.562 -9.005 1.00 67.19 372 GLY A C 1
ATOM 2879 O O . GLY A 1 372 ? 29.932 -3.715 -9.384 1.00 67.19 372 GLY A O 1
ATOM 2880 N N . GLU A 1 373 ? 29.334 -1.560 -9.365 1.00 71.12 373 GLU A N 1
ATOM 2881 C CA . GLU A 1 373 ? 28.240 -1.743 -10.325 1.00 71.12 373 GLU A CA 1
ATOM 2882 C C . GLU A 1 373 ? 28.761 -1.865 -11.767 1.00 71.12 373 GLU A C 1
ATOM 2884 O O . GLU A 1 373 ? 29.762 -1.257 -12.129 1.00 71.12 373 GLU A O 1
ATOM 2889 N N . LEU A 1 374 ? 28.062 -2.604 -12.634 1.00 81.31 374 LEU A N 1
ATOM 2890 C CA . LEU A 1 374 ? 28.446 -2.730 -14.044 1.00 81.31 374 LEU A CA 1
ATOM 2891 C C . LEU A 1 374 ? 27.682 -1.744 -14.935 1.00 81.31 374 LEU A C 1
ATOM 2893 O O . LEU A 1 374 ? 26.472 -1.563 -14.809 1.00 81.31 374 LEU A O 1
ATOM 2897 N N . LEU A 1 375 ? 28.406 -1.136 -15.871 1.00 82.56 375 LEU A N 1
ATOM 2898 C CA . LEU A 1 375 ? 27.908 -0.203 -16.876 1.00 82.56 375 LEU A CA 1
ATOM 2899 C C . LEU A 1 375 ? 28.237 -0.746 -18.264 1.00 82.56 375 LEU A C 1
ATOM 2901 O O . LEU A 1 375 ? 29.404 -0.832 -18.629 1.00 82.56 375 LEU A O 1
ATOM 2905 N N . ALA A 1 376 ? 27.233 -1.095 -19.054 1.00 86.31 376 ALA A N 1
ATOM 2906 C CA . ALA A 1 376 ? 27.404 -1.598 -20.408 1.00 86.31 376 ALA A CA 1
ATOM 2907 C C . ALA A 1 376 ? 27.089 -0.514 -21.448 1.00 86.31 376 ALA A C 1
ATOM 2909 O O . ALA A 1 376 ? 26.008 0.078 -21.459 1.00 86.31 376 ALA A O 1
ATOM 2910 N N . ILE A 1 377 ? 28.020 -0.292 -22.371 1.00 89.06 377 ILE A N 1
ATOM 2911 C CA . ILE A 1 377 ? 27.865 0.585 -23.530 1.00 89.06 377 ILE A CA 1
ATOM 2912 C C . ILE A 1 377 ? 27.959 -0.267 -24.785 1.00 89.06 377 ILE A C 1
ATOM 2914 O O . ILE A 1 377 ? 29.013 -0.821 -25.086 1.00 89.06 377 ILE A O 1
ATOM 2918 N N . LYS A 1 378 ? 26.869 -0.343 -25.543 1.00 85.69 378 LYS A N 1
ATOM 2919 C CA . LYS A 1 378 ? 26.841 -0.962 -26.865 1.00 85.69 378 LYS A CA 1
ATOM 2920 C C . LYS A 1 378 ? 26.930 0.111 -27.939 1.00 85.69 378 LYS A C 1
ATOM 2922 O O . LYS A 1 378 ? 26.135 1.047 -27.970 1.00 85.69 378 LYS A O 1
ATOM 2927 N N . PHE A 1 379 ? 27.892 -0.030 -28.833 1.00 87.62 379 PHE A N 1
ATOM 2928 C CA . PHE A 1 379 ? 28.153 0.921 -29.904 1.00 87.62 379 PHE A CA 1
ATOM 2929 C C . PHE A 1 379 ? 27.335 0.544 -31.138 1.00 87.62 379 PHE A C 1
ATOM 2931 O O . PHE A 1 379 ? 27.197 -0.634 -31.475 1.00 87.62 379 PHE A O 1
ATOM 2938 N N . HIS A 1 380 ? 26.760 1.528 -31.825 1.00 83.12 380 HIS A N 1
ATOM 2939 C CA . HIS A 1 380 ? 25.923 1.276 -32.999 1.00 83.12 380 HIS A CA 1
ATOM 2940 C C . HIS A 1 380 ? 25.966 2.430 -34.007 1.00 83.12 380 HIS A C 1
ATOM 2942 O O . HIS A 1 380 ? 26.358 3.545 -33.678 1.00 83.12 380 HIS A O 1
ATOM 2948 N N . GLY A 1 381 ? 25.523 2.179 -35.240 1.00 82.19 381 GLY A N 1
ATOM 2949 C CA . GLY A 1 381 ? 25.506 3.189 -36.304 1.00 82.19 381 GLY A CA 1
ATOM 2950 C C . GLY A 1 381 ? 26.839 3.311 -37.050 1.00 82.19 381 GLY A C 1
ATOM 2951 O O . GLY A 1 381 ? 27.823 2.650 -36.720 1.00 82.19 381 GLY A O 1
ATOM 2952 N N . SER A 1 382 ? 26.853 4.128 -38.102 1.00 84.62 382 SER A N 1
ATOM 2953 C CA . SER A 1 382 ? 28.014 4.311 -38.981 1.00 84.62 382 SER A CA 1
ATOM 2954 C C . SER A 1 382 ? 29.195 4.990 -38.278 1.00 84.62 382 SER A C 1
ATOM 2956 O O . SER A 1 382 ? 28.995 5.854 -37.431 1.00 84.62 382 SER A O 1
ATOM 2958 N N . GLY A 1 383 ? 30.421 4.670 -38.696 1.00 88.19 383 GLY A N 1
ATOM 2959 C CA . GLY A 1 383 ? 31.650 5.237 -38.132 1.00 88.19 383 GLY A CA 1
ATOM 2960 C C . GLY A 1 383 ? 32.176 4.456 -36.928 1.00 88.19 383 GLY A C 1
ATOM 2961 O O . GLY A 1 383 ? 31.776 3.315 -36.680 1.00 88.19 383 GLY A O 1
ATOM 2962 N N . THR A 1 384 ? 33.091 5.073 -36.186 1.00 91.44 384 THR A N 1
ATOM 2963 C CA . THR A 1 384 ? 33.705 4.483 -34.990 1.00 91.44 384 THR A CA 1
ATOM 2964 C C . THR A 1 384 ? 33.592 5.399 -33.781 1.00 91.44 384 THR A C 1
ATOM 2966 O O . THR A 1 384 ? 33.335 6.594 -33.909 1.00 91.44 384 THR A O 1
ATOM 2969 N N . THR A 1 385 ? 33.819 4.847 -32.599 1.00 93.88 385 THR A N 1
ATOM 2970 C CA . THR A 1 385 ? 34.022 5.619 -31.374 1.00 93.88 385 THR A CA 1
ATOM 2971 C C . THR A 1 385 ? 35.309 5.160 -30.717 1.00 93.88 385 THR A C 1
ATOM 2973 O O . THR A 1 385 ? 35.504 3.964 -30.513 1.00 93.88 385 THR A O 1
ATOM 2976 N N . THR A 1 386 ? 36.190 6.095 -30.393 1.00 94.38 386 THR A N 1
ATOM 2977 C CA . THR A 1 386 ? 37.461 5.800 -29.731 1.00 94.38 386 THR A CA 1
ATOM 2978 C C . THR A 1 386 ? 37.347 6.161 -28.262 1.00 94.38 386 THR A C 1
ATOM 2980 O O . THR A 1 386 ? 37.059 7.305 -27.934 1.00 94.38 386 THR A O 1
ATOM 2983 N N . LEU A 1 387 ? 37.592 5.205 -27.375 1.00 93.12 387 LEU A N 1
ATOM 2984 C CA . LEU A 1 387 ? 37.811 5.479 -25.960 1.00 93.12 387 LEU A CA 1
ATOM 2985 C C . LEU A 1 387 ? 39.302 5.639 -25.719 1.00 93.12 387 LEU A C 1
ATOM 2987 O O . LEU A 1 387 ? 40.091 4.856 -26.255 1.00 93.12 387 LEU A O 1
ATOM 2991 N N . THR A 1 388 ? 39.685 6.615 -24.910 1.00 91.12 388 THR A N 1
ATOM 2992 C CA . THR A 1 388 ? 41.083 6.821 -24.525 1.00 91.12 388 THR A CA 1
ATOM 2993 C C . THR A 1 388 ? 41.271 6.576 -23.037 1.00 91.12 388 THR A C 1
ATOM 2995 O O . THR A 1 388 ? 40.313 6.562 -22.271 1.00 91.12 388 THR A O 1
ATOM 2998 N N . ASN A 1 389 ? 42.521 6.389 -22.627 1.00 87.50 389 ASN A N 1
ATOM 2999 C CA . ASN A 1 389 ? 42.918 6.352 -21.220 1.00 87.50 389 ASN A CA 1
ATOM 3000 C C . ASN A 1 389 ? 43.143 7.770 -20.642 1.00 87.50 389 ASN A C 1
ATOM 3002 O O . ASN A 1 389 ? 43.974 7.957 -19.752 1.00 87.50 389 ASN A O 1
ATOM 3006 N N . LEU A 1 390 ? 42.486 8.787 -21.214 1.00 84.38 390 LEU A N 1
ATOM 3007 C CA . LEU A 1 390 ? 42.487 10.168 -20.726 1.00 84.38 390 LEU A CA 1
ATOM 3008 C C . LEU A 1 390 ? 41.221 10.422 -19.898 1.00 84.38 390 LEU A C 1
ATOM 3010 O O . LEU A 1 390 ? 40.252 9.676 -20.000 1.00 84.38 390 LEU A O 1
ATOM 3014 N N . GLY A 1 391 ? 41.222 11.488 -19.092 1.00 87.75 391 GLY A N 1
ATOM 3015 C CA . GLY A 1 391 ? 40.064 11.859 -18.276 1.00 87.75 391 GLY A CA 1
ATOM 3016 C C . GLY A 1 391 ? 39.734 10.815 -17.204 1.00 87.75 391 GLY A C 1
ATOM 3017 O O . GLY A 1 391 ? 40.632 10.334 -16.508 1.00 87.75 391 GLY A O 1
ATOM 3018 N N . ASN A 1 392 ? 38.447 10.481 -17.060 1.00 89.94 392 ASN A N 1
ATOM 3019 C CA . ASN A 1 392 ? 37.961 9.529 -16.055 1.00 89.94 392 ASN A CA 1
ATOM 3020 C C . ASN A 1 392 ? 37.861 8.076 -16.555 1.00 89.94 392 ASN A C 1
ATOM 3022 O O . ASN A 1 392 ? 37.365 7.222 -15.824 1.00 89.94 392 ASN A O 1
ATOM 3026 N N . LEU A 1 393 ? 38.319 7.765 -17.769 1.00 90.88 393 LEU A N 1
ATOM 3027 C CA . LEU A 1 393 ? 38.325 6.398 -18.294 1.00 90.88 393 LEU A CA 1
ATOM 3028 C C . LEU A 1 393 ? 39.663 5.704 -18.022 1.00 90.88 393 LEU A C 1
ATOM 3030 O O . LEU A 1 393 ? 40.728 6.251 -18.302 1.00 90.88 393 LEU A O 1
ATOM 3034 N N . LYS A 1 394 ? 39.607 4.474 -17.504 1.00 90.62 394 LYS A N 1
ATOM 3035 C CA . LYS A 1 394 ? 40.769 3.604 -17.289 1.00 90.62 394 LYS A CA 1
ATOM 3036 C C . LYS A 1 394 ? 40.671 2.371 -18.178 1.00 90.62 394 LYS A C 1
ATOM 3038 O O . LYS A 1 394 ? 39.726 1.586 -18.074 1.00 90.62 394 LYS A O 1
ATOM 3043 N N . LEU A 1 395 ? 41.658 2.200 -19.051 1.00 89.81 395 LEU A N 1
ATOM 3044 C CA . LEU A 1 395 ? 41.760 1.062 -19.965 1.00 89.81 395 LEU A CA 1
ATOM 3045 C C . LEU A 1 395 ? 42.761 0.017 -19.426 1.00 89.81 395 LEU A C 1
ATOM 3047 O O . LEU A 1 395 ? 43.737 0.386 -18.767 1.00 89.81 395 LEU A O 1
ATOM 3051 N N . PRO A 1 396 ? 42.550 -1.287 -19.681 1.00 84.75 396 PRO A N 1
ATOM 3052 C CA . PRO A 1 396 ? 43.401 -2.340 -19.131 1.00 84.75 396 PRO A CA 1
ATOM 3053 C C . PRO A 1 396 ? 44.809 -2.351 -19.750 1.00 84.75 396 PRO A C 1
ATOM 3055 O O . PRO A 1 396 ? 44.999 -1.995 -20.911 1.00 84.75 396 PRO A O 1
ATOM 3058 N N . ASN A 1 397 ? 45.796 -2.831 -18.985 1.00 81.88 397 ASN A N 1
ATOM 3059 C CA . ASN A 1 397 ? 47.135 -3.222 -19.457 1.00 81.88 397 ASN A CA 1
ATOM 3060 C C . ASN A 1 397 ? 47.929 -2.148 -20.229 1.00 81.88 397 ASN A C 1
ATOM 3062 O O . ASN A 1 397 ? 48.622 -2.463 -21.194 1.00 81.88 397 ASN A O 1
ATOM 3066 N N . GLY A 1 398 ? 47.835 -0.877 -19.826 1.00 76.44 398 GLY A N 1
ATOM 3067 C CA . GLY A 1 398 ? 48.593 0.209 -20.466 1.00 76.44 398 GLY A CA 1
ATOM 3068 C C . GLY A 1 398 ? 48.114 0.557 -21.881 1.00 76.44 398 GLY A C 1
ATOM 3069 O O . GLY A 1 398 ? 48.801 1.271 -22.612 1.00 76.44 398 GLY A O 1
ATOM 3070 N N . ILE A 1 399 ? 46.940 0.061 -22.282 1.00 86.25 399 ILE A N 1
ATOM 3071 C CA . ILE A 1 399 ? 46.301 0.434 -23.541 1.00 86.25 399 ILE A CA 1
ATOM 3072 C C . ILE A 1 399 ? 45.882 1.903 -23.457 1.00 86.25 399 ILE A C 1
ATOM 3074 O O . ILE A 1 399 ? 45.122 2.293 -22.580 1.00 86.25 399 ILE A O 1
ATOM 3078 N N . ASN A 1 400 ? 46.342 2.723 -24.402 1.00 87.00 400 ASN A N 1
ATOM 3079 C CA . ASN A 1 400 ? 46.003 4.148 -24.417 1.00 87.00 400 ASN A CA 1
ATOM 3080 C C . ASN A 1 400 ? 44.708 4.455 -25.174 1.00 87.00 400 ASN A C 1
ATOM 3082 O O . ASN A 1 400 ? 44.094 5.488 -24.918 1.00 87.00 400 ASN A O 1
ATOM 3086 N N . THR A 1 401 ? 44.291 3.583 -26.102 1.00 91.44 401 THR A N 1
ATOM 3087 C CA . THR A 1 401 ? 43.066 3.765 -26.894 1.00 91.44 401 THR A CA 1
ATOM 3088 C C . THR A 1 401 ? 42.419 2.438 -27.290 1.00 91.44 401 THR A C 1
ATOM 3090 O O . THR A 1 401 ? 43.113 1.460 -27.570 1.00 91.44 401 THR A O 1
ATOM 3093 N N . ILE A 1 402 ? 41.086 2.408 -27.368 1.00 92.75 402 ILE A N 1
ATOM 3094 C CA . ILE A 1 402 ? 40.311 1.307 -27.958 1.00 92.75 402 ILE A CA 1
ATOM 3095 C C . ILE A 1 402 ? 39.258 1.892 -28.896 1.00 92.75 402 ILE A C 1
ATOM 3097 O O . ILE A 1 402 ? 38.513 2.794 -28.527 1.00 92.75 402 ILE A O 1
ATOM 3101 N N . ILE A 1 403 ? 39.189 1.356 -30.113 1.00 93.12 403 ILE A N 1
ATOM 3102 C CA . ILE A 1 403 ? 38.231 1.769 -31.141 1.00 93.12 403 ILE A CA 1
ATOM 3103 C C . ILE A 1 403 ? 37.092 0.753 -31.199 1.00 93.12 403 ILE A C 1
ATOM 3105 O O . ILE A 1 403 ? 37.344 -0.436 -31.417 1.00 93.12 403 ILE A O 1
ATOM 3109 N N . PHE A 1 404 ? 35.867 1.248 -31.064 1.00 92.25 404 PHE A N 1
ATOM 3110 C CA . PHE A 1 404 ? 34.617 0.502 -31.133 1.00 92.25 404 PHE A CA 1
ATOM 3111 C C . PHE A 1 404 ? 33.863 0.819 -32.429 1.00 92.25 404 PHE A C 1
ATOM 3113 O O . PHE A 1 404 ? 33.794 1.971 -32.872 1.00 92.25 404 PHE A O 1
ATOM 3120 N N . ARG A 1 405 ? 33.298 -0.215 -33.047 1.00 90.31 405 ARG A N 1
ATOM 3121 C CA . ARG A 1 405 ? 32.460 -0.187 -34.253 1.00 90.31 405 ARG A CA 1
ATOM 3122 C C . ARG A 1 405 ? 31.024 -0.567 -33.906 1.00 90.31 405 ARG A C 1
ATOM 3124 O O . ARG A 1 405 ? 30.705 -0.939 -32.780 1.00 90.31 405 ARG A O 1
ATOM 3131 N N . SER A 1 406 ? 30.127 -0.448 -34.882 1.00 85.75 406 SER A N 1
ATOM 3132 C CA . SER A 1 406 ? 28.743 -0.889 -34.710 1.00 85.75 406 SER A CA 1
ATOM 3133 C C . SER A 1 406 ? 28.693 -2.373 -34.337 1.00 85.75 406 SER A C 1
ATOM 3135 O O . SER A 1 406 ? 29.229 -3.201 -35.067 1.00 85.75 406 SER A O 1
ATOM 3137 N N . GLY A 1 407 ? 28.016 -2.703 -33.239 1.00 74.19 407 GLY A N 1
ATOM 3138 C CA . GLY A 1 407 ? 27.894 -4.064 -32.717 1.00 74.19 407 GLY A CA 1
ATOM 3139 C C . GLY A 1 407 ? 28.855 -4.388 -31.570 1.00 74.19 407 GLY A C 1
ATOM 3140 O O . GLY A 1 407 ? 28.571 -5.324 -30.819 1.00 74.19 407 GLY A O 1
ATOM 3141 N N . ASP A 1 408 ? 29.920 -3.603 -31.383 1.00 86.50 408 ASP A N 1
ATOM 3142 C CA . ASP A 1 408 ? 30.827 -3.780 -30.250 1.00 86.50 408 ASP A CA 1
ATOM 3143 C C . ASP A 1 408 ? 30.172 -3.317 -28.934 1.00 86.50 408 ASP A C 1
ATOM 3145 O O . ASP A 1 408 ? 29.220 -2.531 -28.908 1.00 86.50 408 ASP A O 1
ATOM 3149 N N . CYS A 1 409 ? 30.702 -3.802 -27.820 1.00 86.88 409 CYS A N 1
ATOM 3150 C CA . CYS A 1 409 ? 30.249 -3.554 -26.462 1.00 86.88 409 CYS A CA 1
ATOM 3151 C C . CYS A 1 409 ? 31.454 -3.348 -25.540 1.00 86.88 409 CYS A C 1
ATOM 3153 O O . CYS A 1 409 ? 32.459 -4.058 -25.648 1.00 86.88 409 CYS A O 1
ATOM 3155 N N . ALA A 1 410 ? 31.327 -2.394 -24.624 1.00 91.25 410 ALA A N 1
ATOM 3156 C CA . ALA A 1 410 ? 32.248 -2.121 -23.533 1.00 91.25 410 ALA A CA 1
ATOM 3157 C C . ALA A 1 410 ? 31.504 -2.239 -22.204 1.00 91.25 410 ALA A C 1
ATOM 3159 O O . ALA A 1 410 ? 30.414 -1.688 -22.061 1.00 91.25 410 ALA A O 1
ATOM 3160 N N . ILE A 1 411 ? 32.096 -2.922 -21.230 1.00 90.00 411 ILE A N 1
ATOM 3161 C CA . ILE A 1 411 ? 31.575 -3.002 -19.866 1.00 90.00 411 ILE A CA 1
ATOM 3162 C C . ILE A 1 411 ? 32.565 -2.315 -18.935 1.00 90.00 411 ILE A C 1
ATOM 3164 O O . ILE A 1 411 ? 33.747 -2.658 -18.930 1.00 90.00 411 ILE A O 1
ATOM 3168 N N . PHE A 1 412 ? 32.072 -1.377 -18.135 1.00 92.06 412 PHE A N 1
ATOM 3169 C CA . PHE A 1 412 ? 32.831 -0.641 -17.135 1.00 92.06 412 PHE A CA 1
ATOM 3170 C C . PHE A 1 412 ? 32.354 -0.974 -15.728 1.00 92.06 412 PHE A C 1
ATOM 3172 O O . PHE A 1 412 ? 31.197 -1.338 -15.532 1.00 92.06 412 PHE A O 1
ATOM 3179 N N . THR A 1 413 ? 33.230 -0.770 -14.752 1.00 90.44 413 THR A N 1
ATOM 3180 C CA . THR A 1 413 ? 32.870 -0.648 -13.338 1.00 90.44 413 THR A CA 1
ATOM 3181 C C . THR A 1 413 ? 33.341 0.709 -12.819 1.00 90.44 413 THR A C 1
ATOM 3183 O O . THR A 1 413 ? 34.478 1.095 -13.114 1.00 90.44 413 THR A O 1
ATOM 3186 N N . PRO A 1 414 ? 32.526 1.445 -12.045 1.00 87.25 414 PRO A N 1
ATOM 3187 C CA . PRO A 1 414 ? 33.009 2.567 -11.261 1.00 87.25 414 PRO A CA 1
ATOM 3188 C C . PRO A 1 414 ? 34.079 2.111 -10.276 1.00 87.25 414 PRO A C 1
ATOM 3190 O O . PRO A 1 414 ? 33.936 1.064 -9.631 1.00 87.25 414 PRO A O 1
ATOM 3193 N N . THR A 1 415 ? 35.142 2.898 -10.164 1.00 82.31 415 THR A N 1
ATOM 3194 C CA . THR A 1 415 ? 36.210 2.699 -9.184 1.00 82.31 415 THR A CA 1
ATOM 3195 C C . THR A 1 415 ? 36.061 3.686 -8.032 1.00 82.31 415 THR A C 1
ATOM 3197 O O . THR A 1 415 ? 35.672 4.831 -8.240 1.00 82.31 415 THR A O 1
ATOM 3200 N N . GLU A 1 416 ? 36.415 3.264 -6.815 1.00 66.75 416 GLU A N 1
ATOM 3201 C CA . GLU A 1 416 ? 36.379 4.117 -5.609 1.00 66.75 416 GLU A CA 1
ATOM 3202 C C . GLU A 1 416 ? 37.327 5.324 -5.693 1.00 66.75 416 GLU A C 1
ATOM 3204 O O . GLU A 1 416 ? 37.172 6.304 -4.968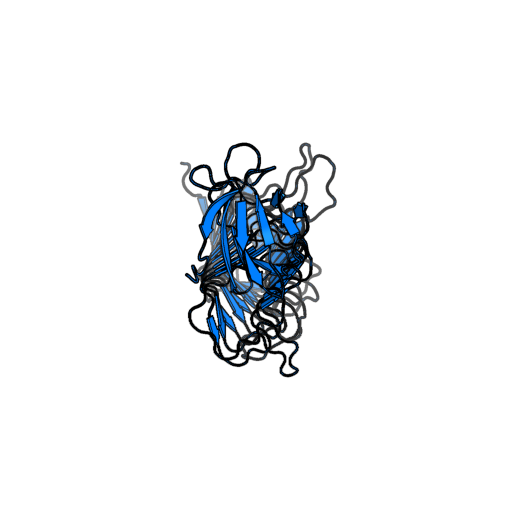 1.00 66.75 416 GLU A O 1
ATOM 3209 N N . LEU A 1 417 ? 38.296 5.272 -6.605 1.00 55.41 417 LEU A N 1
ATOM 3210 C CA . LEU A 1 417 ? 39.245 6.342 -6.855 1.00 55.41 417 LEU A CA 1
ATOM 3211 C C . LEU A 1 417 ? 38.738 7.215 -8.022 1.00 55.41 417 LEU A C 1
ATOM 3213 O O . LEU A 1 417 ? 38.496 6.724 -9.125 1.00 55.41 417 LEU A O 1
ATOM 3217 N N . GLU A 1 418 ? 38.577 8.515 -7.752 1.00 58.56 418 GLU A N 1
ATOM 3218 C CA . GLU A 1 418 ? 38.456 9.614 -8.735 1.00 58.56 418 GLU A CA 1
ATOM 3219 C C . GLU A 1 418 ? 37.197 9.674 -9.629 1.00 58.56 418 GLU A C 1
ATOM 3221 O O . GLU A 1 418 ? 37.248 10.283 -10.697 1.00 58.56 418 GLU A O 1
ATOM 3226 N N . ASN A 1 419 ? 36.051 9.094 -9.237 1.00 64.12 419 ASN A N 1
ATOM 3227 C CA . ASN A 1 419 ? 34.870 8.983 -10.127 1.00 64.12 419 ASN A CA 1
ATOM 3228 C C . ASN A 1 419 ? 35.234 8.364 -11.499 1.00 64.12 419 ASN A C 1
ATOM 3230 O O . ASN A 1 419 ? 34.684 8.735 -12.545 1.00 64.12 419 ASN A O 1
ATOM 3234 N N . GLY A 1 420 ? 36.231 7.475 -11.491 1.00 82.00 420 GLY A N 1
ATOM 3235 C CA . GLY A 1 420 ? 36.753 6.814 -12.673 1.00 82.00 420 GLY A CA 1
ATOM 3236 C C . GLY A 1 420 ? 35.906 5.614 -13.089 1.00 82.00 420 GLY A C 1
ATOM 3237 O O . GLY A 1 420 ? 35.299 4.937 -12.259 1.00 82.00 420 GLY A O 1
ATOM 3238 N N . LEU A 1 421 ? 35.899 5.324 -14.388 1.00 89.38 421 LEU A N 1
ATOM 3239 C CA . LEU A 1 421 ? 35.350 4.103 -14.964 1.00 89.38 421 LEU A CA 1
ATOM 3240 C C . LEU A 1 421 ? 36.479 3.215 -15.461 1.00 89.38 421 LEU A C 1
ATOM 3242 O O . LEU A 1 421 ? 37.205 3.576 -16.387 1.00 89.38 421 LEU A O 1
ATOM 3246 N N . MET A 1 422 ? 36.586 2.019 -14.896 1.00 91.12 422 MET A N 1
ATOM 3247 C CA . MET A 1 422 ? 37.509 0.999 -15.374 1.00 91.12 422 MET A CA 1
ATOM 3248 C C . MET A 1 422 ? 36.809 0.092 -16.377 1.00 91.12 422 MET A C 1
ATOM 3250 O O . MET A 1 422 ? 35.794 -0.520 -16.051 1.00 91.12 422 MET A O 1
ATOM 3254 N N . LEU A 1 423 ? 37.361 -0.022 -17.584 1.00 91.94 423 LEU A N 1
ATOM 3255 C CA . LEU A 1 423 ? 36.902 -0.985 -18.580 1.00 91.94 423 LEU A CA 1
ATOM 3256 C C . LEU A 1 423 ? 37.277 -2.404 -18.129 1.00 91.94 423 LEU A C 1
ATOM 3258 O O . LEU A 1 423 ? 38.456 -2.750 -18.076 1.00 91.94 423 LEU A O 1
ATOM 3262 N N . VAL A 1 424 ? 36.273 -3.226 -17.829 1.00 89.69 424 VAL A N 1
ATOM 3263 C CA . VAL A 1 424 ? 36.449 -4.601 -17.328 1.00 89.69 424 VAL A CA 1
ATOM 3264 C C . VAL A 1 424 ? 36.343 -5.653 -18.424 1.00 89.69 424 VAL A C 1
ATOM 3266 O O . VAL A 1 424 ? 36.957 -6.710 -18.322 1.00 89.69 424 VAL A O 1
ATOM 3269 N N . SER A 1 425 ? 35.580 -5.387 -19.485 1.00 87.81 425 SER A N 1
ATOM 3270 C CA . SER A 1 425 ? 35.536 -6.263 -20.657 1.00 87.81 425 SER A CA 1
ATOM 3271 C C . SER A 1 425 ? 35.066 -5.524 -21.906 1.00 87.81 425 SER A C 1
ATOM 3273 O O . SER A 1 425 ? 34.374 -4.508 -21.833 1.00 87.81 425 SER A O 1
ATOM 3275 N N . HIS A 1 426 ? 35.446 -6.044 -23.070 1.00 85.75 426 HIS A N 1
ATOM 3276 C CA . HIS A 1 426 ? 34.924 -5.618 -24.363 1.00 85.75 426 HIS A CA 1
ATOM 3277 C C . HIS A 1 426 ? 34.913 -6.796 -25.340 1.00 85.75 426 HIS A C 1
ATOM 3279 O O . HIS A 1 426 ? 35.780 -7.665 -25.277 1.00 85.75 426 HIS A O 1
ATOM 3285 N N . ASN A 1 427 ? 33.960 -6.824 -26.271 1.00 78.50 427 ASN A N 1
ATOM 3286 C CA . ASN A 1 427 ? 33.797 -7.928 -27.231 1.00 78.50 427 ASN A CA 1
ATOM 3287 C C . ASN A 1 427 ? 34.268 -7.587 -28.653 1.00 78.50 427 ASN A C 1
ATOM 3289 O O . ASN A 1 427 ? 33.788 -8.212 -29.596 1.00 78.50 427 ASN A O 1
ATOM 3293 N N . LYS A 1 428 ? 35.161 -6.597 -28.800 1.00 67.62 428 LYS A N 1
ATOM 3294 C CA . LYS A 1 428 ? 35.708 -6.153 -30.091 1.00 67.62 428 LYS A CA 1
ATOM 3295 C C . LYS A 1 428 ? 35.933 -7.357 -31.011 1.00 67.62 428 LYS A C 1
ATOM 3297 O O . LYS A 1 428 ? 36.790 -8.195 -30.724 1.00 67.62 428 LYS A O 1
ATOM 3302 N N . PHE A 1 429 ? 35.151 -7.455 -32.087 1.00 44.25 429 PHE A N 1
ATOM 3303 C CA . PHE A 1 429 ? 35.383 -8.481 -33.098 1.00 44.25 429 PHE A CA 1
ATOM 3304 C C . PHE A 1 429 ? 36.748 -8.183 -33.722 1.00 44.25 429 PHE A C 1
ATOM 3306 O O . PHE A 1 429 ? 36.902 -7.222 -34.480 1.00 44.25 429 PHE A O 1
ATOM 3313 N N . ASN A 1 430 ? 37.760 -8.979 -33.378 1.00 39.66 430 ASN A N 1
ATOM 3314 C CA . ASN A 1 430 ? 39.027 -8.969 -34.094 1.00 39.66 430 ASN A CA 1
ATOM 3315 C C . ASN A 1 430 ? 38.767 -9.588 -35.471 1.00 39.66 430 ASN A C 1
ATOM 3317 O O . ASN A 1 430 ? 38.876 -10.796 -35.656 1.00 39.66 430 ASN A O 1
ATOM 3321 N N . ALA A 1 431 ? 38.363 -8.758 -36.429 1.00 34.62 431 ALA A N 1
ATOM 3322 C CA . ALA A 1 431 ? 38.587 -9.078 -37.826 1.00 34.62 431 ALA A CA 1
ATOM 3323 C C . ALA A 1 431 ? 40.098 -8.949 -38.053 1.00 34.62 431 ALA A C 1
ATOM 3325 O O . ALA A 1 431 ? 40.619 -7.831 -38.023 1.00 34.62 431 ALA A O 1
ATOM 3326 N N . ASN A 1 432 ? 40.777 -10.094 -38.163 1.00 36.25 432 ASN A N 1
ATOM 3327 C CA . ASN A 1 432 ? 42.098 -10.164 -38.786 1.00 36.25 432 ASN A CA 1
ATOM 3328 C C . ASN A 1 432 ? 42.014 -9.667 -40.228 1.00 36.25 432 ASN A C 1
ATOM 3330 O O . ASN A 1 432 ? 41.006 -10.007 -40.894 1.00 36.25 432 ASN A O 1
#

pLDDT: mean 87.98, std 13.95, range [34.62, 98.88]

=== Feature glossary ===
The record interleaves many kinds of information about one protein. Here is each kind framed as the question it answers.

Q: What does the local fold look like, residue by residue?
A: The Foldseek 3Di string encodes local tertiary geometry as a 20-letter alphabet — one character per residue — derived from the relative positions of nearby Cα atoms. Unlike the amino-acid sequence, 3Di is a direct function of the 3D structure, so two proteins with the same fold have similar 3Di strings even at low sequence identity.

Q: Which residues are in helices, strands, or loops?
A: The SS8 string is DSSP's per-residue secondary-structure call. α-helix (H) means an i→i+4 H-bond ladder; β-strand (E) means the residue participates in a β-sheet; 3₁₀ (G) and π (I) are tighter and wider helices; T/S are turns/bends; '-' is loop.

Q: How big and how compact is the whole molecule?
A: Radius of gyration (Rg) is the root-mean-square distance of Cα atoms from their centroid — a single number for overall size and compactness. A globular domain of N residues has Rg ≈ 2.2·N^0.38 Å; an extended or disordered chain has a much larger Rg. The Cα contact count is the number of residue pairs whose Cα atoms are within 8 Å and are more than four positions apart in sequence — a standard proxy for tertiary packing density. The bounding box is the smallest axis-aligned box enclosing all Cα atoms.

Q: Where is each backbone atom in 3D?
A: Structure coordinates are given as an mmCIF _atom_site loop: one row per atom with element, residue name, chain id, sequence number, and x/y/z position in Å. Only the four main-chain atoms per residue are included here; side chains are omitted to keep the record compact.

Q: What is the amino-acid chain?
A: Primary structure: the covalent order of the twenty standard amino acids along the backbone. Two proteins with the same sequence will (almost always) fold to the same structure; two with 30% identity often share a fold but not the details.

Q: What if only a Cα trace is available?
A: Three-state secondary structure (P-SEA) collapses the eight DSSP classes into helix (a), strand (b), and coil (c). P-SEA assigns these from Cα geometry alone — distances and angles — without requiring backbone oxygens, so it works on any Cα trace.

Q: What family and function is it annotated with?
A: Database cross-references. InterPro integrates a dozen domain/family signature databases into unified entries with residue-range hits. GO terms attach function/process/location labels with evidence codes. CATH codes position the fold in a four-level structural taxonomy. Organism is the NCBI-taxonomy species name.

Q: How confident is the AlphaFold model at each residue?
A: pLDDT is the predicted lDDT-Cα score: AlphaFold's confidence that the local environment of each residue (all inter-atomic distances within 15 Å) is correctly placed. It is a per-residue number between 0 and 100, with higher meaning more reliable.

Q: How mobile is each atom in the crystal?
A: B-factor (Debye–Waller factor) reflects atomic displacement in the crystal lattice. It is an experimental observable (units Å²), not a prediction; low values mean the atom is pinned down, high values mean it moves or is heterogeneous across the crystal.

Q: Which residues are buried vs exposed?
A: SASA measures how much of the protein is reachable by solvent. It is computed by rolling a water-sized probe over the atomic surface and summing the exposed area (Å²). Per-residue SASA distinguishes core (buried, low SASA) from surface (exposed, high SASA) residues; total SASA is a whole-molecule size measure.

Q: What do the diagnostic plots show?
A: Plot images: a contact map (which residues are close in 3D, as an N×N binary image), a Ramachandran scatter (backbone torsion angles, revealing secondary-structure composition at a glance), and — for AlphaFold structures — a PAE heatmap (pairwise prediction confidence).

Q: What known structures does this most resemble?
A: The Foldseek neighbor list gives the closest experimentally determined structures in the PDB, ranked by structural alignment. TM-score near 1 means near-identical fold; near 0.3 means only rough topology match. This is how one finds what a novel AlphaFold prediction most resembles in the solved-structure universe.

Q: Are the domains correctly placed relative to each other?
A: Predicted aligned error is AlphaFold's pairwise confidence. Unlike pLDDT (per-residue), PAE is per-residue-pair and captures whether two parts of the structure are correctly placed relative to each other. Units are ångströms of expected positional error.

Q: What do the rendered images show?
A: Structure images are PyMOL renders from six orthogonal camera directions. Cartoon representation draws helices as coils and strands as arrows; sticks shows the backbone as bonds; surface shows the solvent-excluded envelope. Rainbow coloring maps sequence position to hue (blue→red, N→C); chain coloring assigns a distinct color per polypeptide.

Q: What are the backbone torsion angles?
A: φ (phi) and ψ (psi) are the two rotatable backbone dihedrals per residue: φ is the C(i-1)–N–Cα–C torsion, ψ is the N–Cα–C–N(i+1) torsion, both in degrees on (−180°, 180°]. α-helical residues cluster near (−60°, −45°); β-strand residues near (−120°, +130°). A Ramachandran plot is simply a scatter of (φ, ψ) for every residue.